Protein AF-0000000087669687 (afdb_homodimer)

Foldseek 3Di:
DQQPAPFEEEFEPQLWFLNVLLVLVVLQNRHAYEYEEQDPVSQVVSQVVSCVVRVHHYHYDHADLLDPVRLVVLLVCLQPVLRYFEYELDDAAAAADEPVGDDVVVLVSRLSRLAVSLVSSCVSNVVSQLVNQEHEYEYEAAPLLVVVVRGYNSNSVSSVNSLVVLVVCCVVCVPSHYQAAYEHEWAEPICRQVRNPHDPVPDDPVGYHYSNQRNVQRVVCVVVSHRYGYSVDPDCVVVVVVVVVVVVCVVPPDDPDDDCVVVDD/DQQPAPFEEEFEPQLWFLNVLLVLVVLQNRHAYEYEEQDPVSQVVSQVVSCVVRVHHYHYDHADLLDPVRLVVLLVCLQPVLRYFEYELDDAAAAADEPVGDDVVVLVSRLSRLAVSLVSSCVSNVVSQLVNQEHEYEYEAAPLLVVVVRGYNSNSVSSVNRLVVLVVCCVVCVPSHYQAAYEHEWAEPICRQVRNPHDPVPDDPVGYHYSNQRNVQRVVCVVVSHRYGYSVDPDCVVVVVVVVVVVVCVVPPDDPDDDCVVVDD

InterPro domains:
  IPR002347 Short-chain dehydrogenase/reductase SDR [PF00106] (8-192)
  IPR002347 Short-chain dehydrogenase/reductase SDR [PR00080] (82-93)
  IPR002347 Short-chain dehydrogenase/reductase SDR [PR00080] (135-143)
  IPR002347 Short-chain dehydrogenase/reductase SDR [PR00080] (155-174)
  IPR002347 Short-chain dehydrogenase/reductase SDR [PR00081] (8-25)
  IPR002347 Short-chain dehydrogenase/reductase SDR [PR00081] (82-93)
  IPR002347 Short-chain dehydrogenase/reductase SDR [PR00081] (129-145)
  IPR002347 Short-chain dehydrogenase/reductase SDR [PR00081] (155-174)
  IPR002347 Short-chain dehydrogenase/reductase SDR [PR00081] (176-193)
  IPR036291 NAD(P)-binding domain superfamily [SSF51735] (4-231)

Structure (mmCIF, N/CA/C/O backbone):
data_AF-0000000087669687-model_v1
#
loop_
_entity.id
_entity.type
_entity.pdbx_description
1 polymer 'SDR family oxidoreductase'
#
loop_
_atom_site.group_PDB
_atom_site.id
_atom_site.type_symbol
_atom_site.label_atom_id
_atom_site.label_alt_id
_atom_site.label_comp_id
_atom_site.label_asym_id
_atom_site.label_entity_id
_atom_site.label_seq_id
_atom_site.pdbx_PDB_ins_code
_atom_site.Cartn_x
_atom_site.Cartn_y
_atom_site.Cartn_z
_atom_site.occupancy
_atom_site.B_iso_or_equiv
_atom_site.auth_seq_id
_atom_site.auth_comp_id
_atom_site.auth_asym_id
_atom_site.auth_atom_id
_atom_site.pdbx_PDB_model_num
ATOM 1 N N . MET A 1 1 ? -4.094 41.312 15.195 1 38.94 1 MET A N 1
ATOM 2 C CA . MET A 1 1 ? -5.457 40.812 15.047 1 38.94 1 MET A CA 1
ATOM 3 C C . MET A 1 1 ? -5.527 39.312 15.391 1 38.94 1 MET A C 1
ATOM 5 O O . MET A 1 1 ? -4.711 38.531 14.906 1 38.94 1 MET A O 1
ATOM 9 N N . THR A 1 2 ? -5.953 38.844 16.594 1 50.12 2 THR A N 1
ATOM 10 C CA . THR A 1 2 ? -5.891 37.531 17.203 1 50.12 2 THR A CA 1
ATOM 11 C C . THR A 1 2 ? -6.457 36.469 16.266 1 50.12 2 THR A C 1
ATOM 13 O O . THR A 1 2 ? -7.605 36.562 15.828 1 50.12 2 THR A O 1
ATOM 16 N N . THR A 1 3 ? -5.641 35.781 15.328 1 64.69 3 THR A N 1
ATOM 17 C CA . THR A 1 3 ? -6.105 34.781 14.367 1 64.69 3 THR A CA 1
ATOM 18 C C . THR A 1 3 ? -7.043 33.781 15.031 1 64.69 3 THR A C 1
ATOM 20 O O . THR A 1 3 ? -6.816 33.375 16.172 1 64.69 3 THR A O 1
ATOM 23 N N . ALA A 1 4 ? -8.328 33.719 14.602 1 80.88 4 ALA A N 1
ATOM 24 C CA . ALA A 1 4 ? -9.375 32.812 15.07 1 80.88 4 ALA A CA 1
ATOM 25 C C . ALA A 1 4 ? -8.82 31.422 15.305 1 80.88 4 ALA A C 1
ATOM 27 O O . ALA A 1 4 ? -7.957 30.953 14.562 1 80.88 4 ALA A O 1
ATOM 28 N N . ASN A 1 5 ? -9.008 30.891 16.516 1 91 5 ASN A N 1
ATOM 29 C CA . ASN A 1 5 ? -8.609 29.531 16.859 1 91 5 ASN A CA 1
ATOM 30 C C . ASN A 1 5 ? -9.297 28.5 15.969 1 91 5 ASN A C 1
ATOM 32 O O . ASN A 1 5 ? -10.523 28.438 15.93 1 91 5 ASN A O 1
ATOM 36 N N . LYS A 1 6 ? -8.531 27.781 15.211 1 96.5 6 LYS A N 1
ATOM 37 C CA . LYS A 1 6 ? -9.039 26.844 14.219 1 96.5 6 LYS A CA 1
ATOM 38 C C . LYS A 1 6 ? -9.156 25.438 14.812 1 96.5 6 LYS A C 1
ATOM 40 O O . LYS A 1 6 ? -9.492 24.484 14.102 1 96.5 6 LYS A O 1
ATOM 45 N N . GLY A 1 7 ? -8.945 25.344 16.156 1 98 7 GLY A N 1
ATOM 46 C CA . GLY A 1 7 ? -8.883 24.031 16.781 1 98 7 GLY A CA 1
ATOM 47 C C . GLY A 1 7 ? -7.465 23.5 16.906 1 98 7 GLY A C 1
ATOM 48 O O . GLY A 1 7 ? -6.508 24.281 16.969 1 98 7 GLY A O 1
ATOM 49 N N . THR A 1 8 ? -7.309 22.141 17.062 1 98.81 8 THR A N 1
ATOM 50 C CA . THR A 1 8 ? -6.008 21.531 17.312 1 98.81 8 THR A CA 1
ATOM 51 C C . THR A 1 8 ? -5.59 20.656 16.141 1 98.81 8 THR A C 1
ATOM 53 O O . THR A 1 8 ? -6.406 19.922 15.594 1 98.81 8 THR A O 1
ATOM 56 N N . ALA A 1 9 ? -4.375 20.797 15.703 1 98.94 9 ALA A N 1
ATOM 57 C CA . ALA A 1 9 ? -3.758 19.891 14.734 1 98.94 9 ALA A CA 1
ATOM 58 C C . ALA A 1 9 ? -2.795 18.922 15.422 1 98.94 9 ALA A C 1
ATOM 60 O O . ALA A 1 9 ? -1.94 19.344 16.203 1 98.94 9 ALA A O 1
ATOM 61 N N . LEU A 1 10 ? -3.014 17.656 15.211 1 98.94 10 LEU A N 1
ATOM 62 C CA . LEU A 1 10 ? -2.041 16.656 15.656 1 98.94 10 LEU A CA 1
ATOM 63 C C . LEU A 1 10 ? -1.117 16.266 14.508 1 98.94 10 LEU A C 1
ATOM 65 O O . LEU A 1 10 ? -1.583 15.914 13.422 1 98.94 10 LEU A O 1
ATOM 69 N N . ILE A 1 11 ? 0.184 16.344 14.719 1 98.94 11 ILE A N 1
ATOM 70 C CA . ILE A 1 11 ? 1.185 16.047 13.703 1 98.94 11 ILE A CA 1
ATOM 71 C C . ILE A 1 11 ? 2.111 14.938 14.195 1 98.94 11 ILE A C 1
ATOM 73 O O . ILE A 1 11 ? 2.715 15.062 15.266 1 98.94 11 ILE A O 1
ATOM 77 N N . THR A 1 12 ? 2.203 13.875 13.453 1 98.94 12 THR A N 1
ATOM 78 C CA . THR A 1 12 ? 3.162 12.828 13.789 1 98.94 12 THR A CA 1
ATOM 79 C C . THR A 1 12 ? 4.492 13.07 13.086 1 98.94 12 THR A C 1
ATOM 81 O O . THR A 1 12 ? 4.531 13.68 12.016 1 98.94 12 THR A O 1
ATOM 84 N N . GLY A 1 13 ? 5.578 12.516 13.664 1 98.12 13 GLY A N 1
ATOM 85 C CA . GLY A 1 13 ? 6.895 12.812 13.117 1 98.12 13 GLY A CA 1
ATOM 86 C C . GLY A 1 13 ? 7.211 14.297 13.109 1 98.12 13 GLY A C 1
ATOM 87 O O . GLY A 1 13 ? 7.707 14.828 12.109 1 98.12 13 GLY A O 1
ATOM 88 N N . ALA A 1 14 ? 6.941 14.977 14.156 1 98 14 ALA A N 1
ATOM 89 C CA . ALA A 1 14 ? 6.883 16.438 14.164 1 98 14 ALA A CA 1
ATOM 90 C C . ALA A 1 14 ? 8.211 17.031 14.617 1 98 14 ALA A C 1
ATOM 92 O O . ALA A 1 14 ? 8.398 18.25 14.562 1 98 14 ALA A O 1
ATOM 93 N N . SER A 1 15 ? 9.195 16.266 14.984 1 95.12 15 SER A N 1
ATOM 94 C CA . SER A 1 15 ? 10.367 16.812 15.68 1 95.12 15 SER A CA 1
ATOM 95 C C . SER A 1 15 ? 11.375 17.375 14.688 1 95.12 15 SER A C 1
ATOM 97 O O . SER A 1 15 ? 12.328 18.047 15.086 1 95.12 15 SER A O 1
ATOM 99 N N . SER A 1 16 ? 11.234 17.094 13.414 1 94.31 16 SER A N 1
ATOM 100 C CA . SER A 1 16 ? 12.156 17.594 12.398 1 94.31 16 SER A CA 1
ATOM 101 C C . SER A 1 16 ? 11.523 17.547 11.008 1 94.31 16 SER A C 1
ATOM 103 O O . SER A 1 16 ? 10.375 17.125 10.852 1 94.31 16 SER A O 1
ATOM 105 N N . GLY A 1 17 ? 12.211 18.109 10.109 1 96.5 17 GLY A N 1
ATOM 106 C CA . GLY A 1 17 ? 11.859 17.953 8.711 1 96.5 17 GLY A CA 1
ATOM 107 C C . GLY A 1 17 ? 10.477 18.484 8.383 1 96.5 17 GLY A C 1
ATOM 108 O O . GLY A 1 17 ? 10.102 19.578 8.789 1 96.5 17 GLY A O 1
ATOM 109 N N . ILE A 1 18 ? 9.781 17.719 7.59 1 98.31 18 ILE A N 1
ATOM 110 C CA . ILE A 1 18 ? 8.477 18.094 7.051 1 98.31 18 ILE A CA 1
ATOM 111 C C . ILE A 1 18 ? 7.496 18.344 8.195 1 98.31 18 ILE A C 1
ATOM 113 O O . ILE A 1 18 ? 6.781 19.344 8.203 1 98.31 18 ILE A O 1
ATOM 117 N N . GLY A 1 19 ? 7.496 17.484 9.234 1 98.69 19 GLY A N 1
ATOM 118 C CA . GLY A 1 19 ? 6.586 17.594 10.367 1 98.69 19 GLY A CA 1
ATOM 119 C C . GLY A 1 19 ? 6.781 18.875 11.156 1 98.69 19 GLY A C 1
ATOM 120 O O . GLY A 1 19 ? 5.809 19.531 11.555 1 98.69 19 GLY A O 1
ATOM 121 N N . ALA A 1 20 ? 8.031 19.25 11.359 1 98.56 20 ALA A N 1
ATOM 122 C CA . ALA A 1 20 ? 8.336 20.469 12.109 1 98.56 20 ALA A CA 1
ATOM 123 C C . ALA A 1 20 ? 7.871 21.703 11.352 1 98.56 20 ALA A C 1
ATOM 125 O O . ALA A 1 20 ? 7.355 22.656 11.953 1 98.56 20 ALA A O 1
ATOM 126 N N . VAL A 1 21 ? 8.07 21.719 10.047 1 98.69 21 VAL A N 1
ATOM 127 C CA . VAL A 1 21 ? 7.668 22.875 9.242 1 98.69 21 VAL A CA 1
ATOM 128 C C . VAL A 1 21 ? 6.145 22.938 9.172 1 98.69 21 VAL A C 1
ATOM 130 O O . VAL A 1 21 ? 5.562 24.016 9.234 1 98.69 21 VAL A O 1
ATOM 133 N N . TYR A 1 22 ? 5.43 21.781 9.047 1 98.88 22 TYR A N 1
ATOM 134 C CA . TYR A 1 22 ? 3.975 21.781 9.141 1 98.88 22 TYR A CA 1
ATOM 135 C C . TYR A 1 22 ? 3.514 22.391 10.461 1 98.88 22 TYR A C 1
ATOM 137 O O . TYR A 1 22 ? 2.582 23.188 10.484 1 98.88 22 TYR A O 1
ATOM 145 N N . ALA A 1 23 ? 4.16 21.969 11.547 1 98.88 23 ALA A N 1
ATOM 146 C CA . ALA A 1 23 ? 3.805 22.5 12.859 1 98.88 23 ALA A CA 1
ATOM 147 C C . ALA A 1 23 ? 3.9 24.016 12.883 1 98.88 23 ALA A C 1
ATOM 149 O O . ALA A 1 23 ? 2.975 24.703 13.328 1 98.88 23 ALA A O 1
ATOM 150 N N . HIS A 1 24 ? 5 24.531 12.383 1 98.62 24 HIS A N 1
ATOM 151 C CA . HIS A 1 24 ? 5.227 25.969 12.32 1 98.62 24 HIS A CA 1
ATOM 152 C C . HIS A 1 24 ? 4.137 26.672 11.516 1 98.62 24 HIS A C 1
ATOM 154 O O . HIS A 1 24 ? 3.527 27.625 11.984 1 98.62 24 HIS A O 1
ATOM 160 N N . ARG A 1 25 ? 3.838 26.172 10.281 1 98.69 25 ARG A N 1
ATOM 161 C CA . ARG A 1 25 ? 2.875 26.812 9.391 1 98.69 25 ARG A CA 1
ATOM 162 C C . ARG A 1 25 ? 1.462 26.719 9.961 1 98.69 25 ARG A C 1
ATOM 164 O O . ARG A 1 25 ? 0.689 27.672 9.867 1 98.69 25 ARG A O 1
ATOM 171 N N . LEU A 1 26 ? 1.119 25.578 10.578 1 98.75 26 LEU A N 1
ATOM 172 C CA . LEU A 1 26 ? -0.231 25.406 11.094 1 98.75 26 LEU A CA 1
ATOM 173 C C . LEU A 1 26 ? -0.454 26.266 12.336 1 98.75 26 LEU A C 1
ATOM 175 O O . LEU A 1 26 ? -1.544 26.797 12.539 1 98.75 26 LEU A O 1
ATOM 179 N N . ALA A 1 27 ? 0.588 26.406 13.18 1 98.56 27 ALA A N 1
ATOM 180 C CA . ALA A 1 27 ? 0.486 27.328 14.312 1 98.56 27 ALA A CA 1
ATOM 181 C C . ALA A 1 27 ? 0.235 28.75 13.836 1 98.56 27 ALA A C 1
ATOM 183 O O . ALA A 1 27 ? -0.632 29.453 14.375 1 98.56 27 ALA A O 1
ATOM 184 N N . LYS A 1 28 ? 0.953 29.141 12.805 1 97.88 28 LYS A N 1
ATOM 185 C CA . LYS A 1 28 ? 0.8 30.484 12.25 1 97.88 28 LYS A CA 1
ATOM 186 C C . LYS A 1 28 ? -0.594 30.688 11.656 1 97.88 28 LYS A C 1
ATOM 188 O O . LYS A 1 28 ? -1.12 31.797 11.656 1 97.88 28 LYS A O 1
ATOM 193 N N . ARG A 1 29 ? -1.193 29.609 11.211 1 97.56 29 ARG A N 1
ATOM 194 C CA . ARG A 1 29 ? -2.523 29.672 10.609 1 97.56 29 ARG A CA 1
ATOM 195 C C . ARG A 1 29 ? -3.605 29.703 11.688 1 97.56 29 ARG A C 1
ATOM 197 O O . ARG A 1 29 ? -4.789 29.875 11.383 1 97.56 29 ARG A O 1
ATOM 204 N N . GLY A 1 30 ? -3.209 29.422 12.969 1 97.88 30 GLY A N 1
ATOM 205 C CA . GLY A 1 30 ? -4.18 29.578 14.039 1 97.88 30 GLY A CA 1
ATOM 206 C C . GLY A 1 30 ? -4.539 28.281 14.719 1 97.88 30 GLY A C 1
ATOM 207 O O . GLY A 1 30 ? -5.469 28.234 15.531 1 97.88 30 GLY A O 1
ATOM 208 N N . TYR A 1 31 ? -3.842 27.188 14.445 1 98.62 31 TYR A N 1
ATOM 209 C CA . TYR A 1 31 ? -4.086 25.906 15.109 1 98.62 31 TYR A CA 1
ATOM 210 C C . TYR A 1 31 ? -3.305 25.812 16.422 1 98.62 31 TYR A C 1
ATOM 212 O O . TYR A 1 31 ? -2.143 26.219 16.484 1 98.62 31 TYR A O 1
ATOM 220 N N . ASP A 1 32 ? -3.965 25.344 17.453 1 98.81 32 ASP A N 1
ATOM 221 C CA . ASP A 1 32 ? -3.186 24.703 18.516 1 98.81 32 ASP A CA 1
ATOM 222 C C . ASP A 1 32 ? -2.57 23.391 18.031 1 98.81 32 ASP A C 1
ATOM 224 O O . ASP A 1 32 ? -2.988 22.844 17.016 1 98.81 32 ASP A O 1
ATOM 228 N N . LEU A 1 33 ? -1.507 22.938 18.797 1 98.88 33 LEU A N 1
ATOM 229 C CA . LEU A 1 33 ? -0.791 21.797 18.234 1 98.88 33 LEU A CA 1
ATOM 230 C C . LEU A 1 33 ? -0.64 20.703 19.281 1 98.88 33 LEU A C 1
ATOM 232 O O . LEU A 1 33 ? -0.503 20.984 20.469 1 98.88 33 LEU A O 1
ATOM 236 N N . ILE A 1 34 ? -0.708 19.453 18.828 1 98.94 34 ILE A N 1
ATOM 237 C CA . ILE A 1 34 ? -0.155 18.297 19.5 1 98.94 34 ILE A CA 1
ATOM 238 C C . ILE A 1 34 ? 0.941 17.672 18.641 1 98.94 34 ILE A C 1
ATOM 240 O O . ILE A 1 34 ? 0.669 17.156 17.547 1 98.94 34 ILE A O 1
ATOM 244 N N . LEU A 1 35 ? 2.184 17.75 19.125 1 98.94 35 LEU A N 1
ATOM 245 C CA . LEU A 1 35 ? 3.34 17.25 18.391 1 98.94 35 LEU A CA 1
ATOM 246 C C . LEU A 1 35 ? 3.748 15.859 18.891 1 98.94 35 LEU A C 1
ATOM 248 O O . LEU A 1 35 ? 4 15.68 20.078 1 98.94 35 LEU A O 1
ATOM 252 N N . VAL A 1 36 ? 3.787 14.898 18 1 98.94 36 VAL A N 1
ATOM 253 C CA . VAL A 1 36 ? 4.121 13.523 18.359 1 98.94 36 VAL A CA 1
ATOM 254 C C . VAL A 1 36 ? 5.402 13.102 17.641 1 98.94 36 VAL A C 1
ATOM 256 O O . VAL A 1 36 ? 5.508 13.227 16.406 1 98.94 36 VAL A O 1
ATOM 259 N N . ALA A 1 37 ? 6.383 12.695 18.281 1 98.62 37 ALA A N 1
ATOM 260 C CA . ALA A 1 37 ? 7.621 12.125 17.75 1 98.62 37 ALA A CA 1
ATOM 261 C C . ALA A 1 37 ? 8.383 11.375 18.844 1 98.62 37 ALA A C 1
ATOM 263 O O . ALA A 1 37 ? 7.949 11.328 20 1 98.62 37 ALA A O 1
ATOM 264 N N . ARG A 1 38 ? 9.5 10.812 18.547 1 96.94 38 ARG A N 1
ATOM 265 C CA . ARG A 1 38 ? 10.25 9.977 19.484 1 96.94 38 ARG A CA 1
ATOM 266 C C . ARG A 1 38 ? 11.117 10.828 20.406 1 96.94 38 ARG A C 1
ATOM 268 O O . ARG A 1 38 ? 11.312 10.492 21.578 1 96.94 38 ARG A O 1
ATOM 275 N N . ASN A 1 39 ? 11.617 11.914 19.859 1 97.12 39 ASN A N 1
ATOM 276 C CA . ASN A 1 39 ? 12.617 12.695 20.562 1 97.12 39 ASN A CA 1
ATOM 277 C C . ASN A 1 39 ? 11.969 13.773 21.438 1 97.12 39 ASN A C 1
ATOM 279 O O . ASN A 1 39 ? 11.648 14.859 20.953 1 97.12 39 ASN A O 1
ATOM 283 N N . ALA A 1 40 ? 11.906 13.508 22.688 1 98.06 40 ALA A N 1
ATOM 284 C CA . ALA A 1 40 ? 11.203 14.391 23.625 1 98.06 40 ALA A CA 1
ATOM 285 C C . ALA A 1 40 ? 11.875 15.758 23.703 1 98.06 40 ALA A C 1
ATOM 287 O O . ALA A 1 40 ? 11.203 16.781 23.75 1 98.06 40 ALA A O 1
ATOM 288 N N . ASP A 1 41 ? 13.172 15.75 23.734 1 98.31 41 ASP A N 1
ATOM 289 C CA . ASP A 1 41 ? 13.906 17 23.859 1 98.31 41 ASP A CA 1
ATOM 290 C C . ASP A 1 41 ? 13.688 17.906 22.656 1 98.31 41 ASP A C 1
ATOM 292 O O . ASP A 1 41 ? 13.453 19.109 22.797 1 98.31 41 ASP A O 1
ATOM 296 N N . ARG A 1 42 ? 13.75 17.328 21.438 1 97.81 42 ARG A N 1
ATOM 297 C CA . ARG A 1 42 ? 13.516 18.094 20.219 1 97.81 42 ARG A CA 1
ATOM 298 C C . ARG A 1 42 ? 12.086 18.609 20.172 1 97.81 42 ARG A C 1
ATOM 300 O O . ARG A 1 42 ? 11.844 19.75 19.734 1 97.81 42 ARG A O 1
ATOM 307 N N . LEU A 1 43 ? 11.172 17.797 20.641 1 98.56 43 LEU A N 1
ATOM 308 C CA . LEU A 1 43 ? 9.773 18.203 20.672 1 98.56 43 LEU A CA 1
ATOM 309 C C . LEU A 1 43 ? 9.578 19.391 21.609 1 98.56 43 LEU A C 1
ATOM 311 O O . LEU A 1 43 ? 8.898 20.359 21.25 1 98.56 43 LEU A O 1
ATOM 315 N N . SER A 1 44 ? 10.133 19.297 22.75 1 98.38 44 SER A N 1
ATOM 316 C CA . SER A 1 44 ? 9.984 20.344 23.75 1 98.38 44 SER A CA 1
ATOM 317 C C . SER A 1 44 ? 10.578 21.656 23.266 1 98.38 44 SER A C 1
ATOM 319 O O . SER A 1 44 ? 9.984 22.719 23.453 1 98.38 44 SER A O 1
ATOM 321 N N . ALA A 1 45 ? 11.75 21.578 22.672 1 98.56 45 ALA A N 1
ATOM 322 C CA . ALA A 1 45 ? 12.391 22.766 22.109 1 98.56 45 ALA A CA 1
ATOM 323 C C . ALA A 1 45 ? 11.523 23.406 21.031 1 98.56 45 ALA A C 1
ATOM 325 O O . ALA A 1 45 ? 11.359 24.625 20.984 1 98.56 45 ALA A O 1
ATOM 326 N N . LEU A 1 46 ? 10.984 22.578 20.156 1 98.5 46 LEU A N 1
ATOM 327 C CA . LEU A 1 46 ? 10.109 23.062 19.094 1 98.5 46 LEU A CA 1
ATOM 328 C C . LEU A 1 46 ? 8.844 23.688 19.672 1 98.5 46 LEU A C 1
ATOM 330 O O . LEU A 1 46 ? 8.414 24.75 19.219 1 98.5 46 LEU A O 1
ATOM 334 N N . ALA A 1 47 ? 8.25 23.047 20.641 1 98.69 47 ALA A N 1
ATOM 335 C CA . ALA A 1 47 ? 7.031 23.547 21.266 1 98.69 47 ALA A CA 1
ATOM 336 C C . ALA A 1 47 ? 7.258 24.922 21.891 1 98.69 47 ALA A C 1
ATOM 338 O O . ALA A 1 47 ? 6.43 25.812 21.734 1 98.69 47 ALA A O 1
ATOM 339 N N . THR A 1 48 ? 8.344 25.047 22.594 1 98.56 48 THR A N 1
ATOM 340 C CA . THR A 1 48 ? 8.68 26.312 23.219 1 98.56 48 THR A CA 1
ATOM 341 C C . THR A 1 48 ? 8.828 27.422 22.188 1 98.56 48 THR A C 1
ATOM 343 O O . THR A 1 48 ? 8.266 28.5 22.344 1 98.56 48 THR A O 1
ATOM 346 N N . ARG A 1 49 ? 9.523 27.109 21.141 1 98.38 49 ARG A N 1
ATOM 347 C CA . ARG A 1 49 ? 9.75 28.078 20.078 1 98.38 49 ARG A CA 1
ATOM 348 C C . ARG A 1 49 ? 8.438 28.484 19.406 1 98.38 49 ARG A C 1
ATOM 350 O O . ARG A 1 49 ? 8.18 29.672 19.203 1 98.38 49 ARG A O 1
ATOM 357 N N . LEU A 1 50 ? 7.586 27.547 19.078 1 98.5 50 LEU A N 1
ATOM 358 C CA . LEU A 1 50 ? 6.332 27.812 18.391 1 98.5 50 LEU A CA 1
ATOM 359 C C . LEU A 1 50 ? 5.371 28.594 19.266 1 98.5 50 LEU A C 1
ATOM 361 O O . LEU A 1 50 ? 4.691 29.5 18.781 1 98.5 50 LEU A O 1
ATOM 365 N N . THR A 1 51 ? 5.32 28.219 20.547 1 98.19 51 THR A N 1
ATOM 366 C CA . THR A 1 51 ? 4.473 28.953 21.469 1 98.19 51 THR A CA 1
ATOM 367 C C . THR A 1 51 ? 4.914 30.406 21.578 1 98.19 51 THR A C 1
ATOM 369 O O . THR A 1 51 ? 4.082 31.312 21.547 1 98.19 51 THR A O 1
ATOM 372 N N . ALA A 1 52 ? 6.176 30.625 21.688 1 98.12 52 ALA A N 1
ATOM 373 C CA . ALA A 1 52 ? 6.715 31.984 21.797 1 98.12 52 ALA A CA 1
ATOM 374 C C . ALA A 1 52 ? 6.414 32.781 20.531 1 98.12 52 ALA A C 1
ATOM 376 O O . ALA A 1 52 ? 6.082 33.969 20.625 1 98.12 52 ALA A O 1
ATOM 377 N N . GLU A 1 53 ? 6.5 32.156 19.406 1 97.62 53 GLU A N 1
ATOM 378 C CA . GLU A 1 53 ? 6.375 32.844 18.125 1 97.62 53 GLU A CA 1
ATOM 379 C C . GLU A 1 53 ? 4.914 33.094 17.781 1 97.62 53 GLU A C 1
ATOM 381 O O . GLU A 1 53 ? 4.594 34.094 17.125 1 97.62 53 GLU A O 1
ATOM 386 N N . THR A 1 54 ? 4.004 32.219 18.172 1 97.31 54 THR A N 1
ATOM 387 C CA . THR A 1 54 ? 2.662 32.281 17.609 1 97.31 54 THR A CA 1
ATOM 388 C C . THR A 1 54 ? 1.622 32.5 18.703 1 97.31 54 THR A C 1
ATOM 390 O O . THR A 1 54 ? 0.474 32.844 18.422 1 97.31 54 THR A O 1
ATOM 393 N N . GLY A 1 55 ? 1.965 32.25 19.969 1 97.12 55 GLY A N 1
ATOM 394 C CA . GLY A 1 55 ? 1.031 32.344 21.078 1 97.12 55 GLY A CA 1
ATOM 395 C C . GLY A 1 55 ? 0.09 31.172 21.172 1 97.12 55 GLY A C 1
ATOM 396 O O . GLY A 1 55 ? -0.755 31.109 22.062 1 97.12 55 GLY A O 1
ATOM 397 N N . ARG A 1 56 ? 0.225 30.188 20.297 1 98 56 ARG A N 1
ATOM 398 C CA . ARG A 1 56 ? -0.642 29 20.281 1 98 56 ARG A CA 1
ATOM 399 C C . ARG A 1 56 ? -0.243 28.016 21.359 1 98 56 ARG A C 1
ATOM 401 O O . ARG A 1 56 ? 0.909 27.984 21.797 1 98 56 ARG A O 1
ATOM 408 N N . SER A 1 57 ? -1.221 27.219 21.812 1 98.38 57 SER A N 1
ATOM 409 C CA . SER A 1 57 ? -0.921 26.109 22.703 1 98.38 57 SER A CA 1
ATOM 410 C C . SER A 1 57 ? -0.272 24.953 21.953 1 98.38 57 SER A C 1
ATOM 412 O O . SER A 1 57 ? -0.758 24.547 20.891 1 98.38 57 SER A O 1
ATOM 414 N N . VAL A 1 58 ? 0.854 24.5 22.438 1 98.69 58 VAL A N 1
ATOM 415 C CA . VAL A 1 58 ? 1.56 23.391 21.828 1 98.69 58 VAL A CA 1
ATOM 416 C C . VAL A 1 58 ? 1.833 22.312 22.875 1 98.69 58 VAL A C 1
ATOM 418 O O . VAL A 1 58 ? 2.576 22.531 23.828 1 98.69 58 VAL A O 1
ATOM 421 N N . LYS A 1 59 ? 1.228 21.141 22.734 1 98.75 59 LYS A N 1
ATOM 422 C CA . LYS A 1 59 ? 1.487 19.953 23.547 1 98.75 59 LYS A CA 1
ATOM 423 C C . LYS A 1 59 ? 2.4 18.969 22.828 1 98.75 59 LYS A C 1
ATOM 425 O O . LYS A 1 59 ? 2.396 18.906 21.594 1 98.75 59 LYS A O 1
ATOM 430 N N . THR A 1 60 ? 3.217 18.297 23.609 1 98.81 60 THR A N 1
ATOM 431 C CA . THR A 1 60 ? 4.117 17.297 23.016 1 98.81 60 THR A CA 1
ATOM 432 C C . THR A 1 60 ? 3.855 15.922 23.609 1 98.81 60 THR A C 1
ATOM 434 O O . THR A 1 60 ? 3.557 15.789 24.797 1 98.81 60 THR A O 1
ATOM 437 N N . ILE A 1 61 ? 3.871 14.914 22.797 1 98.88 61 ILE A N 1
ATOM 438 C CA . ILE A 1 61 ? 3.805 13.523 23.234 1 98.88 61 ILE A CA 1
ATOM 439 C C . ILE A 1 61 ? 4.965 12.734 22.625 1 98.88 61 ILE A C 1
ATOM 441 O O . ILE A 1 61 ? 5.023 12.539 21.422 1 98.88 61 ILE A O 1
ATOM 445 N N . ALA A 1 62 ? 5.918 12.328 23.469 1 98.81 62 ALA A N 1
ATOM 446 C CA . ALA A 1 62 ? 6.98 11.438 23.016 1 98.81 62 ALA A CA 1
ATOM 447 C C . ALA A 1 62 ? 6.449 10.023 22.781 1 98.81 62 ALA A C 1
ATOM 449 O O . ALA A 1 62 ? 5.922 9.398 23.703 1 98.81 62 ALA A O 1
ATOM 450 N N . ALA A 1 63 ? 6.543 9.531 21.547 1 98.75 63 ALA A N 1
ATOM 451 C CA . ALA A 1 63 ? 6 8.219 21.219 1 98.75 63 ALA A CA 1
ATOM 452 C C . ALA A 1 63 ? 6.723 7.602 20.031 1 98.75 63 ALA A C 1
ATOM 454 O O . ALA A 1 63 ? 7.047 8.297 19.062 1 98.75 63 ALA A O 1
ATOM 455 N N . ASP A 1 64 ? 7.078 6.371 20.172 1 98.62 64 ASP A N 1
ATOM 456 C CA . ASP A 1 64 ? 7.48 5.543 19.031 1 98.62 64 ASP A CA 1
ATOM 457 C C . ASP A 1 64 ? 6.277 4.824 18.438 1 98.62 64 ASP A C 1
ATOM 459 O O . ASP A 1 64 ? 5.766 3.863 19.016 1 98.62 64 ASP A O 1
ATOM 463 N N . LEU A 1 65 ? 5.879 5.227 17.234 1 98.69 65 LEU A N 1
ATOM 464 C CA . LEU A 1 65 ? 4.637 4.734 16.656 1 98.69 65 LEU A CA 1
ATOM 465 C C . LEU A 1 65 ? 4.797 3.299 16.172 1 98.69 65 LEU A C 1
ATOM 467 O O . LEU A 1 65 ? 3.818 2.658 15.773 1 98.69 65 LEU A O 1
ATOM 471 N N . ASN A 1 66 ? 5.996 2.748 16.203 1 98.06 66 ASN A N 1
ATOM 472 C CA . ASN A 1 66 ? 6.199 1.32 15.977 1 98.06 66 ASN A CA 1
ATOM 473 C C . ASN A 1 66 ? 5.926 0.505 17.234 1 98.06 66 ASN A C 1
ATOM 475 O O . ASN A 1 66 ? 5.844 -0.723 17.188 1 98.06 66 ASN A O 1
ATOM 479 N N . ASP A 1 67 ? 5.895 1.177 18.344 1 98.38 67 ASP A N 1
ATOM 480 C CA . ASP A 1 67 ? 5.531 0.532 19.609 1 98.38 67 ASP A CA 1
ATOM 481 C C . ASP A 1 67 ? 4.016 0.516 19.797 1 98.38 67 ASP A C 1
ATOM 483 O O . ASP A 1 67 ? 3.375 1.569 19.812 1 98.38 67 ASP A O 1
ATOM 487 N N . LYS A 1 68 ? 3.463 -0.636 19.984 1 97.75 68 LYS A N 1
ATOM 488 C CA . LYS A 1 68 ? 2.014 -0.804 20.047 1 97.75 68 LYS A CA 1
ATOM 489 C C . LYS A 1 68 ? 1.402 0.018 21.172 1 97.75 68 LYS A C 1
ATOM 491 O O . LYS A 1 68 ? 0.327 0.6 21.016 1 97.75 68 LYS A O 1
ATOM 496 N N . SER A 1 69 ? 2.002 0.037 22.328 1 98.56 69 SER A N 1
ATOM 497 C CA . SER A 1 69 ? 1.485 0.79 23.469 1 98.56 69 SER A CA 1
ATOM 498 C C . SER A 1 69 ? 1.514 2.289 23.188 1 98.56 69 SER A C 1
ATOM 500 O O . SER A 1 69 ? 0.556 3 23.5 1 98.56 69 SER A O 1
ATOM 502 N N . ASP A 1 70 ? 2.619 2.785 22.641 1 98.81 70 ASP A N 1
ATOM 503 C CA . ASP A 1 70 ? 2.727 4.199 22.297 1 98.81 70 ASP A CA 1
ATOM 504 C C . ASP A 1 70 ? 1.684 4.582 21.25 1 98.81 70 ASP A C 1
ATOM 506 O O . ASP A 1 70 ? 1.044 5.633 21.359 1 98.81 70 ASP A O 1
ATOM 510 N N . LEU A 1 71 ? 1.573 3.732 20.25 1 98.81 71 LEU A N 1
ATOM 511 C CA . LEU A 1 71 ? 0.564 3.971 19.219 1 98.81 71 LEU A CA 1
ATOM 512 C C . LEU A 1 71 ? -0.829 4.047 19.828 1 98.81 71 LEU A C 1
ATOM 514 O O . LEU A 1 71 ? -1.615 4.934 19.484 1 98.81 71 LEU A O 1
ATOM 518 N N . GLY A 1 72 ? -1.103 3.092 20.719 1 98.75 72 GLY A N 1
ATOM 519 C CA . GLY A 1 72 ? -2.379 3.09 21.406 1 98.75 72 GLY A CA 1
ATOM 520 C C . GLY A 1 72 ? -2.639 4.367 22.188 1 98.75 72 GLY A C 1
ATOM 521 O O . GLY A 1 72 ? -3.773 4.848 22.234 1 98.75 72 GLY A O 1
ATOM 522 N N . ARG A 1 73 ? -1.629 4.969 22.797 1 98.75 73 ARG A N 1
ATOM 523 C CA . ARG A 1 73 ? -1.763 6.234 23.516 1 98.75 73 ARG A CA 1
ATOM 524 C C . ARG A 1 73 ? -2.174 7.355 22.562 1 98.75 73 ARG A C 1
ATOM 526 O O . ARG A 1 73 ? -3.025 8.18 22.906 1 98.75 73 ARG A O 1
ATOM 533 N N . ILE A 1 74 ? -1.577 7.387 21.406 1 98.94 74 ILE A N 1
ATOM 534 C CA . ILE A 1 74 ? -1.908 8.438 20.453 1 98.94 74 ILE A CA 1
ATOM 535 C C . ILE A 1 74 ? -3.326 8.227 19.922 1 98.94 74 ILE A C 1
ATOM 537 O O . ILE A 1 74 ? -4.078 9.188 19.734 1 98.94 74 ILE A O 1
ATOM 541 N N . GLU A 1 75 ? -3.723 6.957 19.672 1 98.94 75 GLU A N 1
ATOM 542 C CA . GLU A 1 75 ? -5.098 6.664 19.281 1 98.94 75 GLU A CA 1
ATOM 543 C C . GLU A 1 75 ? -6.094 7.211 20.297 1 98.94 75 GLU A C 1
ATOM 545 O O . GLU A 1 75 ? -7.117 7.789 19.938 1 98.94 75 GLU A O 1
ATOM 550 N N . THR A 1 76 ? -5.77 6.98 21.531 1 98.88 76 THR A N 1
ATOM 551 C CA . THR A 1 76 ? -6.648 7.422 22.609 1 98.88 76 THR A CA 1
ATOM 552 C C . THR A 1 76 ? -6.805 8.938 22.594 1 98.88 76 THR A C 1
ATOM 554 O O . THR A 1 76 ? -7.91 9.461 22.75 1 98.88 76 THR A O 1
ATOM 557 N N . VAL A 1 77 ? -5.738 9.672 22.391 1 98.88 77 VAL A N 1
ATOM 558 C CA . VAL A 1 77 ? -5.781 11.125 22.281 1 98.88 77 VAL A CA 1
ATOM 559 C C . VAL A 1 77 ? -6.691 11.531 21.125 1 98.88 77 VAL A C 1
ATOM 561 O O . VAL A 1 77 ? -7.578 12.375 21.281 1 98.88 77 VAL A O 1
ATOM 564 N N . LEU A 1 78 ? -6.555 10.914 19.984 1 98.88 78 LEU A N 1
ATOM 565 C CA . LEU A 1 78 ? -7.316 11.25 18.781 1 98.88 78 LEU A CA 1
ATOM 566 C C . LEU A 1 78 ? -8.797 10.953 18.984 1 98.88 78 LEU A C 1
ATOM 568 O O . LEU A 1 78 ? -9.656 11.688 18.5 1 98.88 78 LEU A O 1
ATOM 572 N N . LYS A 1 79 ? -9.07 9.914 19.719 1 98.56 79 LYS A N 1
ATOM 573 C CA . LYS A 1 79 ? -10.453 9.508 19.938 1 98.56 79 LYS A CA 1
ATOM 574 C C . LYS A 1 79 ? -11.156 10.453 20.906 1 98.56 79 LYS A C 1
ATOM 576 O O . LYS A 1 79 ? -12.352 10.719 20.766 1 98.56 79 LYS A O 1
ATOM 581 N N . ASN A 1 80 ? -10.375 10.992 21.828 1 98.31 80 ASN A N 1
ATOM 582 C CA . ASN A 1 80 ? -11.039 11.602 22.969 1 98.31 80 ASN A CA 1
ATOM 583 C C . ASN A 1 80 ? -10.906 13.125 22.953 1 98.31 80 ASN A C 1
ATOM 585 O O . ASN A 1 80 ? -11.695 13.828 23.578 1 98.31 80 ASN A O 1
ATOM 589 N N . ASP A 1 81 ? -9.867 13.672 22.344 1 98.5 81 ASP A N 1
ATOM 590 C CA . ASP A 1 81 ? -9.664 15.117 22.328 1 98.5 81 ASP A CA 1
ATOM 591 C C . ASP A 1 81 ? -10.57 15.789 21.297 1 98.5 81 ASP A C 1
ATOM 593 O O . ASP A 1 81 ? -10.273 15.758 20.094 1 98.5 81 ASP A O 1
ATOM 597 N N . THR A 1 82 ? -11.562 16.453 21.734 1 97.81 82 THR A N 1
ATOM 598 C CA . THR A 1 82 ? -12.602 16.984 20.859 1 97.81 82 THR A CA 1
ATOM 599 C C . THR A 1 82 ? -12.148 18.266 20.188 1 97.81 82 THR A C 1
ATOM 601 O O . THR A 1 82 ? -12.805 18.766 19.266 1 97.81 82 THR A O 1
ATOM 604 N N . SER A 1 83 ? -11.047 18.766 20.578 1 98.12 83 SER A N 1
ATOM 605 C CA . SER A 1 83 ? -10.57 19.984 19.953 1 98.12 83 SER A CA 1
ATOM 606 C C . SER A 1 83 ? -9.859 19.703 18.641 1 98.12 83 SER A C 1
ATOM 608 O O . SER A 1 83 ? -9.594 20.609 17.859 1 98.12 83 SER A O 1
ATOM 610 N N . ILE A 1 84 ? -9.523 18.453 18.359 1 98.75 84 ILE A N 1
ATOM 611 C CA . ILE A 1 84 ? -8.742 18.094 17.172 1 98.75 84 ILE A CA 1
ATOM 612 C C . ILE A 1 84 ? -9.602 18.25 15.922 1 98.75 84 ILE A C 1
ATOM 614 O O . ILE A 1 84 ? -10.695 17.688 15.836 1 98.75 84 ILE A O 1
ATOM 618 N N . ARG A 1 85 ? -9.031 19.031 14.969 1 98.5 85 ARG A N 1
ATOM 619 C CA . ARG A 1 85 ? -9.719 19.312 13.711 1 98.5 85 ARG A CA 1
ATOM 620 C C . ARG A 1 85 ? -8.875 18.875 12.523 1 98.5 85 ARG A C 1
ATOM 622 O O . ARG A 1 85 ? -9.375 18.781 11.398 1 98.5 85 ARG A O 1
ATOM 629 N N . LEU A 1 86 ? -7.582 18.594 12.734 1 98.88 86 LEU A N 1
ATOM 630 C CA . LEU A 1 86 ? -6.656 18.266 11.664 1 98.88 86 LEU A CA 1
ATOM 631 C C . LEU A 1 86 ? -5.633 17.234 12.125 1 98.88 86 LEU A C 1
ATOM 633 O O . LEU A 1 86 ? -5.043 17.375 13.195 1 98.88 86 LEU A O 1
ATOM 637 N N . LEU A 1 87 ? -5.535 16.125 11.422 1 98.94 87 LEU A N 1
ATOM 638 C CA . LEU A 1 87 ? -4.473 15.141 11.609 1 98.94 87 LEU A CA 1
ATOM 639 C C . LEU A 1 87 ? -3.498 15.164 10.43 1 98.94 87 LEU A C 1
ATOM 641 O O . LEU A 1 87 ? -3.914 15.078 9.273 1 98.94 87 LEU A O 1
ATOM 645 N N . VAL A 1 88 ? -2.234 15.422 10.695 1 98.94 88 VAL A N 1
ATOM 646 C CA . VAL A 1 88 ? -1.171 15.258 9.711 1 98.94 88 VAL A CA 1
ATOM 647 C C . VAL A 1 88 ? -0.408 13.961 9.977 1 98.94 88 VAL A C 1
ATOM 649 O O . VAL A 1 88 ? 0.414 13.898 10.898 1 98.94 88 VAL A O 1
ATOM 652 N N . ASN A 1 89 ? -0.729 12.961 9.195 1 98.94 89 ASN A N 1
ATOM 653 C CA . ASN A 1 89 ? 0.063 11.734 9.203 1 98.94 89 ASN A CA 1
ATOM 654 C C . ASN A 1 89 ? 1.373 11.914 8.438 1 98.94 89 ASN A C 1
ATOM 656 O O . ASN A 1 89 ? 1.424 11.703 7.227 1 98.94 89 ASN A O 1
ATOM 660 N N . ASN A 1 90 ? 2.416 12.227 9.188 1 98.75 90 ASN A N 1
ATOM 661 C CA . ASN A 1 90 ? 3.697 12.578 8.586 1 98.75 90 ASN A CA 1
ATOM 662 C C . ASN A 1 90 ? 4.789 11.586 8.969 1 98.75 90 ASN A C 1
ATOM 664 O O . ASN A 1 90 ? 5.75 11.391 8.227 1 98.75 90 ASN A O 1
ATOM 668 N N . ALA A 1 91 ? 4.633 10.953 10.18 1 98.31 91 ALA A N 1
ATOM 669 C CA . ALA A 1 91 ? 5.648 10 10.617 1 98.31 91 ALA A CA 1
ATOM 670 C C . ALA A 1 91 ? 5.879 8.922 9.555 1 98.31 91 ALA A C 1
ATOM 672 O O . ALA A 1 91 ? 4.926 8.375 9 1 98.31 91 ALA A O 1
ATOM 673 N N . GLY A 1 92 ? 7.039 8.664 9.266 1 96.31 92 GLY A N 1
ATOM 674 C CA . GLY A 1 92 ? 7.418 7.652 8.289 1 96.31 92 GLY A CA 1
ATOM 675 C C . GLY A 1 92 ? 8.922 7.551 8.094 1 96.31 92 GLY A C 1
ATOM 676 O O . GLY A 1 92 ? 9.672 8.414 8.547 1 96.31 92 GLY A O 1
ATOM 677 N N . VAL A 1 93 ? 9.305 6.496 7.516 1 95.19 93 VAL A N 1
ATOM 678 C CA . VAL A 1 93 ? 10.695 6.277 7.148 1 95.19 93 VAL A CA 1
ATOM 679 C C . VAL A 1 93 ? 10.773 5.723 5.727 1 95.19 93 VAL A C 1
ATOM 681 O O . VAL A 1 93 ? 9.781 5.242 5.184 1 95.19 93 VAL A O 1
ATOM 684 N N . GLY A 1 94 ? 11.922 5.922 5.152 1 93.75 94 GLY A N 1
ATOM 685 C CA . GLY A 1 94 ? 12.164 5.395 3.818 1 93.75 94 GLY A CA 1
ATOM 686 C C . GLY A 1 94 ? 13.266 4.355 3.779 1 93.75 94 GLY A C 1
ATOM 687 O O . GLY A 1 94 ? 13.711 3.871 4.824 1 93.75 94 GLY A O 1
ATOM 688 N N . GLY A 1 95 ? 13.562 3.906 2.682 1 91.62 95 GLY A N 1
ATOM 689 C CA . GLY A 1 95 ? 14.648 2.992 2.369 1 91.62 95 GLY A CA 1
ATOM 690 C C . GLY A 1 95 ? 15.148 3.129 0.945 1 91.62 95 GLY A C 1
ATOM 691 O O . GLY A 1 95 ? 14.367 3.387 0.027 1 91.62 95 GLY A O 1
ATOM 692 N N . THR A 1 96 ? 16.484 2.914 0.857 1 90.75 96 THR A N 1
ATOM 693 C CA . THR A 1 96 ? 17.047 3.027 -0.482 1 90.75 96 THR A CA 1
ATOM 694 C C . THR A 1 96 ? 17.703 1.712 -0.908 1 90.75 96 THR A C 1
ATOM 696 O O . THR A 1 96 ? 17.984 1.5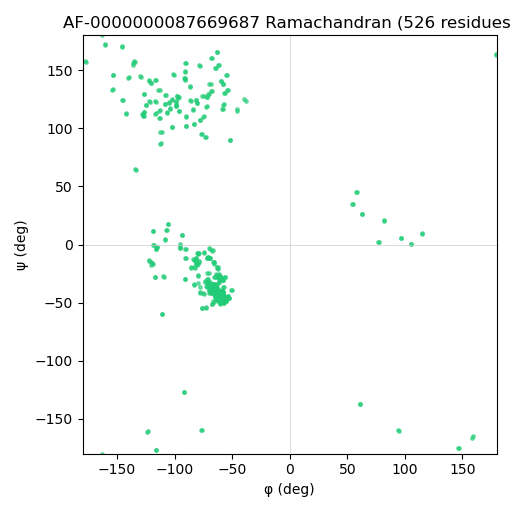07 -2.09 1 90.75 96 THR A O 1
ATOM 699 N N . ALA A 1 97 ? 17.938 0.856 -0.017 1 91.94 97 ALA A N 1
ATOM 700 C CA . ALA A 1 97 ? 18.594 -0.404 -0.341 1 91.94 97 ALA A CA 1
ATOM 701 C C . ALA A 1 97 ? 17.703 -1.293 -1.196 1 91.94 97 ALA A C 1
ATOM 703 O O . ALA A 1 97 ? 16.516 -1.456 -0.9 1 91.94 97 ALA A O 1
ATOM 704 N N . PRO A 1 98 ? 18.266 -1.829 -2.281 1 93.56 98 PRO A N 1
ATOM 705 C CA . PRO A 1 98 ? 17.484 -2.814 -3.031 1 93.56 98 PRO A CA 1
ATOM 706 C C . PRO A 1 98 ? 17.172 -4.066 -2.215 1 93.56 98 PRO A C 1
ATOM 708 O O . PRO A 1 98 ? 17.781 -4.285 -1.161 1 93.56 98 PRO A O 1
ATOM 711 N N . LEU A 1 99 ? 16.234 -4.863 -2.719 1 95.75 99 LEU A N 1
ATOM 712 C CA . LEU A 1 99 ? 15.711 -6.02 -2.004 1 95.75 99 LEU A CA 1
ATOM 713 C C . LEU A 1 99 ? 16.844 -6.938 -1.546 1 95.75 99 LEU A C 1
ATOM 715 O O . LEU A 1 99 ? 16.891 -7.324 -0.377 1 95.75 99 LEU A O 1
ATOM 719 N N . LEU A 1 100 ? 17.797 -7.242 -2.395 1 96 100 LEU A N 1
ATOM 720 C CA . LEU A 1 100 ? 18.828 -8.234 -2.135 1 96 100 LEU A CA 1
ATOM 721 C C . LEU A 1 100 ? 19.812 -7.727 -1.082 1 96 100 LEU A C 1
ATOM 723 O O . LEU A 1 100 ? 20.594 -8.508 -0.536 1 96 100 LEU A O 1
ATOM 727 N N . GLN A 1 101 ? 19.719 -6.414 -0.741 1 95.75 101 GLN A N 1
ATOM 728 C CA . GLN A 1 101 ? 20.641 -5.816 0.228 1 95.75 101 GLN A CA 1
ATOM 729 C C . GLN A 1 101 ? 19.891 -5.289 1.443 1 95.75 101 GLN A C 1
ATOM 731 O O . GLN A 1 101 ? 20.484 -4.754 2.373 1 95.75 101 GLN A O 1
ATOM 736 N N . ALA A 1 102 ? 18.641 -5.449 1.415 1 95.69 102 ALA A N 1
ATOM 737 C CA . ALA A 1 102 ? 17.812 -4.859 2.467 1 95.69 102 ALA A CA 1
ATOM 738 C C . ALA A 1 102 ? 17.609 -5.84 3.619 1 95.69 102 ALA A C 1
ATOM 740 O O . ALA A 1 102 ? 17.625 -7.055 3.416 1 95.69 102 ALA A O 1
ATOM 741 N N . ASP A 1 103 ? 17.469 -5.305 4.84 1 96.69 103 ASP A N 1
ATOM 742 C CA . ASP A 1 103 ? 17.078 -6.051 6.027 1 96.69 103 ASP A CA 1
ATOM 743 C C . ASP A 1 103 ? 15.562 -6.188 6.117 1 96.69 103 ASP A C 1
ATOM 745 O O . ASP A 1 103 ? 14.859 -5.195 6.332 1 96.69 103 ASP A O 1
ATOM 749 N N . VAL A 1 104 ? 15.102 -7.41 6.039 1 97.69 104 VAL A N 1
ATOM 750 C CA . VAL A 1 104 ? 13.672 -7.652 5.91 1 97.69 104 VAL A CA 1
ATOM 751 C C . VAL A 1 104 ? 12.953 -7.219 7.191 1 97.69 104 VAL A C 1
ATOM 753 O O . VAL A 1 104 ? 11.797 -6.789 7.148 1 97.69 104 VAL A O 1
ATOM 756 N N . ASP A 1 105 ? 13.57 -7.359 8.344 1 97.94 105 ASP A N 1
ATOM 757 C CA . ASP A 1 105 ? 12.961 -6.891 9.586 1 97.94 105 ASP A CA 1
ATOM 758 C C . ASP A 1 105 ? 12.789 -5.375 9.578 1 97.94 105 ASP A C 1
ATOM 760 O O . ASP A 1 105 ? 11.805 -4.852 10.117 1 97.94 105 ASP A O 1
ATOM 764 N N . LYS A 1 106 ? 13.734 -4.625 8.992 1 97.38 106 LYS A N 1
ATOM 765 C CA . LYS A 1 106 ? 13.602 -3.18 8.828 1 97.38 106 LYS A CA 1
ATOM 766 C C . LYS A 1 106 ? 12.469 -2.84 7.859 1 97.38 106 LYS A C 1
ATOM 768 O O . LYS A 1 106 ? 11.789 -1.828 8.023 1 97.38 106 LYS A O 1
ATOM 773 N N . MET A 1 107 ? 12.32 -3.68 6.836 1 98.25 107 MET A N 1
ATOM 774 C CA . MET A 1 107 ? 11.203 -3.5 5.906 1 98.25 107 MET A CA 1
ATOM 775 C C . MET A 1 107 ? 9.867 -3.652 6.625 1 98.25 107 MET A C 1
ATOM 777 O O . MET A 1 107 ? 8.945 -2.869 6.398 1 98.25 107 MET A O 1
ATOM 781 N N . GLU A 1 108 ? 9.781 -4.688 7.465 1 98.38 108 GLU A N 1
ATOM 782 C CA . GLU A 1 108 ? 8.562 -4.875 8.234 1 98.38 108 GLU A CA 1
ATOM 783 C C . GLU A 1 108 ? 8.305 -3.686 9.156 1 98.38 108 GLU A C 1
ATOM 785 O O . GLU A 1 108 ? 7.164 -3.234 9.297 1 98.38 108 GLU A O 1
ATOM 790 N N . ALA A 1 109 ? 9.328 -3.195 9.836 1 98.19 109 ALA A N 1
ATOM 791 C CA . ALA A 1 109 ? 9.188 -2.02 10.695 1 98.19 109 ALA A CA 1
ATOM 792 C C . ALA A 1 109 ? 8.703 -0.814 9.891 1 98.19 109 ALA A C 1
ATOM 794 O O . ALA A 1 109 ? 7.898 -0.018 10.391 1 98.19 109 ALA A O 1
ATOM 795 N N . MET A 1 110 ? 9.203 -0.647 8.68 1 98.31 110 MET A N 1
ATOM 796 C CA . MET A 1 110 ? 8.758 0.422 7.789 1 98.31 110 MET A CA 1
ATOM 797 C C . MET A 1 110 ? 7.281 0.281 7.457 1 98.31 110 MET A C 1
ATOM 799 O O . MET A 1 110 ? 6.535 1.262 7.492 1 98.31 110 MET A O 1
ATOM 803 N N . ILE A 1 111 ? 6.84 -0.941 7.156 1 98.81 111 ILE A N 1
ATOM 804 C CA . ILE A 1 111 ? 5.43 -1.197 6.887 1 98.81 111 ILE A CA 1
ATOM 805 C C . ILE A 1 111 ? 4.594 -0.826 8.109 1 98.81 111 ILE A C 1
ATOM 807 O O . ILE A 1 111 ? 3.564 -0.156 7.988 1 98.81 111 ILE A O 1
ATOM 811 N N . ASN A 1 112 ? 5.047 -1.229 9.266 1 98.75 112 ASN A N 1
ATOM 812 C CA . ASN A 1 112 ? 4.32 -0.944 10.5 1 98.75 112 ASN A CA 1
ATOM 813 C C . ASN A 1 112 ? 4.148 0.557 10.711 1 98.75 112 ASN A C 1
ATOM 815 O O . ASN A 1 112 ? 3.059 1.017 11.062 1 98.75 112 ASN A O 1
ATOM 819 N N . LEU A 1 113 ? 5.156 1.261 10.469 1 98.69 113 LEU A N 1
ATOM 820 C CA . LEU A 1 113 ? 5.117 2.699 10.695 1 98.69 113 LEU A CA 1
ATOM 821 C C . LEU A 1 113 ? 4.34 3.408 9.594 1 98.69 113 LEU A C 1
ATOM 823 O O . LEU A 1 113 ? 3.387 4.141 9.867 1 98.69 113 LEU A O 1
ATOM 827 N N . ASN A 1 114 ? 4.734 3.199 8.297 1 98.81 114 ASN A N 1
ATOM 828 C CA . ASN A 1 114 ? 4.203 3.955 7.164 1 98.81 114 ASN A CA 1
ATOM 829 C C . ASN A 1 114 ? 2.754 3.578 6.871 1 98.81 114 ASN A C 1
ATOM 831 O O . ASN A 1 114 ? 1.994 4.387 6.336 1 98.81 114 ASN A O 1
ATOM 835 N N . VAL A 1 115 ? 2.416 2.326 7.188 1 98.88 115 VAL A N 1
ATOM 836 C CA . VAL A 1 115 ? 1.114 1.818 6.77 1 98.88 115 VAL A CA 1
ATOM 837 C C . VAL A 1 115 ? 0.218 1.62 7.988 1 98.88 115 VAL A C 1
ATOM 839 O O . VAL A 1 115 ? -0.791 2.312 8.141 1 98.88 115 VAL A O 1
ATOM 842 N N . THR A 1 116 ? 0.642 0.781 8.914 1 98.88 116 THR A N 1
ATOM 843 C CA . THR A 1 116 ? -0.22 0.37 10.016 1 98.88 116 THR A CA 1
ATOM 844 C C . THR A 1 116 ? -0.505 1.546 10.953 1 98.88 116 THR A C 1
ATOM 846 O O . THR A 1 116 ? -1.663 1.822 11.273 1 98.88 116 THR A O 1
ATOM 849 N N . ALA A 1 117 ? 0.528 2.232 11.391 1 98.94 117 ALA A N 1
ATOM 850 C CA . ALA A 1 117 ? 0.344 3.355 12.305 1 98.94 117 ALA A CA 1
ATOM 851 C C . ALA A 1 117 ? -0.542 4.43 11.688 1 98.94 117 ALA A C 1
ATOM 853 O O . ALA A 1 117 ? -1.484 4.91 12.32 1 98.94 117 ALA A O 1
ATOM 854 N N . LEU A 1 118 ? -0.226 4.801 10.461 1 98.94 118 LEU A N 1
ATOM 855 C CA . LEU A 1 118 ? -1.023 5.793 9.75 1 98.94 118 LEU A CA 1
ATOM 856 C C . LEU A 1 118 ? -2.488 5.375 9.688 1 98.94 118 LEU A C 1
ATOM 858 O O . LEU A 1 118 ? -3.381 6.184 9.945 1 98.94 118 LEU A O 1
ATOM 862 N N . THR A 1 119 ? -2.76 4.125 9.352 1 98.94 119 THR A N 1
ATOM 863 C CA . THR A 1 119 ? -4.113 3.598 9.227 1 98.94 119 THR A CA 1
ATOM 864 C C . THR A 1 119 ? -4.844 3.678 10.57 1 98.94 119 THR A C 1
ATOM 866 O O . THR A 1 119 ? -5.961 4.195 10.641 1 98.94 119 THR A O 1
ATOM 869 N N . ARG A 1 120 ? -4.176 3.195 11.602 1 98.88 120 ARG A N 1
ATOM 870 C CA . ARG A 1 120 ? -4.812 3.135 12.906 1 98.88 120 ARG A CA 1
ATOM 871 C C . ARG A 1 120 ? -5.121 4.535 13.43 1 98.88 120 ARG A C 1
ATOM 873 O O . ARG A 1 120 ? -6.184 4.762 14.016 1 98.88 120 ARG A O 1
ATOM 880 N N . LEU A 1 121 ? -4.219 5.492 13.227 1 98.94 121 LEU A N 1
ATOM 881 C CA . LEU A 1 121 ? -4.453 6.859 13.672 1 98.94 121 LEU A CA 1
ATOM 882 C C . LEU A 1 121 ? -5.602 7.496 12.898 1 98.94 121 LEU A C 1
ATOM 884 O O . LEU A 1 121 ? -6.402 8.234 13.469 1 98.94 121 LEU A O 1
ATOM 888 N N . THR A 1 122 ? -5.672 7.246 11.594 1 98.94 122 THR A N 1
ATOM 889 C CA . THR A 1 122 ? -6.773 7.734 10.773 1 98.94 122 THR A CA 1
ATOM 890 C C . THR A 1 122 ? -8.102 7.176 11.273 1 98.94 122 THR A C 1
ATOM 892 O O . THR A 1 122 ? -9.078 7.922 11.438 1 98.94 122 THR A O 1
ATOM 895 N N . TYR A 1 123 ? -8.148 5.883 11.578 1 98.81 123 TYR A N 1
ATOM 896 C CA . TYR A 1 123 ? -9.352 5.238 12.086 1 98.81 123 TYR A CA 1
ATOM 897 C C . TYR A 1 123 ? -9.758 5.836 13.43 1 98.81 123 TYR A C 1
ATOM 899 O O . TYR A 1 123 ? -10.945 5.918 13.75 1 98.81 123 TYR A O 1
ATOM 907 N N . ALA A 1 124 ? -8.805 6.242 14.234 1 98.88 124 ALA A N 1
ATOM 908 C CA . ALA A 1 124 ? -9.055 6.773 15.562 1 98.88 124 ALA A CA 1
ATOM 909 C C . ALA A 1 124 ? -9.695 8.164 15.492 1 98.88 124 ALA A C 1
ATOM 911 O O . ALA A 1 124 ? -10.57 8.492 16.297 1 98.88 124 ALA A O 1
ATOM 912 N N . VAL A 1 125 ? -9.305 8.984 14.492 1 98.88 125 VAL A N 1
ATOM 913 C CA . VAL A 1 125 ? -9.688 10.391 14.516 1 98.88 125 VAL A CA 1
ATOM 914 C C . VAL A 1 125 ? -11.008 10.586 13.773 1 98.88 125 VAL A C 1
ATOM 916 O O . VAL A 1 125 ? -11.773 11.5 14.094 1 98.88 125 VAL A O 1
ATOM 919 N N . VAL A 1 126 ? -11.328 9.766 12.766 1 98.75 126 VAL A N 1
ATOM 920 C CA . VAL A 1 126 ? -12.383 10.016 11.789 1 98.75 126 VAL A CA 1
ATOM 921 C C . VAL A 1 126 ? -13.734 10.078 12.5 1 98.75 126 VAL A C 1
ATOM 923 O O . VAL A 1 126 ? -14.523 11 12.266 1 98.75 126 VAL A O 1
ATOM 926 N N . PRO A 1 127 ? -14.031 9.094 13.438 1 98.5 127 PRO A N 1
ATOM 927 C CA . PRO A 1 127 ? -15.344 9.195 14.094 1 98.5 127 PRO A CA 1
ATOM 928 C C . PRO A 1 127 ? -15.547 10.523 14.812 1 98.5 127 PRO A C 1
ATOM 930 O O . PRO A 1 127 ? -16.625 11.109 14.7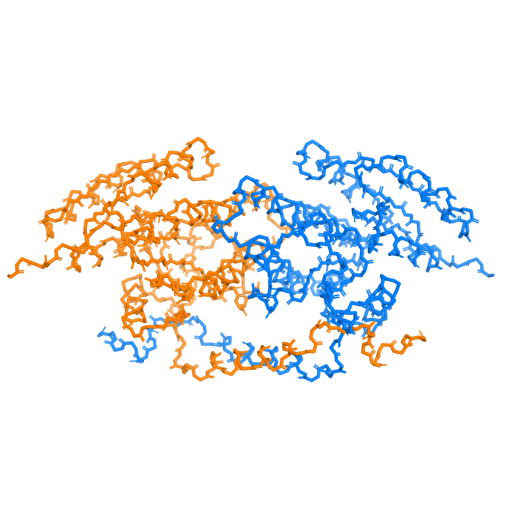42 1 98.5 127 PRO A O 1
ATOM 933 N N . GLY A 1 128 ? -14.547 10.992 15.477 1 98.5 128 GLY A N 1
ATOM 934 C CA . GLY A 1 128 ? -14.633 12.281 16.156 1 98.5 128 GLY A CA 1
ATOM 935 C C . GLY A 1 128 ? -14.828 13.445 15.195 1 98.5 128 GLY A C 1
ATOM 936 O O . GLY A 1 128 ? -15.633 14.344 15.453 1 98.5 128 GLY A O 1
ATOM 937 N N . LEU A 1 129 ? -14.023 13.469 14.086 1 98.62 129 LEU A N 1
ATOM 938 C CA . LEU A 1 129 ? -14.172 14.516 13.086 1 98.62 129 LEU A CA 1
ATOM 939 C C . LEU A 1 129 ? -15.586 14.547 12.531 1 98.62 129 LEU A C 1
ATOM 941 O O . LEU A 1 129 ? -16.172 15.617 12.359 1 98.62 129 LEU A O 1
ATOM 945 N N . VAL A 1 130 ? -16.125 13.367 12.234 1 97.81 130 VAL A N 1
ATOM 946 C CA . VAL A 1 130 ? -17.484 13.273 11.711 1 97.81 130 VAL A CA 1
ATOM 947 C C . VAL A 1 130 ? -18.469 13.844 12.734 1 97.81 130 VAL A C 1
ATOM 949 O O . VAL A 1 130 ? -19.344 14.648 12.391 1 97.81 130 VAL A O 1
ATOM 952 N N . ALA A 1 131 ? -18.312 13.469 13.953 1 97.12 131 ALA A N 1
ATOM 953 C CA . ALA A 1 131 ? -19.219 13.891 15.023 1 97.12 131 ALA A CA 1
ATOM 954 C C . ALA A 1 131 ? -19.188 15.398 15.203 1 97.12 131 ALA A C 1
ATOM 956 O O . ALA A 1 131 ? -20.203 16.016 15.539 1 97.12 131 ALA A O 1
ATOM 957 N N . ARG A 1 132 ? -18.094 16.016 14.898 1 95.88 132 ARG A N 1
ATOM 958 C CA . ARG A 1 132 ? -17.938 17.453 15.117 1 95.88 132 ARG A CA 1
ATOM 959 C C . ARG A 1 132 ? -18.266 18.234 13.859 1 95.88 132 ARG A C 1
ATOM 961 O O . ARG A 1 132 ? -18.094 19.453 13.82 1 95.88 132 ARG A O 1
ATOM 968 N N . GLY A 1 133 ? -18.625 17.562 12.82 1 95.31 133 GLY A N 1
ATOM 969 C CA . GLY A 1 133 ? -19.125 18.219 11.625 1 95.31 133 GLY A CA 1
ATOM 970 C C . GLY A 1 133 ? -18.062 18.422 10.57 1 95.31 133 GLY A C 1
ATOM 971 O O . GLY A 1 133 ? -18.25 19.188 9.617 1 95.31 133 GLY A O 1
ATOM 972 N N . GLY A 1 134 ? -16.875 17.875 10.836 1 96.75 134 GLY A N 1
ATOM 973 C CA . GLY A 1 134 ? -15.875 17.938 9.789 1 96.75 134 GLY A CA 1
ATOM 974 C C . GLY A 1 134 ? -14.461 18.078 10.328 1 96.75 134 GLY A C 1
ATOM 975 O O . GLY A 1 134 ? -14.242 18 11.539 1 96.75 134 GLY A O 1
ATOM 976 N N . GLY A 1 135 ? -13.523 18.234 9.398 1 97.94 135 GLY A N 1
ATOM 977 C CA . GLY A 1 135 ? -12.102 18.344 9.672 1 97.94 135 GLY A CA 1
ATOM 978 C C . GLY A 1 135 ? -11.234 18.016 8.477 1 97.94 135 GLY A C 1
ATOM 979 O O . GLY A 1 135 ? -11.688 18.109 7.328 1 97.94 135 GLY A O 1
ATOM 980 N N . SER A 1 136 ? -9.914 17.797 8.766 1 98.56 136 SER A N 1
ATOM 981 C CA . SER A 1 136 ? -8.984 17.516 7.676 1 98.56 136 SER A CA 1
ATOM 982 C C . SER A 1 136 ? -7.98 16.438 8.078 1 98.56 136 SER A C 1
ATOM 984 O O . SER A 1 136 ? -7.629 16.312 9.258 1 98.56 136 SER A O 1
ATOM 986 N N . ILE A 1 137 ? -7.676 15.656 7.176 1 98.88 137 ILE A N 1
ATOM 987 C CA . ILE A 1 137 ? -6.602 14.68 7.301 1 98.88 137 ILE A CA 1
ATOM 988 C C . ILE A 1 137 ? -5.602 14.859 6.164 1 98.88 137 ILE A C 1
ATOM 990 O O . ILE A 1 137 ? -5.977 14.859 4.992 1 98.88 137 ILE A O 1
ATOM 994 N N . ILE A 1 138 ? -4.367 15.133 6.48 1 98.94 138 ILE A N 1
ATOM 995 C CA . ILE A 1 138 ? -3.268 15.219 5.527 1 98.94 138 ILE A CA 1
ATOM 996 C C . ILE A 1 138 ? -2.367 13.992 5.672 1 98.94 138 ILE A C 1
ATOM 998 O O . ILE A 1 138 ? -1.782 13.766 6.73 1 98.94 138 ILE A O 1
ATOM 1002 N N . ASN A 1 139 ? -2.32 13.164 4.695 1 98.94 139 ASN A N 1
ATOM 1003 C CA . ASN A 1 139 ? -1.414 12.023 4.633 1 98.94 139 ASN A CA 1
ATOM 1004 C C . ASN A 1 139 ? -0.182 12.336 3.787 1 98.94 139 ASN A C 1
ATOM 1006 O O . ASN A 1 139 ? -0.3 12.648 2.602 1 98.94 139 ASN A O 1
ATOM 1010 N N . ILE A 1 140 ? 0.991 12.273 4.406 1 98.88 140 ILE A N 1
ATOM 1011 C CA . ILE A 1 140 ? 2.23 12.469 3.664 1 98.88 140 ILE A CA 1
ATOM 1012 C C . ILE A 1 140 ? 2.646 11.164 3 1 98.88 140 ILE A C 1
ATOM 1014 O O . ILE A 1 140 ? 3.152 10.25 3.664 1 98.88 140 ILE A O 1
ATOM 1018 N N . ALA A 1 141 ? 2.422 11.102 1.749 1 98.62 141 ALA A N 1
ATOM 1019 C CA . ALA A 1 141 ? 2.84 9.969 0.928 1 98.62 141 ALA A CA 1
ATOM 1020 C C . ALA A 1 141 ? 4.219 10.211 0.322 1 98.62 141 ALA A C 1
ATOM 1022 O O . ALA A 1 141 ? 5.195 10.422 1.047 1 98.62 141 ALA A O 1
ATOM 1023 N N . SER A 1 142 ? 4.34 10.086 -0.973 1 98.44 142 SER A N 1
ATOM 1024 C CA . SER A 1 142 ? 5.559 10.281 -1.751 1 98.44 142 SER A CA 1
ATOM 1025 C C . SER A 1 142 ? 5.297 10.102 -3.242 1 98.44 142 SER A C 1
ATOM 1027 O O . SER A 1 142 ? 4.324 9.461 -3.635 1 98.44 142 SER A O 1
ATOM 1029 N N . ILE A 1 143 ? 6.145 10.672 -4.027 1 98 143 ILE A N 1
ATOM 1030 C CA . ILE A 1 143 ? 6.07 10.453 -5.469 1 98 143 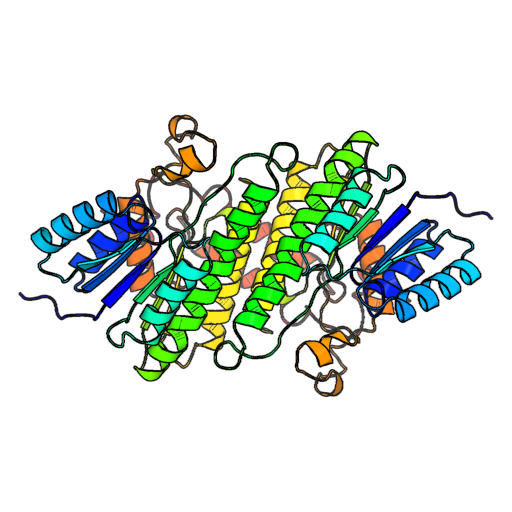ILE A CA 1
ATOM 1031 C C . ILE A 1 143 ? 6.301 8.977 -5.785 1 98 143 ILE A C 1
ATOM 1033 O O . ILE A 1 143 ? 5.887 8.492 -6.836 1 98 143 ILE A O 1
ATOM 1037 N N . VAL A 1 144 ? 6.906 8.219 -4.922 1 97.88 144 VAL A N 1
ATOM 1038 C CA . VAL A 1 144 ? 7.172 6.809 -5.188 1 97.88 144 VAL A CA 1
ATOM 1039 C C . VAL A 1 144 ? 5.863 6.02 -5.125 1 97.88 144 VAL A C 1
ATOM 1041 O O . VAL A 1 144 ? 5.812 4.855 -5.535 1 97.88 144 VAL A O 1
ATOM 1044 N N . ALA A 1 145 ? 4.762 6.648 -4.609 1 98.5 145 ALA A N 1
ATOM 1045 C CA . ALA A 1 145 ? 3.441 6.031 -4.695 1 98.5 145 ALA A CA 1
ATOM 1046 C C . ALA A 1 145 ? 3.053 5.77 -6.148 1 98.5 145 ALA A C 1
ATOM 1048 O O . ALA A 1 145 ? 2.32 4.824 -6.441 1 98.5 145 ALA A O 1
ATOM 1049 N N . VAL A 1 146 ? 3.58 6.656 -7.059 1 97.94 146 VAL A N 1
ATOM 1050 C CA . VAL A 1 146 ? 3.256 6.508 -8.477 1 97.94 146 VAL A CA 1
ATOM 1051 C C . VAL A 1 146 ? 4.523 6.184 -9.266 1 97.94 146 VAL A C 1
ATOM 1053 O O . VAL A 1 146 ? 4.473 6.008 -10.484 1 97.94 146 VAL A O 1
ATOM 1056 N N . ALA A 1 147 ? 5.629 6.156 -8.664 1 97.5 147 ALA A N 1
ATOM 1057 C CA . ALA A 1 147 ? 6.906 5.758 -9.25 1 97.5 147 ALA A CA 1
ATOM 1058 C C . ALA A 1 147 ? 7.664 4.809 -8.32 1 97.5 147 ALA A C 1
ATOM 1060 O O . ALA A 1 147 ? 8.781 5.109 -7.898 1 97.5 147 ALA A O 1
ATOM 1061 N N . PRO A 1 148 ? 7.098 3.648 -8.102 1 95.69 148 PRO A N 1
ATOM 1062 C CA . PRO A 1 148 ? 7.684 2.742 -7.113 1 95.69 148 PRO A CA 1
ATOM 1063 C C . PRO A 1 148 ? 9.016 2.154 -7.57 1 95.69 148 PRO A C 1
ATOM 1065 O O . PRO A 1 148 ? 9.727 1.524 -6.777 1 95.69 148 PRO A O 1
ATOM 1068 N N . GLU A 1 149 ? 9.5 2.428 -8.773 1 93.75 149 GLU A N 1
ATOM 1069 C CA . GLU A 1 149 ? 10.766 1.955 -9.312 1 93.75 149 GLU A CA 1
ATOM 1070 C C . GLU A 1 149 ? 11.93 2.797 -8.797 1 93.75 149 GLU A C 1
ATOM 1072 O O . GLU A 1 149 ? 13.094 2.41 -8.938 1 93.75 149 GLU A O 1
ATOM 1077 N N . VAL A 1 150 ? 11.711 3.98 -8.266 1 89.69 150 VAL A N 1
ATOM 1078 C CA . VAL A 1 150 ? 12.727 4.996 -8 1 89.69 150 VAL A CA 1
ATOM 1079 C C . VAL A 1 150 ? 13.5 4.637 -6.738 1 89.69 150 VAL A C 1
ATOM 1081 O O . VAL A 1 150 ? 14.727 4.805 -6.68 1 89.69 150 VAL A O 1
ATOM 1084 N N . LEU A 1 151 ? 12.852 4.145 -5.645 1 91 151 LEU A N 1
ATOM 1085 C CA . LEU A 1 151 ? 13.477 3.82 -4.371 1 91 151 LEU A CA 1
ATOM 1086 C C . LEU A 1 151 ? 13.227 2.365 -3.992 1 91 151 LEU A C 1
ATOM 1088 O O . LEU A 1 151 ? 13.148 1.496 -4.863 1 91 151 LEU A O 1
ATOM 1092 N N . ASN A 1 152 ? 13.398 2.123 -2.723 1 92.44 152 ASN A N 1
ATOM 1093 C CA . ASN A 1 152 ? 13.148 0.79 -2.188 1 92.44 152 ASN A CA 1
ATOM 1094 C C . ASN A 1 152 ? 11.711 0.336 -2.451 1 92.44 152 ASN A C 1
ATOM 1096 O O . ASN A 1 152 ? 10.781 1.134 -2.355 1 92.44 152 ASN A O 1
ATOM 1100 N N . GLY A 1 153 ? 11.594 -0.918 -2.832 1 96.5 153 GLY A N 1
ATOM 1101 C CA . GLY A 1 153 ? 10.289 -1.423 -3.223 1 96.5 153 GLY A CA 1
ATOM 1102 C C . GLY A 1 153 ? 9.273 -1.396 -2.096 1 96.5 153 GLY A C 1
ATOM 1103 O O . GLY A 1 153 ? 8.086 -1.18 -2.328 1 96.5 153 GLY A O 1
ATOM 1104 N N . VAL A 1 154 ? 9.711 -1.689 -0.877 1 98.31 154 VAL A N 1
ATOM 1105 C CA . VAL A 1 154 ? 8.805 -1.679 0.263 1 98.31 154 VAL A CA 1
ATOM 1106 C C . VAL A 1 154 ? 8.383 -0.245 0.572 1 98.31 154 VAL A C 1
ATOM 1108 O O . VAL A 1 154 ? 7.211 0.012 0.869 1 98.31 154 VAL A O 1
ATOM 1111 N N . TYR A 1 155 ? 9.32 0.712 0.506 1 98.19 155 TYR A N 1
ATOM 1112 C CA . TYR A 1 155 ? 8.977 2.119 0.673 1 98.19 155 TYR A CA 1
ATOM 1113 C C . TYR A 1 155 ? 7.949 2.553 -0.368 1 98.19 155 TYR A C 1
ATOM 1115 O O . TYR A 1 155 ? 6.918 3.139 -0.028 1 98.19 155 TYR A O 1
ATOM 1123 N N . GLY A 1 156 ? 8.234 2.23 -1.677 1 98.25 156 GLY A N 1
ATOM 1124 C CA . GLY A 1 156 ? 7.273 2.523 -2.729 1 98.25 156 GLY A CA 1
ATOM 1125 C C . GLY A 1 156 ? 5.91 1.905 -2.482 1 98.25 156 GLY A C 1
ATOM 1126 O O . GLY A 1 156 ? 4.883 2.576 -2.617 1 98.25 156 GLY A O 1
ATOM 1127 N N . GLY A 1 157 ? 5.898 0.618 -2.115 1 98.75 157 GLY A N 1
ATOM 1128 C CA . GLY A 1 157 ? 4.648 -0.044 -1.765 1 98.75 157 GLY A CA 1
ATOM 1129 C C . GLY A 1 157 ? 3.904 0.647 -0.639 1 98.75 157 GLY A C 1
ATOM 1130 O O . GLY A 1 157 ? 2.689 0.844 -0.721 1 98.75 157 GLY A O 1
ATOM 1131 N N . SER A 1 158 ? 4.594 1.03 0.415 1 98.81 158 SER A N 1
ATOM 1132 C CA . SER A 1 158 ? 3.967 1.665 1.569 1 98.81 158 SER A CA 1
ATOM 1133 C C . SER A 1 158 ? 3.303 2.982 1.182 1 98.81 158 SER A C 1
ATOM 1135 O O . SER A 1 158 ? 2.205 3.291 1.65 1 98.81 158 SER A O 1
ATOM 1137 N N . LYS A 1 159 ? 3.955 3.736 0.332 1 98.88 159 LYS A N 1
ATOM 1138 C CA . LYS A 1 159 ? 3.4 5.035 -0.04 1 98.88 159 LYS A CA 1
ATOM 1139 C C . LYS A 1 159 ? 2.305 4.887 -1.092 1 98.88 159 LYS A C 1
ATOM 1141 O O . LYS A 1 159 ? 1.372 5.691 -1.144 1 98.88 159 LYS A O 1
ATOM 1146 N N . ALA A 1 160 ? 2.375 3.801 -1.895 1 98.88 160 ALA A N 1
ATOM 1147 C CA . ALA A 1 160 ? 1.237 3.453 -2.742 1 98.88 160 ALA A CA 1
ATOM 1148 C C . ALA A 1 160 ? 0.012 3.105 -1.9 1 98.88 160 ALA A C 1
ATOM 1150 O O . ALA A 1 160 ? -1.113 3.467 -2.252 1 98.88 160 ALA A O 1
ATOM 1151 N N . PHE A 1 161 ? 0.217 2.369 -0.808 1 98.94 161 PHE A N 1
ATOM 1152 C CA . PHE A 1 161 ? -0.859 2.105 0.141 1 98.94 161 PHE A CA 1
ATOM 1153 C C . PHE A 1 161 ? -1.479 3.406 0.634 1 98.94 161 PHE A C 1
ATOM 1155 O O . PHE A 1 161 ? -2.701 3.566 0.61 1 98.94 161 PHE A O 1
ATOM 1162 N N . VAL A 1 162 ? -0.645 4.34 1.042 1 98.94 162 VAL A N 1
ATOM 1163 C CA . VAL A 1 162 ? -1.1 5.594 1.627 1 98.94 162 VAL A CA 1
ATOM 1164 C C . VAL A 1 162 ? -1.943 6.363 0.611 1 98.94 162 VAL A C 1
ATOM 1166 O O . VAL A 1 162 ? -3.006 6.891 0.95 1 98.94 162 VAL A O 1
ATOM 1169 N N . LEU A 1 163 ? -1.493 6.426 -0.65 1 98.88 163 LEU A N 1
ATOM 1170 C CA . LEU A 1 163 ? -2.24 7.129 -1.688 1 98.88 163 LEU A CA 1
ATOM 1171 C C . LEU A 1 163 ? -3.592 6.465 -1.927 1 98.88 163 LEU A C 1
ATOM 1173 O O . LEU A 1 163 ? -4.625 7.141 -1.938 1 98.88 163 LEU A O 1
ATOM 1177 N N . ALA A 1 164 ? -3.617 5.152 -2.057 1 98.81 164 ALA A N 1
ATOM 1178 C CA . ALA A 1 164 ? -4.855 4.422 -2.312 1 98.81 164 ALA A CA 1
ATOM 1179 C C . ALA A 1 164 ? -5.816 4.543 -1.136 1 98.81 164 ALA A C 1
ATOM 1181 O O . ALA A 1 164 ? -7.02 4.75 -1.327 1 98.81 164 ALA A O 1
ATOM 1182 N N . PHE A 1 165 ? -5.305 4.434 0.075 1 98.88 165 PHE A N 1
ATOM 1183 C CA . PHE A 1 165 ? -6.098 4.582 1.29 1 98.88 165 PHE A CA 1
ATOM 1184 C C . PHE A 1 165 ? -6.723 5.969 1.361 1 98.88 165 PHE A C 1
ATOM 1186 O O . PHE A 1 165 ? -7.902 6.105 1.688 1 98.88 165 PHE A O 1
ATOM 1193 N N . SER A 1 166 ? -5.938 6.961 0.993 1 98.88 166 SER A N 1
ATOM 1194 C CA . SER A 1 166 ? -6.43 8.336 0.973 1 98.88 166 SER A CA 1
ATOM 1195 C C . SER A 1 166 ? -7.562 8.5 -0.034 1 98.88 166 SER A C 1
ATOM 1197 O O . SER A 1 166 ? -8.547 9.195 0.239 1 98.88 166 SER A O 1
ATOM 1199 N N . GLN A 1 167 ? -7.359 7.883 -1.19 1 98.38 167 GLN A N 1
ATOM 1200 C CA . GLN A 1 167 ? -8.391 7.941 -2.221 1 98.38 167 GLN A CA 1
ATOM 1201 C C . GLN A 1 167 ? -9.688 7.301 -1.738 1 98.38 167 GLN A C 1
ATOM 1203 O O . GLN A 1 167 ? -10.773 7.812 -2.006 1 98.38 167 GLN A O 1
ATOM 1208 N N . SER A 1 168 ? -9.586 6.18 -1.095 1 98.12 168 SER A N 1
ATOM 1209 C CA . SER A 1 168 ? -10.758 5.523 -0.522 1 98.12 168 SER A CA 1
ATOM 1210 C C . SER A 1 168 ? -11.414 6.395 0.542 1 98.12 168 SER A C 1
ATOM 1212 O O . SER A 1 168 ? -12.641 6.488 0.602 1 98.12 168 SER A O 1
ATOM 1214 N N . LEU A 1 169 ? -10.602 7.016 1.407 1 98.25 169 LEU A N 1
ATOM 1215 C CA . LEU A 1 169 ? -11.117 7.91 2.438 1 98.25 169 LEU A CA 1
ATOM 1216 C C . LEU A 1 169 ? -11.93 9.039 1.819 1 98.25 169 LEU A C 1
ATOM 1218 O O . LEU A 1 169 ? -13.039 9.336 2.281 1 98.25 169 LEU A O 1
ATOM 1222 N N . LYS A 1 170 ? -11.336 9.672 0.816 1 97.94 170 LYS A N 1
ATOM 1223 C CA . LYS A 1 170 ? -12.031 10.766 0.139 1 97.94 170 LYS A CA 1
ATOM 1224 C C . LYS A 1 170 ? -13.406 10.32 -0.348 1 97.94 170 LYS A C 1
ATOM 1226 O O . LYS A 1 170 ? -14.398 11.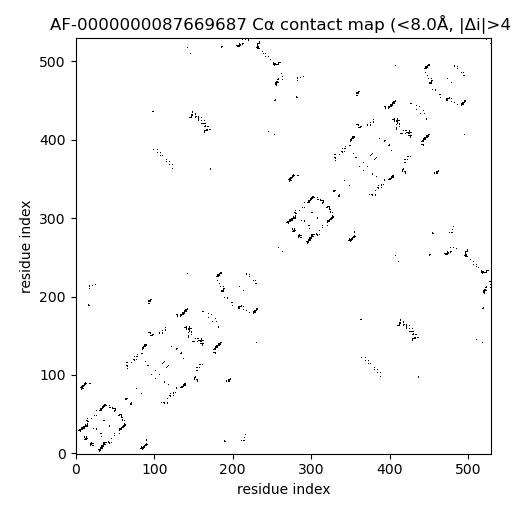031 -0.164 1 97.94 170 LYS A O 1
ATOM 1231 N N . HIS A 1 171 ? -13.461 9.117 -0.949 1 96.75 171 HIS A N 1
ATOM 1232 C CA . HIS A 1 171 ? -14.703 8.562 -1.473 1 96.75 171 HIS A CA 1
ATOM 1233 C C . HIS A 1 171 ? -15.695 8.266 -0.349 1 96.75 171 HIS A C 1
ATOM 1235 O O . HIS A 1 171 ? -16.844 8.711 -0.392 1 96.75 171 HIS A O 1
ATOM 1241 N N . GLU A 1 172 ? -15.258 7.602 0.664 1 95.44 172 GLU A N 1
ATOM 1242 C CA . GLU A 1 172 ? -16.109 7.117 1.744 1 95.44 172 GLU A CA 1
ATOM 1243 C C . GLU A 1 172 ? -16.641 8.273 2.596 1 95.44 172 GLU A C 1
ATOM 1245 O O . GLU A 1 172 ? -17.734 8.195 3.137 1 95.44 172 GLU A O 1
ATOM 1250 N N . LEU A 1 173 ? -15.836 9.32 2.721 1 96 173 LEU A N 1
ATOM 1251 C CA . LEU A 1 173 ? -16.188 10.406 3.635 1 96 173 LEU A CA 1
ATOM 1252 C C . LEU A 1 173 ? -16.656 11.633 2.867 1 96 173 LEU A C 1
ATOM 1254 O O . LEU A 1 173 ? -16.703 12.734 3.414 1 96 173 LEU A O 1
ATOM 1258 N N . ALA A 1 174 ? -17.016 11.477 1.624 1 92.75 174 ALA A N 1
ATOM 1259 C CA . ALA A 1 174 ? -17.375 12.578 0.727 1 92.75 174 ALA A CA 1
ATOM 1260 C C . ALA A 1 174 ? -18.516 13.414 1.306 1 92.75 174 ALA A C 1
ATOM 1262 O O . ALA A 1 174 ? -18.562 14.625 1.099 1 92.75 174 ALA A O 1
ATOM 1263 N N . ASP A 1 175 ? -19.375 12.867 2.107 1 94.56 175 ASP A N 1
ATOM 1264 C CA . ASP A 1 175 ? -20.531 13.594 2.615 1 94.56 175 ASP A CA 1
ATOM 1265 C C . ASP A 1 175 ? -20.359 13.945 4.09 1 94.56 175 ASP A C 1
ATOM 1267 O O . ASP A 1 175 ? -21.297 14.375 4.75 1 94.56 175 ASP A O 1
ATOM 1271 N N . LYS A 1 176 ? -19.172 13.812 4.637 1 96.31 176 LYS A N 1
ATOM 1272 C CA . LYS A 1 176 ? -18.938 14.016 6.062 1 96.31 176 LYS A CA 1
ATOM 1273 C C . LYS A 1 176 ? -18.172 15.312 6.316 1 96.31 176 LYS A C 1
ATOM 1275 O O . LYS A 1 176 ? -17.75 15.586 7.441 1 96.31 176 LYS A O 1
ATOM 1280 N N . HIS A 1 177 ? -17.891 16.141 5.234 1 96.62 177 HIS A N 1
ATOM 1281 C CA . HIS A 1 177 ? -17.219 17.422 5.332 1 96.62 177 HIS A CA 1
ATOM 1282 C C . HIS A 1 177 ? -15.805 17.266 5.871 1 96.62 177 HIS A C 1
ATOM 1284 O O . HIS A 1 177 ? -15.359 18.078 6.684 1 96.62 177 HIS A O 1
ATOM 1290 N N . ILE A 1 178 ? -15.227 16.125 5.66 1 98.06 178 ILE A N 1
ATOM 1291 C CA . ILE A 1 178 ? -13.828 15.898 6.004 1 98.06 178 ILE A CA 1
ATOM 1292 C C . ILE A 1 178 ? -12.961 16.047 4.758 1 98.06 178 ILE A C 1
ATOM 1294 O O . ILE A 1 178 ? -13.188 15.367 3.754 1 98.06 178 ILE A O 1
ATOM 1298 N N . THR A 1 179 ? -12.023 16.969 4.777 1 98.38 179 THR A N 1
ATOM 1299 C CA . THR A 1 179 ? -11.07 17.156 3.684 1 98.38 179 THR A CA 1
ATOM 1300 C C . THR A 1 179 ? -9.922 16.156 3.789 1 98.38 179 THR A C 1
ATOM 1302 O O . THR A 1 179 ? -9.297 16.031 4.848 1 98.38 179 THR A O 1
ATOM 1305 N N . ILE A 1 180 ? -9.711 15.398 2.721 1 98.75 180 ILE A N 1
ATOM 1306 C CA . ILE A 1 180 ? -8.578 14.477 2.643 1 98.75 180 ILE A CA 1
ATOM 1307 C C . ILE A 1 180 ? -7.543 15.016 1.659 1 98.75 180 ILE A C 1
ATOM 1309 O O . ILE A 1 180 ? -7.883 15.398 0.537 1 98.75 180 ILE A O 1
ATOM 1313 N N . GLN A 1 181 ? -6.293 15.102 2.07 1 98.88 181 GLN A N 1
ATOM 1314 C CA . GLN A 1 181 ? -5.199 15.461 1.173 1 98.88 181 GLN A CA 1
ATOM 1315 C C . GLN A 1 181 ? -4.082 14.422 1.235 1 98.88 181 GLN A C 1
ATOM 1317 O O . GLN A 1 181 ? -3.693 13.984 2.32 1 98.88 181 GLN A O 1
ATOM 1322 N N . ALA A 1 182 ? -3.664 13.953 0.121 1 98.94 182 ALA A N 1
ATOM 1323 C CA . ALA A 1 182 ? -2.434 13.18 -0.022 1 98.94 182 ALA A CA 1
ATOM 1324 C C . ALA A 1 182 ? -1.326 14.023 -0.646 1 98.94 182 ALA A C 1
ATOM 1326 O O . ALA A 1 182 ? -1.46 14.492 -1.778 1 98.94 182 ALA A O 1
ATOM 1327 N N . VAL A 1 183 ? -0.263 14.242 0.086 1 98.94 183 VAL A N 1
ATOM 1328 C CA . VAL A 1 183 ? 0.885 14.992 -0.414 1 98.94 183 VAL A CA 1
ATOM 1329 C C . VAL A 1 183 ? 1.96 14.023 -0.904 1 98.94 183 VAL A C 1
ATOM 1331 O O . VAL A 1 183 ? 2.285 13.047 -0.222 1 98.94 183 VAL A O 1
ATOM 1334 N N . LEU A 1 184 ? 2.408 14.234 -2.109 1 98.81 184 LEU A N 1
ATOM 1335 C CA . LEU A 1 184 ? 3.443 13.391 -2.693 1 98.81 184 LEU A CA 1
ATOM 1336 C C . LEU A 1 184 ? 4.742 14.164 -2.885 1 98.81 184 LEU A C 1
ATOM 1338 O O . LEU A 1 184 ? 5 14.695 -3.969 1 98.81 184 LEU A O 1
ATOM 1342 N N . PRO A 1 185 ? 5.566 14.211 -1.842 1 98.5 185 PRO A N 1
ATOM 1343 C CA . PRO A 1 185 ? 6.859 14.883 -1.963 1 98.5 185 PRO A CA 1
ATOM 1344 C C . PRO A 1 185 ? 7.828 14.148 -2.877 1 98.5 185 PRO A C 1
ATOM 1346 O O . PRO A 1 185 ? 7.859 12.914 -2.885 1 98.5 185 PRO A O 1
ATOM 1349 N N . GLY A 1 186 ? 8.57 14.875 -3.744 1 97.19 186 GLY A N 1
ATOM 1350 C CA . GLY A 1 186 ? 9.828 14.367 -4.277 1 97.19 186 GLY A CA 1
ATOM 1351 C C . GLY A 1 186 ? 10.969 14.438 -3.287 1 97.19 186 GLY A C 1
ATOM 1352 O O . GLY A 1 186 ? 10.75 14.414 -2.074 1 97.19 186 GLY A O 1
ATOM 1353 N N . ALA A 1 187 ? 12.195 14.406 -3.789 1 96 187 ALA A N 1
ATOM 1354 C CA . ALA A 1 187 ? 13.336 14.562 -2.893 1 96 187 ALA A CA 1
ATOM 1355 C C . ALA A 1 187 ? 13.258 15.883 -2.129 1 96 187 ALA A C 1
ATOM 1357 O O . ALA A 1 187 ? 13.125 16.953 -2.732 1 96 187 ALA A O 1
ATOM 1358 N N . THR A 1 188 ? 13.219 15.797 -0.847 1 96.19 188 THR A N 1
ATOM 1359 C CA . THR A 1 188 ? 13.133 16.953 0.041 1 96.19 188 THR A CA 1
ATOM 1360 C C . THR A 1 188 ? 14.305 16.984 1.012 1 96.19 188 THR A C 1
ATOM 1362 O O . THR A 1 188 ? 14.734 15.938 1.514 1 96.19 188 THR A O 1
ATOM 1365 N N . ALA A 1 189 ? 14.805 18.141 1.266 1 93.12 189 ALA A N 1
ATOM 1366 C CA . ALA A 1 189 ? 15.961 18.312 2.135 1 93.12 189 ALA A CA 1
ATOM 1367 C C . ALA A 1 189 ? 15.594 18.078 3.596 1 93.12 189 ALA A C 1
ATOM 1369 O O . ALA A 1 189 ? 15.133 19 4.281 1 93.12 189 ALA A O 1
ATOM 1370 N N . THR A 1 190 ? 15.758 16.859 4.047 1 92.38 190 THR A N 1
ATOM 1371 C CA . THR A 1 190 ? 15.492 16.469 5.43 1 92.38 190 THR A CA 1
ATOM 1372 C C . THR A 1 190 ? 16.469 15.383 5.883 1 92.38 190 THR A C 1
ATOM 1374 O O . THR A 1 190 ? 17.234 14.852 5.074 1 92.38 190 THR A O 1
ATOM 1377 N N . GLU A 1 191 ? 16.438 15.109 7.141 1 87.88 191 GLU A N 1
ATOM 1378 C CA . GLU A 1 191 ? 17.234 14.031 7.711 1 87.88 191 GLU A CA 1
ATOM 1379 C C . GLU A 1 191 ? 16.766 12.664 7.227 1 87.88 191 GLU A C 1
ATOM 1381 O O . GLU A 1 191 ? 17.391 11.641 7.516 1 87.88 191 GLU A O 1
ATOM 1386 N N . PHE A 1 192 ? 15.703 12.633 6.488 1 85.12 192 PHE A N 1
ATOM 1387 C CA . PHE A 1 192 ? 15.102 11.422 5.93 1 85.12 192 PHE A CA 1
ATOM 1388 C C . PHE A 1 192 ? 16.141 10.586 5.195 1 85.12 192 PHE A C 1
ATOM 1390 O O . PHE A 1 192 ? 16.172 9.367 5.332 1 85.12 192 PHE A O 1
ATOM 1397 N N . TRP A 1 193 ? 17.016 11.164 4.5 1 86.38 193 TRP A N 1
ATOM 1398 C CA . TRP A 1 193 ? 17.906 10.508 3.564 1 86.38 193 TRP A CA 1
ATOM 1399 C C . TRP A 1 193 ? 19.016 9.75 4.305 1 86.38 193 TRP A C 1
ATOM 1401 O O . TRP A 1 193 ? 19.391 8.648 3.904 1 86.38 193 TRP A O 1
ATOM 1411 N N . GLY A 1 194 ? 19.531 10.398 5.34 1 84.94 194 GLY A N 1
ATOM 1412 C CA . GLY A 1 194 ? 20.469 9.672 6.176 1 84.94 194 GLY A CA 1
ATOM 1413 C C . GLY A 1 194 ? 19.891 8.398 6.766 1 84.94 194 GLY A C 1
ATOM 1414 O O . GLY A 1 194 ? 20.531 7.352 6.746 1 84.94 194 GLY A O 1
ATOM 1415 N N . ILE A 1 195 ? 18.641 8.469 7.203 1 85.12 195 ILE A N 1
ATOM 1416 C CA . ILE A 1 195 ? 17.938 7.348 7.812 1 85.12 195 ILE A CA 1
ATOM 1417 C C . ILE A 1 195 ? 17.625 6.301 6.746 1 85.12 195 ILE A C 1
ATOM 1419 O O . ILE A 1 195 ? 17.688 5.098 7.008 1 85.12 195 ILE A O 1
ATOM 1423 N N . ALA A 1 196 ? 17.375 6.754 5.539 1 86.44 196 ALA A N 1
ATOM 1424 C CA . ALA A 1 196 ? 16.984 5.879 4.434 1 86.44 196 ALA A CA 1
ATOM 1425 C C . ALA A 1 196 ? 18.203 5.172 3.846 1 86.44 196 ALA A C 1
ATOM 1427 O O . ALA A 1 196 ? 18.062 4.211 3.084 1 86.44 196 ALA A O 1
ATOM 1428 N N . GLY A 1 197 ? 19.422 5.652 4.18 1 86 197 GLY A N 1
ATOM 1429 C CA . GLY A 1 197 ? 20.641 4.965 3.76 1 86 197 GLY A CA 1
ATOM 1430 C C . GLY A 1 197 ? 21.359 5.668 2.625 1 86 197 GLY A C 1
ATOM 1431 O O . GLY A 1 197 ? 22.297 5.113 2.041 1 86 197 GLY A O 1
ATOM 1432 N N . THR A 1 198 ? 20.844 6.793 2.158 1 86.06 198 THR A N 1
ATOM 1433 C CA . THR A 1 198 ? 21.5 7.598 1.131 1 86.06 198 THR A CA 1
ATOM 1434 C C . THR A 1 198 ? 21.625 9.047 1.582 1 86.06 198 THR A C 1
ATOM 1436 O O . THR A 1 198 ? 20.625 9.781 1.625 1 86.06 198 THR A O 1
ATOM 1439 N N . PRO A 1 199 ? 22.828 9.453 1.811 1 85.81 199 PRO A N 1
ATOM 1440 C CA . PRO A 1 199 ? 23 10.852 2.203 1 85.81 199 PRO A CA 1
ATOM 1441 C C . PRO A 1 199 ? 22.484 11.828 1.139 1 85.81 199 PRO A C 1
ATOM 1443 O O . PRO A 1 199 ? 22.672 11.578 -0.058 1 85.81 199 PRO A O 1
ATOM 1446 N N . ILE A 1 200 ? 21.891 12.844 1.582 1 84.81 200 ILE A N 1
ATOM 1447 C CA . ILE A 1 200 ? 21.25 13.828 0.721 1 84.81 200 ILE A CA 1
ATOM 1448 C C . ILE A 1 200 ? 22.281 14.445 -0.22 1 84.81 200 ILE A C 1
ATOM 1450 O O . ILE A 1 200 ? 21.953 14.828 -1.348 1 84.81 200 ILE A O 1
ATOM 1454 N N . GLU A 1 201 ? 23.5 14.492 0.187 1 86.12 201 GLU A N 1
ATOM 1455 C CA . GLU A 1 201 ? 24.562 15.109 -0.584 1 86.12 201 GLU A CA 1
ATOM 1456 C C . GLU A 1 201 ? 24.828 14.344 -1.88 1 86.12 201 GLU A C 1
ATOM 1458 O O . GLU A 1 201 ? 25.469 14.859 -2.795 1 86.12 201 GLU A O 1
ATOM 1463 N N . HIS A 1 202 ? 24.312 13.148 -1.933 1 87 202 HIS A N 1
ATOM 1464 C CA . HIS A 1 202 ? 24.531 12.32 -3.113 1 87 202 HIS A CA 1
ATOM 1465 C C . HIS A 1 202 ? 23.422 12.516 -4.137 1 87 202 HIS A C 1
ATOM 1467 O O . HIS A 1 202 ? 23.484 11.969 -5.246 1 87 202 HIS A O 1
ATOM 1473 N N . LEU A 1 203 ? 22.438 13.312 -3.752 1 89.38 203 LEU A N 1
ATOM 1474 C CA . LEU A 1 203 ? 21.359 13.602 -4.691 1 89.38 203 LEU A CA 1
ATOM 1475 C C . LEU A 1 203 ? 21.672 14.852 -5.504 1 89.38 203 LEU A C 1
ATOM 1477 O O . LEU A 1 203 ? 22.25 15.812 -4.984 1 89.38 203 LEU A O 1
ATOM 1481 N N . PRO A 1 204 ? 21.312 14.828 -6.801 1 91.44 204 PRO A N 1
ATOM 1482 C CA . PRO A 1 204 ? 21.422 16.062 -7.57 1 91.44 204 PRO A CA 1
ATOM 1483 C C . PRO A 1 204 ? 20.641 17.219 -6.953 1 91.44 204 PRO A C 1
ATOM 1485 O O . PRO A 1 204 ? 19.453 17.062 -6.641 1 91.44 204 PRO A O 1
ATOM 1488 N N . THR A 1 205 ? 21.234 18.297 -6.809 1 92.12 205 THR A N 1
ATOM 1489 C CA . THR A 1 205 ? 20.609 19.453 -6.156 1 92.12 205 THR A CA 1
ATOM 1490 C C . THR A 1 205 ? 19.375 19.906 -6.914 1 92.12 205 THR A C 1
ATOM 1492 O O . THR A 1 205 ? 18.422 20.406 -6.312 1 92.12 205 THR A O 1
ATOM 1495 N N .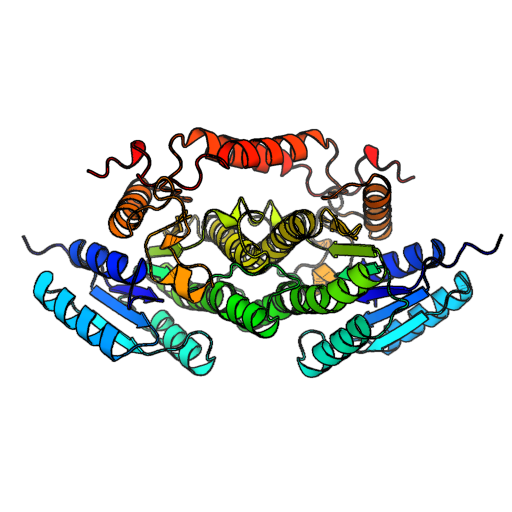 GLU A 1 206 ? 19.312 19.625 -8.219 1 93.62 206 GLU A N 1
ATOM 1496 C CA . GLU A 1 206 ? 18.234 20.094 -9.078 1 93.62 206 GLU A CA 1
ATOM 1497 C C . GLU A 1 206 ? 16.922 19.375 -8.758 1 93.62 206 GLU A C 1
ATOM 1499 O O . GLU A 1 206 ? 15.852 19.812 -9.188 1 93.62 206 GLU A O 1
ATOM 1504 N N . ILE A 1 207 ? 17.062 18.359 -7.977 1 94.25 207 ILE A N 1
ATOM 1505 C CA . ILE A 1 207 ? 15.82 17.641 -7.719 1 94.25 207 ILE A CA 1
ATOM 1506 C C . ILE A 1 207 ? 15.461 17.75 -6.238 1 94.25 207 ILE A C 1
ATOM 1508 O O . ILE A 1 207 ? 14.438 17.219 -5.805 1 94.25 207 ILE A O 1
ATOM 1512 N N . VAL A 1 208 ? 16.25 18.391 -5.398 1 96.62 208 VAL A N 1
ATOM 1513 C CA . VAL A 1 208 ? 16.031 18.453 -3.959 1 96.62 208 VAL A CA 1
ATOM 1514 C C . VAL A 1 208 ? 15.305 19.75 -3.605 1 96.62 208 VAL A C 1
ATOM 1516 O O . VAL A 1 208 ? 15.859 20.844 -3.77 1 96.62 208 VAL A O 1
ATOM 1519 N N . MET A 1 209 ? 14.148 19.672 -3.125 1 97.62 209 MET A N 1
ATOM 1520 C CA . MET A 1 209 ? 13.352 20.812 -2.707 1 97.62 209 MET A CA 1
ATOM 1521 C C . MET A 1 209 ? 13.578 21.125 -1.23 1 97.62 209 MET A C 1
ATOM 1523 O O . MET A 1 209 ? 13.773 20.219 -0.423 1 97.62 209 MET A O 1
ATOM 1527 N N . SER A 1 210 ? 13.586 22.422 -0.834 1 97.38 210 SER A N 1
ATOM 1528 C CA . SER A 1 210 ? 13.641 22.75 0.586 1 97.38 210 SER A CA 1
ATOM 1529 C C . SER A 1 210 ? 12.391 22.281 1.312 1 97.38 210 SER A C 1
ATOM 1531 O O . SER A 1 210 ? 11.32 22.156 0.707 1 97.38 210 SER A O 1
ATOM 1533 N N . THR A 1 211 ? 12.531 22 2.553 1 98.12 211 THR A N 1
ATOM 1534 C CA . THR A 1 211 ? 11.406 21.547 3.363 1 98.12 211 THR A CA 1
ATOM 1535 C C . THR A 1 211 ? 10.328 22.625 3.432 1 98.12 211 THR A C 1
ATOM 1537 O O . THR A 1 211 ? 9.133 22.312 3.348 1 98.12 211 THR A O 1
ATOM 1540 N N . GLU A 1 212 ? 10.703 23.875 3.58 1 98.19 212 GLU A N 1
ATOM 1541 C CA . GLU A 1 212 ? 9.781 25 3.639 1 98.19 212 GLU A CA 1
ATOM 1542 C C . GLU A 1 212 ? 8.961 25.109 2.359 1 98.19 212 GLU A C 1
ATOM 1544 O O . GLU A 1 212 ? 7.738 25.25 2.412 1 98.19 212 GLU A O 1
ATOM 1549 N N . ASP A 1 213 ? 9.656 25 1.198 1 98.31 213 ASP A N 1
ATOM 1550 C CA . ASP A 1 213 ? 8.969 25.078 -0.087 1 98.31 213 ASP A CA 1
ATOM 1551 C C . ASP A 1 213 ? 7.957 23.938 -0.237 1 98.31 213 ASP A C 1
ATOM 1553 O O . ASP A 1 213 ? 6.844 24.156 -0.722 1 98.31 213 ASP A O 1
ATOM 1557 N N . LEU A 1 214 ? 8.344 22.781 0.182 1 98.56 214 LEU A N 1
ATOM 1558 C CA . LEU A 1 214 ? 7.461 21.625 0.085 1 98.56 214 LEU A CA 1
ATOM 1559 C C . LEU A 1 214 ? 6.18 21.844 0.883 1 98.56 214 LEU A C 1
ATOM 1561 O O . LEU A 1 214 ? 5.078 21.672 0.358 1 98.56 214 LEU A O 1
ATOM 1565 N N . VAL A 1 215 ? 6.309 22.25 2.148 1 98.81 215 VAL A N 1
ATOM 1566 C CA . VAL A 1 215 ? 5.164 22.375 3.043 1 98.81 215 VAL A CA 1
ATOM 1567 C C . VAL A 1 215 ? 4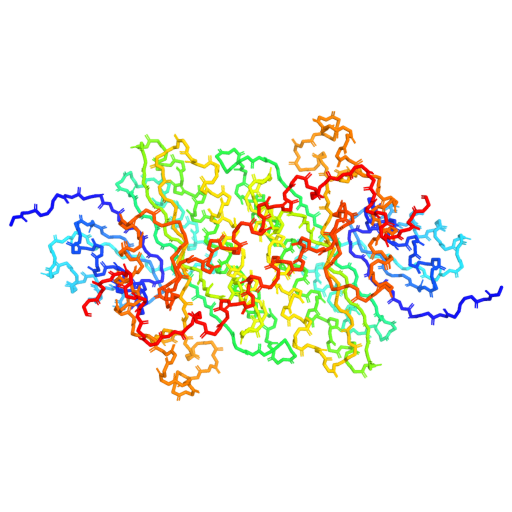.289 23.547 2.596 1 98.81 215 VAL A C 1
ATOM 1569 O O . VAL A 1 215 ? 3.061 23.453 2.607 1 98.81 215 VAL A O 1
ATOM 1572 N N . ASP A 1 216 ? 4.934 24.641 2.164 1 98.75 216 ASP A N 1
ATOM 1573 C CA . ASP A 1 216 ? 4.172 25.781 1.678 1 98.75 216 ASP A CA 1
ATOM 1574 C C . ASP A 1 216 ? 3.346 25.422 0.447 1 98.75 216 ASP A C 1
ATOM 1576 O O . ASP A 1 216 ? 2.178 25.797 0.34 1 98.75 216 ASP A O 1
ATOM 1580 N N . ALA A 1 217 ? 3.955 24.672 -0.478 1 98.69 217 ALA A N 1
ATOM 1581 C CA . ALA A 1 217 ? 3.229 24.219 -1.661 1 98.69 217 ALA A CA 1
ATOM 1582 C C . ALA A 1 217 ? 2.105 23.266 -1.282 1 98.69 217 ALA A C 1
ATOM 1584 O O . ALA A 1 217 ? 1.008 23.328 -1.839 1 98.69 217 ALA A O 1
ATOM 1585 N N . ALA A 1 218 ? 2.387 22.359 -0.37 1 98.81 218 ALA A N 1
ATOM 1586 C CA . ALA A 1 218 ? 1.386 21.406 0.084 1 98.81 218 ALA A CA 1
ATOM 1587 C C . ALA A 1 218 ? 0.184 22.109 0.704 1 98.81 218 ALA A C 1
ATOM 1589 O O . ALA A 1 218 ? -0.964 21.75 0.43 1 98.81 218 ALA A O 1
ATOM 1590 N N . LEU A 1 219 ? 0.429 23.109 1.545 1 98.75 219 LEU A N 1
ATOM 1591 C CA . LEU A 1 219 ? -0.65 23.859 2.191 1 98.75 219 LEU A CA 1
ATOM 1592 C C . LEU A 1 219 ? -1.408 24.703 1.181 1 98.75 219 LEU A C 1
ATOM 1594 O O . LEU A 1 219 ? -2.623 24.891 1.3 1 98.75 219 LEU A O 1
ATOM 1598 N N . ALA A 1 220 ? -0.683 25.266 0.174 1 98.62 220 ALA A N 1
ATOM 1599 C CA . ALA A 1 220 ? -1.371 25.953 -0.917 1 98.62 220 ALA A CA 1
ATOM 1600 C C . ALA A 1 220 ? -2.312 25 -1.653 1 98.62 220 ALA A C 1
ATOM 1602 O O . ALA A 1 220 ? -3.445 25.375 -1.979 1 98.62 220 ALA A O 1
ATOM 1603 N N . GLY A 1 221 ? -1.794 23.797 -1.931 1 98.38 221 GLY A N 1
ATOM 1604 C CA . GLY A 1 221 ? -2.652 22.797 -2.539 1 98.38 221 GLY A CA 1
ATOM 1605 C C . GLY A 1 221 ? -3.881 22.484 -1.709 1 98.38 221 GLY A C 1
ATOM 1606 O O . GLY A 1 221 ? -4.98 22.328 -2.248 1 98.38 221 GLY A O 1
ATOM 1607 N N . LEU A 1 222 ? -3.689 22.391 -0.405 1 98.38 222 LEU A N 1
ATOM 1608 C CA . LEU A 1 222 ? -4.809 22.172 0.503 1 98.38 222 LEU A CA 1
ATOM 1609 C C . LEU A 1 222 ? -5.836 23.297 0.385 1 98.38 222 LEU A C 1
ATOM 1611 O O . LEU A 1 222 ? -7.039 23.031 0.281 1 98.38 222 LEU A O 1
ATOM 1615 N N . ASP A 1 223 ? -5.375 24.516 0.397 1 97.62 223 ASP A N 1
ATOM 1616 C CA . ASP A 1 223 ? -6.242 25.688 0.287 1 97.62 223 ASP A CA 1
ATOM 1617 C C . ASP A 1 223 ? -6.996 25.688 -1.041 1 97.62 223 ASP A C 1
ATOM 1619 O O . ASP A 1 223 ? -8.125 26.172 -1.117 1 97.62 223 ASP A O 1
ATOM 1623 N N . HIS A 1 224 ? -6.383 25.141 -2.105 1 96.81 224 HIS A N 1
ATOM 1624 C CA . HIS A 1 224 ? -6.988 25.062 -3.43 1 96.81 224 HIS A CA 1
ATOM 1625 C C . HIS A 1 224 ? -7.98 23.906 -3.518 1 96.81 224 HIS A C 1
ATOM 1627 O O . HIS A 1 224 ? -8.664 23.75 -4.531 1 96.81 224 HIS A O 1
ATOM 1633 N N . GLY A 1 225 ? -8.055 23.062 -2.469 1 96.5 225 GLY A N 1
ATOM 1634 C CA . GLY A 1 225 ? -8.953 21.922 -2.461 1 96.5 225 GLY A CA 1
ATOM 1635 C C . GLY A 1 225 ? -8.406 20.719 -3.205 1 96.5 225 GLY A C 1
ATOM 1636 O O . GLY A 1 225 ? -9.156 19.844 -3.611 1 96.5 225 GLY A O 1
ATOM 1637 N N . GLU A 1 226 ? -7.047 20.672 -3.402 1 97.69 226 GLU A N 1
ATOM 1638 C CA . GLU A 1 226 ? -6.438 19.547 -4.094 1 97.69 226 GLU A CA 1
ATOM 1639 C C . GLU A 1 226 ? -6.488 18.281 -3.234 1 97.69 226 GLU A C 1
ATOM 1641 O O . GLU A 1 226 ? -6.148 18.312 -2.051 1 97.69 226 GLU A O 1
ATOM 1646 N N . PHE A 1 227 ? -6.961 17.25 -3.812 1 98.31 227 PHE A N 1
ATOM 1647 C CA . PHE A 1 227 ? -6.879 15.961 -3.129 1 98.31 227 PHE A CA 1
ATOM 1648 C C . PHE A 1 227 ? -5.449 15.438 -3.129 1 98.31 227 PHE A C 1
ATOM 1650 O O . PHE A 1 227 ? -4.902 15.109 -2.072 1 98.31 227 PHE A O 1
ATOM 1657 N N . VAL A 1 228 ? -4.867 15.352 -4.305 1 98.75 228 VAL A N 1
ATOM 1658 C CA . VAL A 1 228 ? -3.469 14.961 -4.445 1 98.75 228 VAL A CA 1
ATOM 1659 C C . VAL A 1 228 ? -2.619 16.188 -4.762 1 98.75 228 VAL A C 1
ATOM 1661 O O . VAL A 1 228 ? -2.875 16.891 -5.742 1 98.75 228 VAL A O 1
ATOM 1664 N N . THR A 1 229 ? -1.647 16.453 -3.932 1 98.75 229 THR A N 1
ATOM 1665 C CA . THR A 1 229 ? -0.717 17.562 -4.137 1 98.75 229 THR A CA 1
ATOM 1666 C C . THR A 1 229 ? 0.688 17.031 -4.422 1 98.75 229 THR A C 1
ATOM 1668 O O . THR A 1 229 ? 1.282 16.344 -3.586 1 98.75 229 THR A O 1
ATOM 1671 N N . ILE A 1 230 ? 1.141 17.297 -5.578 1 98.75 230 ILE A N 1
ATOM 1672 C CA . ILE A 1 230 ? 2.516 17 -5.973 1 98.75 230 ILE A CA 1
ATOM 1673 C C . ILE A 1 230 ? 3.279 18.312 -6.18 1 98.75 230 ILE A C 1
ATOM 1675 O O . ILE A 1 230 ? 3.264 18.875 -7.277 1 98.75 230 ILE A O 1
ATOM 1679 N N . PRO A 1 231 ? 4.008 18.734 -5.191 1 98.56 231 PRO A N 1
ATOM 1680 C CA . PRO A 1 231 ? 4.59 20.078 -5.211 1 98.56 231 PRO A CA 1
ATOM 1681 C C . PRO A 1 231 ? 5.496 20.312 -6.418 1 98.56 231 PRO A C 1
ATOM 1683 O O . PRO A 1 231 ? 5.547 21.422 -6.953 1 98.56 231 PRO A O 1
ATOM 1686 N N . SER A 1 232 ? 6.141 19.281 -6.914 1 98.19 232 SER A N 1
ATOM 1687 C CA . SER A 1 232 ? 7.133 19.422 -7.977 1 98.19 232 SER A CA 1
ATOM 1688 C C . SER A 1 232 ? 6.477 19.406 -9.352 1 98.19 232 SER A C 1
ATOM 1690 O O . SER A 1 232 ? 7.09 19.797 -10.344 1 98.19 232 SER A O 1
ATOM 1692 N N . LEU A 1 233 ? 5.262 18.891 -9.484 1 98.38 233 LEU A N 1
ATOM 1693 C CA . LEU A 1 233 ? 4.648 18.641 -10.789 1 98.38 233 LEU A CA 1
ATOM 1694 C C . LEU A 1 233 ? 4.184 19.938 -11.43 1 98.38 233 LEU A C 1
ATOM 1696 O O . LEU A 1 233 ? 3.211 20.547 -10.977 1 98.38 233 LEU A O 1
ATOM 1700 N N . PRO A 1 234 ? 4.84 20.359 -12.469 1 97.06 234 PRO A N 1
ATOM 1701 C CA . PRO A 1 234 ? 4.531 21.688 -13.016 1 97.06 234 PRO A CA 1
ATOM 1702 C C . PRO A 1 234 ? 3.143 21.75 -13.648 1 97.06 234 PRO A C 1
ATOM 1704 O O . PRO A 1 234 ? 2.441 22.766 -13.508 1 97.06 234 PRO A O 1
ATOM 1707 N N . ASP A 1 235 ? 2.75 20.688 -14.359 1 96.81 235 ASP A N 1
ATOM 1708 C CA . ASP A 1 235 ? 1.495 20.688 -15.109 1 96.81 235 ASP A CA 1
ATOM 1709 C C . ASP A 1 235 ? 0.506 19.688 -14.508 1 96.81 235 ASP A C 1
ATOM 1711 O O . ASP A 1 235 ? 0.643 18.469 -14.703 1 96.81 235 ASP A O 1
ATOM 1715 N N . ILE A 1 236 ? -0.516 20.188 -13.891 1 96 236 ILE A N 1
ATOM 1716 C CA . ILE A 1 236 ? -1.515 19.359 -13.219 1 96 236 ILE A CA 1
ATOM 1717 C C . ILE A 1 236 ? -2.221 18.469 -14.234 1 96 236 ILE A C 1
ATOM 1719 O O . ILE A 1 236 ? -2.811 17.453 -13.867 1 96 236 ILE A O 1
ATOM 1723 N N . ALA A 1 237 ? -2.146 18.828 -15.508 1 97.44 237 ALA A N 1
ATOM 1724 C CA . ALA A 1 237 ? -2.791 18.047 -16.562 1 97.44 237 ALA A CA 1
ATOM 1725 C C . ALA A 1 237 ? -2.209 16.641 -16.641 1 97.44 237 ALA A C 1
ATOM 1727 O O . ALA A 1 237 ? -2.893 15.703 -17.047 1 97.44 237 ALA A O 1
ATOM 1728 N N . HIS A 1 238 ? -0.958 16.516 -16.234 1 98.12 238 HIS A N 1
ATOM 1729 C CA . HIS A 1 238 ? -0.343 15.203 -16.25 1 98.12 238 HIS A CA 1
ATOM 1730 C C . HIS A 1 238 ? -0.976 14.289 -15.211 1 98.12 238 HIS A C 1
ATOM 1732 O O . HIS A 1 238 ? -1.251 13.117 -15.484 1 98.12 238 HIS A O 1
ATOM 1738 N N . TRP A 1 239 ? -1.25 14.789 -14.023 1 98.19 239 TRP A N 1
ATOM 1739 C CA . TRP A 1 239 ? -1.967 14.008 -13.016 1 98.19 239 TRP A CA 1
ATOM 1740 C C . TRP A 1 239 ? -3.393 13.711 -13.477 1 98.19 239 TRP A C 1
ATOM 1742 O O . TRP A 1 239 ? -3.891 12.602 -13.297 1 98.19 239 TRP A O 1
ATOM 1752 N N . ASP A 1 240 ? -4.043 14.711 -14.062 1 98.12 240 ASP A N 1
ATOM 1753 C CA . ASP A 1 240 ? -5.414 14.539 -14.539 1 98.12 240 ASP A CA 1
ATOM 1754 C C . ASP A 1 240 ? -5.5 13.445 -15.594 1 98.12 240 ASP A C 1
ATOM 1756 O O . ASP A 1 240 ? -6.461 12.672 -15.617 1 98.12 240 ASP A O 1
ATOM 1760 N N . ALA A 1 241 ? -4.516 13.383 -16.484 1 98.44 241 ALA A N 1
ATOM 1761 C CA . ALA A 1 241 ? -4.469 12.336 -17.516 1 98.44 241 ALA A CA 1
ATOM 1762 C C . ALA A 1 241 ? -4.305 10.961 -16.875 1 98.44 241 ALA A C 1
ATOM 1764 O O . ALA A 1 241 ? -4.934 9.992 -17.328 1 98.44 241 ALA A O 1
ATOM 1765 N N . TYR A 1 242 ? -3.486 10.891 -15.906 1 98.44 242 TYR A N 1
ATOM 1766 C CA . TYR A 1 242 ? -3.268 9.656 -15.164 1 98.44 242 TYR A CA 1
ATOM 1767 C C . TYR A 1 242 ? -4.555 9.18 -14.508 1 98.44 242 TYR A C 1
ATOM 1769 O O . TYR A 1 242 ? -4.945 8.016 -14.648 1 98.44 242 TYR A O 1
ATOM 1777 N N . GLU A 1 243 ? -5.211 10.109 -13.82 1 98 243 GLU A N 1
ATOM 1778 C CA . GLU A 1 243 ? -6.48 9.805 -13.164 1 98 243 GLU A CA 1
ATOM 1779 C C . GLU A 1 243 ? -7.559 9.453 -14.18 1 98 243 GLU A C 1
ATOM 1781 O O . GLU A 1 243 ? -8.359 8.539 -13.953 1 98 243 GLU A O 1
ATOM 1786 N N . ALA A 1 244 ? -7.602 10.148 -15.273 1 98.25 244 ALA A N 1
ATOM 1787 C CA . ALA A 1 244 ? -8.594 9.875 -16.312 1 98.25 244 ALA A CA 1
ATOM 1788 C C . ALA A 1 244 ? -8.414 8.469 -16.891 1 98.25 244 ALA A C 1
ATOM 1790 O O . ALA A 1 244 ? -9.391 7.754 -17.125 1 98.25 244 ALA A O 1
ATOM 1791 N N . ALA A 1 245 ? -7.164 8.125 -17.141 1 98.31 245 ALA A N 1
ATOM 1792 C CA . ALA A 1 245 ? -6.883 6.789 -17.672 1 98.31 245 ALA A CA 1
ATOM 1793 C C . ALA A 1 245 ? -7.312 5.707 -16.672 1 98.31 245 ALA A C 1
ATOM 1795 O O . ALA A 1 245 ? -7.832 4.66 -17.078 1 98.31 245 ALA A O 1
ATOM 1796 N N . ARG A 1 246 ? -7.047 5.941 -15.414 1 97.75 246 ARG A N 1
ATOM 1797 C CA . ARG A 1 246 ? -7.492 5.027 -14.367 1 97.75 246 ARG A CA 1
ATOM 1798 C C . ARG A 1 246 ? -9.008 4.852 -14.398 1 97.75 246 ARG A C 1
ATOM 1800 O O . ARG A 1 246 ? -9.508 3.727 -14.391 1 97.75 246 ARG A O 1
ATOM 1807 N N . GLN A 1 247 ? -9.789 5.926 -14.508 1 97.31 247 GLN A N 1
ATOM 1808 C CA . GLN A 1 247 ? -11.25 5.934 -14.492 1 97.31 247 GLN A CA 1
ATOM 1809 C C . GLN A 1 247 ? -11.812 5.211 -15.711 1 97.31 247 GLN A C 1
ATOM 1811 O O . GLN A 1 247 ? -12.852 4.559 -15.617 1 97.31 247 GLN A O 1
ATOM 1816 N N . VAL A 1 248 ? -11.18 5.312 -16.828 1 97.69 248 VAL A N 1
ATOM 1817 C CA . VAL A 1 248 ? -11.617 4.676 -18.062 1 97.69 248 VAL A CA 1
ATOM 1818 C C . VAL A 1 248 ? -11.688 3.164 -17.875 1 97.69 248 VAL A C 1
ATOM 1820 O O . VAL A 1 248 ? -12.562 2.5 -18.438 1 97.69 248 VAL A O 1
ATOM 1823 N N . MET A 1 249 ? -10.875 2.564 -17 1 97.69 249 MET A N 1
ATOM 1824 C CA . MET A 1 249 ? -10.773 1.118 -16.828 1 97.69 249 MET A CA 1
ATOM 1825 C C . MET A 1 249 ? -11.883 0.603 -15.914 1 97.69 249 MET A C 1
ATOM 1827 O O . MET A 1 249 ? -12.234 -0.577 -15.961 1 97.69 249 MET A O 1
ATOM 1831 N N . MET A 1 250 ? -12.438 1.473 -15.156 1 96.12 250 MET A N 1
ATOM 1832 C CA . MET A 1 250 ? -13.234 1.099 -13.992 1 96.12 250 MET A CA 1
ATOM 1833 C C . MET A 1 250 ? -14.414 0.219 -14.398 1 96.12 250 MET A C 1
ATOM 1835 O O . MET A 1 250 ? -14.641 -0.838 -13.805 1 96.12 250 MET A O 1
ATOM 1839 N N . PRO A 1 251 ? -15.156 0.501 -15.477 1 95.56 251 PRO A N 1
ATOM 1840 C CA . PRO A 1 251 ? -16.344 -0.288 -15.812 1 95.56 251 PRO A CA 1
ATOM 1841 C C . PRO A 1 251 ? -16 -1.703 -16.266 1 95.56 251 PRO A C 1
ATOM 1843 O O . PRO A 1 251 ? -16.875 -2.561 -16.359 1 95.56 251 PRO A O 1
ATOM 1846 N N . ASN A 1 252 ? -14.695 -1.943 -16.531 1 96.81 252 ASN A N 1
ATOM 1847 C CA . ASN A 1 252 ? -14.328 -3.213 -17.156 1 96.81 252 ASN A CA 1
ATOM 1848 C C . ASN A 1 252 ? -13.406 -4.031 -16.266 1 96.81 252 ASN A C 1
ATOM 1850 O O . ASN A 1 252 ? -12.82 -5.02 -16.703 1 96.81 252 ASN A O 1
ATOM 1854 N N . LEU A 1 253 ? -13.273 -3.604 -15.023 1 97.19 253 LEU A N 1
ATOM 1855 C CA . LEU A 1 253 ? -12.305 -4.227 -14.133 1 97.19 253 LEU A CA 1
ATOM 1856 C C . LEU A 1 253 ? -12.859 -5.516 -13.539 1 97.19 253 LEU A C 1
ATOM 1858 O O . LEU A 1 253 ? -12.109 -6.324 -12.984 1 97.19 253 LEU A O 1
ATOM 1862 N N . SER A 1 254 ? -14.148 -5.766 -13.641 1 96.94 254 SER A N 1
ATOM 1863 C CA . SER A 1 254 ? -14.789 -6.977 -13.133 1 96.94 254 SER A CA 1
ATOM 1864 C C . SER A 1 254 ? -15.883 -7.457 -14.086 1 96.94 254 SER A C 1
ATOM 1866 O O . SER A 1 254 ? -16.875 -6.758 -14.305 1 96.94 254 SER A O 1
ATOM 1868 N N . LYS A 1 255 ? -15.625 -8.562 -14.664 1 97 255 LYS A N 1
ATOM 1869 C CA . LYS A 1 255 ? -16.562 -9.203 -15.586 1 97 255 LYS A CA 1
ATOM 1870 C C . LYS A 1 255 ? -16.656 -10.703 -15.312 1 97 255 LYS A C 1
ATOM 1872 O O . LYS A 1 255 ? -15.727 -11.305 -14.789 1 97 255 LYS A O 1
ATOM 1877 N N . ALA A 1 256 ? -17.797 -11.297 -15.672 1 96.44 256 ALA A N 1
ATOM 1878 C CA . ALA A 1 256 ? -18.031 -12.719 -15.422 1 96.44 256 ALA A CA 1
ATOM 1879 C C . ALA A 1 256 ? -17.156 -13.586 -16.312 1 96.44 256 ALA A C 1
ATOM 1881 O O . ALA A 1 256 ? -16.859 -14.734 -15.969 1 96.44 256 ALA A O 1
ATOM 1882 N N . LYS A 1 257 ? -16.75 -12.992 -17.453 1 96.88 257 LYS A N 1
ATOM 1883 C CA . LYS A 1 257 ? -15.914 -13.727 -18.391 1 96.88 257 LYS A CA 1
ATOM 1884 C C . LYS A 1 257 ? -14.547 -13.062 -18.547 1 96.88 257 LYS A C 1
ATOM 1886 O O . LYS A 1 257 ? -14.445 -11.836 -18.547 1 96.88 257 LYS A O 1
ATOM 1891 N N . PRO A 1 258 ? -13.477 -13.891 -18.656 1 97.88 258 PRO A N 1
ATOM 1892 C CA . PRO A 1 258 ? -12.172 -13.297 -18.953 1 97.88 258 PRO A CA 1
ATOM 1893 C C . PRO A 1 258 ? -12.141 -12.562 -20.297 1 97.88 258 PRO A C 1
ATOM 1895 O O . PRO A 1 258 ? -12.938 -12.875 -21.188 1 97.88 258 PRO A O 1
ATOM 1898 N N . ALA A 1 259 ? -11.273 -11.625 -20.406 1 97.81 259 ALA A N 1
ATOM 1899 C CA . ALA A 1 259 ? -11.07 -10.945 -21.672 1 97.81 259 ALA A CA 1
ATOM 1900 C C . ALA A 1 259 ? -10.758 -11.953 -22.781 1 97.81 259 ALA A C 1
ATOM 1902 O O . ALA A 1 259 ? -10.031 -12.922 -22.562 1 97.81 259 ALA A O 1
ATOM 1903 N N . ALA A 1 260 ? -11.188 -11.703 -23.969 1 96.69 260 ALA A N 1
ATOM 1904 C CA . ALA A 1 260 ? -11.055 -12.602 -25.125 1 96.69 260 ALA A CA 1
ATOM 1905 C C . ALA A 1 260 ? -9.586 -12.82 -25.469 1 96.69 260 ALA A C 1
ATOM 1907 O O . ALA A 1 260 ? -9.219 -13.867 -26.016 1 96.69 260 ALA A O 1
ATOM 1908 N N . ARG A 1 261 ? -8.766 -11.883 -25.125 1 94.62 261 ARG A N 1
ATOM 1909 C CA . ARG A 1 261 ? -7.352 -11.922 -25.5 1 94.62 261 ARG A CA 1
ATOM 1910 C C . ARG A 1 261 ? -6.637 -13.078 -24.812 1 94.62 261 ARG A C 1
ATOM 1912 O O . ARG A 1 261 ? -5.531 -13.453 -25.219 1 94.62 261 ARG A O 1
ATOM 1919 N N . TYR A 1 262 ? -7.223 -13.703 -23.766 1 96 262 TYR A N 1
ATOM 1920 C CA . TYR A 1 262 ? -6.582 -14.812 -23.062 1 96 262 TYR A CA 1
ATOM 1921 C C . TYR A 1 262 ? -6.973 -16.141 -23.688 1 96 262 TYR A C 1
ATOM 1923 O O . TYR A 1 262 ? -6.383 -17.188 -23.375 1 96 262 TYR A O 1
ATOM 1931 N N . GLU A 1 263 ? -7.992 -16.141 -24.594 1 90.75 263 GLU A N 1
ATOM 1932 C CA . GLU A 1 263 ? -8.422 -17.312 -25.375 1 90.75 263 GLU A CA 1
ATOM 1933 C C . GLU A 1 263 ? -8.75 -18.484 -24.453 1 90.75 263 GLU A C 1
ATOM 1935 O O . GLU A 1 263 ? -8.32 -19.609 -24.703 1 90.75 263 GLU A O 1
ATOM 1940 N N . ILE A 1 264 ? -9.266 -18.125 -23.359 1 85.25 264 ILE A N 1
ATOM 1941 C CA . ILE A 1 264 ? -9.742 -19.172 -22.453 1 85.25 264 ILE A CA 1
ATOM 1942 C C . ILE A 1 264 ? -11.117 -19.656 -22.906 1 85.25 264 ILE A C 1
ATOM 1944 O O . ILE A 1 264 ? -11.922 -18.859 -23.406 1 85.25 264 ILE A O 1
ATOM 1948 N N . ALA A 1 265 ? -11.227 -20.969 -23.188 1 64.75 265 ALA A N 1
ATOM 1949 C CA . ALA A 1 265 ? -12.398 -21.609 -23.781 1 64.75 265 ALA A CA 1
ATOM 1950 C C . ALA A 1 265 ? -13.625 -21.438 -22.906 1 64.75 265 ALA A C 1
ATOM 1952 O O . ALA A 1 265 ? -13.516 -21.297 -21.688 1 64.75 265 ALA A O 1
ATOM 1953 N N . MET B 1 1 ? 3.08 -38.875 -21.906 1 39.19 1 MET B N 1
ATOM 1954 C CA . MET B 1 1 ? 4.387 -38.25 -22.062 1 39.19 1 MET B CA 1
ATOM 1955 C C . MET B 1 1 ? 4.781 -37.5 -20.812 1 39.19 1 MET B C 1
ATOM 1957 O O . MET B 1 1 ? 3.982 -36.719 -20.266 1 39.19 1 MET B O 1
ATOM 1961 N N . THR B 1 2 ? 5.633 -38 -19.891 1 49.78 2 THR B N 1
ATOM 1962 C CA . THR B 1 2 ? 5.977 -37.562 -18.531 1 49.78 2 THR B CA 1
ATOM 1963 C C . THR B 1 2 ? 6.355 -36.094 -18.531 1 49.78 2 THR B C 1
ATOM 1965 O O . THR B 1 2 ? 7.273 -35.688 -19.234 1 49.78 2 THR B O 1
ATOM 1968 N N . THR B 1 3 ? 5.398 -35.062 -18.344 1 64.69 3 THR B N 1
ATOM 1969 C CA . THR B 1 3 ? 5.668 -33.625 -18.359 1 64.69 3 THR B CA 1
ATOM 1970 C C . THR B 1 3 ? 6.902 -33.281 -17.531 1 64.69 3 THR B C 1
ATOM 1972 O O . THR B 1 3 ? 7.09 -33.844 -16.438 1 64.69 3 THR B O 1
ATOM 1975 N N . ALA B 1 4 ? 7.984 -32.781 -18.172 1 80.56 4 ALA B N 1
ATOM 1976 C CA . ALA B 1 4 ? 9.25 -32.344 -17.562 1 80.56 4 ALA B CA 1
ATOM 1977 C C . ALA B 1 4 ? 9.008 -31.641 -16.234 1 80.56 4 ALA B C 1
ATOM 1979 O O . ALA B 1 4 ? 8.023 -30.906 -16.078 1 80.56 4 ALA B O 1
ATOM 1980 N N . ASN B 1 5 ? 9.641 -32.156 -15.164 1 90.94 5 ASN B N 1
ATOM 1981 C CA . ASN B 1 5 ? 9.578 -31.531 -13.844 1 90.94 5 ASN B CA 1
ATOM 1982 C C . ASN B 1 5 ? 10.086 -30.094 -13.875 1 90.94 5 ASN B C 1
ATOM 1984 O O . ASN B 1 5 ? 11.234 -29.844 -14.25 1 90.94 5 ASN B O 1
ATOM 1988 N N . LYS B 1 6 ? 9.227 -29.156 -13.578 1 96.44 6 LYS B N 1
ATOM 1989 C CA . LYS B 1 6 ? 9.523 -27.734 -13.672 1 96.44 6 LYS B CA 1
ATOM 1990 C C . LYS B 1 6 ? 10.016 -27.188 -12.336 1 96.44 6 LYS B C 1
ATOM 1992 O O . LYS B 1 6 ? 10.25 -25.984 -12.203 1 96.44 6 LYS B O 1
ATOM 1997 N N . GLY B 1 7 ? 10.266 -28.125 -11.359 1 97.94 7 GLY B N 1
ATOM 1998 C CA . GLY B 1 7 ? 10.586 -27.672 -10.016 1 97.94 7 GLY B CA 1
ATOM 1999 C C . GLY B 1 7 ? 9.383 -27.609 -9.102 1 97.94 7 GLY B C 1
ATOM 2000 O O . GLY B 1 7 ? 8.391 -28.312 -9.32 1 97.94 7 GLY B O 1
ATOM 2001 N N . THR B 1 8 ? 9.484 -26.844 -7.988 1 98.81 8 THR B N 1
ATOM 2002 C CA . THR B 1 8 ? 8.43 -26.781 -6.977 1 98.81 8 THR B CA 1
ATOM 2003 C C . THR B 1 8 ? 7.789 -25.391 -6.941 1 98.81 8 THR B C 1
ATOM 2005 O O . THR B 1 8 ? 8.484 -24.375 -7.012 1 98.81 8 THR B O 1
ATOM 2008 N N . ALA B 1 9 ? 6.484 -25.344 -6.926 1 98.94 9 ALA B N 1
ATOM 2009 C CA . ALA B 1 9 ? 5.73 -24.125 -6.676 1 98.94 9 ALA B CA 1
ATOM 2010 C C . ALA B 1 9 ? 5.184 -24.094 -5.25 1 98.94 9 ALA B C 1
ATOM 2012 O O . ALA B 1 9 ? 4.57 -25.062 -4.797 1 98.94 9 ALA B O 1
ATOM 2013 N N . LEU B 1 10 ? 5.508 -23.047 -4.535 1 98.94 10 LEU B N 1
ATOM 2014 C CA . LEU B 1 10 ? 4.879 -22.828 -3.234 1 98.94 10 LEU B CA 1
ATOM 2015 C C . LEU B 1 10 ? 3.705 -21.859 -3.354 1 98.94 10 LEU B C 1
ATOM 2017 O O . LEU B 1 10 ? 3.842 -20.781 -3.928 1 98.94 10 LEU B O 1
ATOM 2021 N N . ILE B 1 11 ? 2.539 -22.266 -2.881 1 98.94 11 ILE B N 1
ATOM 2022 C CA . ILE B 1 11 ? 1.319 -21.469 -2.979 1 98.94 11 ILE B CA 1
ATOM 2023 C C . ILE B 1 11 ? 0.764 -21.203 -1.581 1 98.94 11 ILE B C 1
ATOM 2025 O O . ILE B 1 11 ? 0.518 -22.141 -0.814 1 98.94 11 ILE B O 1
ATOM 2029 N N . THR B 1 12 ? 0.602 -19.953 -1.236 1 98.94 12 THR B N 1
ATOM 2030 C CA . THR B 1 12 ? -0.045 -19.609 0.026 1 98.94 12 THR B CA 1
ATOM 2031 C C . THR B 1 12 ? -1.552 -19.453 -0.161 1 98.94 12 THR B C 1
ATOM 2033 O O . THR B 1 12 ? -2.016 -19.109 -1.249 1 98.94 12 THR B O 1
ATOM 2036 N N . GLY B 1 13 ? -2.303 -19.641 0.944 1 98.12 13 GLY B N 1
ATOM 2037 C CA . GLY B 1 13 ? -3.75 -19.641 0.809 1 98.12 13 GLY B CA 1
ATOM 2038 C C . GLY B 1 13 ? -4.258 -20.688 -0.164 1 98.12 13 GLY B C 1
ATOM 2039 O O . GLY B 1 13 ? -5.113 -20.406 -1.003 1 98.12 13 GLY B O 1
ATOM 2040 N N . ALA B 1 14 ? -3.768 -21.875 -0.087 1 98 14 ALA B N 1
ATOM 2041 C CA . ALA B 1 14 ? -3.918 -22.875 -1.149 1 98 14 ALA B CA 1
ATOM 2042 C C . ALA B 1 14 ? -5.105 -23.797 -0.878 1 98 14 ALA B C 1
ATOM 2044 O O . ALA B 1 14 ? -5.477 -24.609 -1.729 1 98 14 ALA B O 1
ATOM 2045 N N . SER B 1 15 ? -5.797 -23.672 0.219 1 95.06 15 SER B N 1
ATOM 2046 C CA . SER B 1 15 ? -6.75 -24.703 0.636 1 95.06 15 SER B CA 1
ATOM 2047 C C . SER B 1 15 ? -8.094 -24.516 -0.063 1 95.06 15 SER B C 1
ATOM 2049 O O . SER B 1 15 ? -8.961 -25.391 0.01 1 95.06 15 SER B O 1
ATOM 2051 N N . SER B 1 16 ? -8.336 -23.391 -0.697 1 94.25 16 SER B N 1
ATOM 2052 C CA . SER B 1 16 ? -9.594 -23.125 -1.386 1 94.25 16 SER B CA 1
ATOM 2053 C C . SER B 1 16 ? -9.445 -22 -2.404 1 94.25 16 SER B C 1
ATOM 2055 O O . SER B 1 16 ? -8.359 -21.438 -2.566 1 94.25 16 SER B O 1
ATOM 2057 N N . GLY B 1 17 ? -10.453 -21.844 -3.143 1 96.44 17 GLY B N 1
ATOM 2058 C CA . GLY B 1 17 ? -10.555 -20.688 -4.012 1 96.44 17 GLY B CA 1
ATOM 2059 C C . GLY B 1 17 ? -9.438 -20.609 -5.035 1 96.44 17 GLY B C 1
ATOM 2060 O O . GLY B 1 17 ? -9.125 -21.594 -5.691 1 96.44 17 GLY B O 1
ATOM 2061 N N . ILE B 1 18 ? -8.93 -19.422 -5.207 1 98.31 18 ILE B N 1
ATOM 2062 C CA . ILE B 1 18 ? -7.938 -19.094 -6.223 1 98.31 18 ILE B CA 1
ATOM 2063 C C . ILE B 1 18 ? -6.688 -19.953 -6.008 1 98.31 18 ILE B C 1
ATOM 2065 O O . ILE B 1 18 ? -6.156 -20.531 -6.953 1 98.31 18 ILE B O 1
ATOM 2069 N N . GLY B 1 19 ? -6.227 -20.125 -4.742 1 98.62 19 GLY B N 1
ATOM 2070 C CA . GLY B 1 19 ? -5.035 -20.875 -4.422 1 98.62 19 GLY B CA 1
ATOM 2071 C C . GLY B 1 19 ? -5.145 -22.344 -4.793 1 98.62 19 GLY B C 1
ATOM 2072 O O . GLY B 1 19 ? -4.199 -22.938 -5.324 1 98.62 19 GLY B O 1
ATOM 2073 N N . ALA B 1 20 ? -6.301 -22.922 -4.531 1 98.56 20 ALA B N 1
ATOM 2074 C CA . ALA B 1 20 ? -6.516 -24.328 -4.848 1 98.56 20 ALA B CA 1
ATOM 2075 C C . ALA B 1 20 ? -6.5 -24.562 -6.355 1 98.56 20 ALA B C 1
ATOM 2077 O O . ALA B 1 20 ? -5.957 -25.562 -6.832 1 98.56 20 ALA B O 1
ATOM 2078 N N . VAL B 1 21 ? -7.113 -23.656 -7.109 1 98.69 21 VAL B N 1
ATOM 2079 C CA . VAL B 1 21 ? -7.152 -23.812 -8.562 1 98.69 21 VAL B CA 1
ATOM 2080 C C . VAL B 1 21 ? -5.758 -23.594 -9.141 1 98.69 21 VAL B C 1
ATOM 2082 O O . VAL B 1 21 ? -5.344 -24.297 -10.062 1 98.69 21 VAL B O 1
ATOM 2085 N N . TYR B 1 22 ? -4.965 -22.609 -8.609 1 98.88 22 TYR B N 1
ATOM 2086 C CA . TYR B 1 22 ? -3.568 -22.469 -9.008 1 98.88 22 TYR B CA 1
ATOM 2087 C C . TYR B 1 22 ? -2.799 -23.766 -8.781 1 98.88 22 TYR B C 1
ATOM 2089 O O . TYR B 1 22 ? -2.033 -24.203 -9.641 1 98.88 22 TYR B O 1
ATOM 2097 N N . ALA B 1 23 ? -2.992 -24.359 -7.598 1 98.88 23 ALA B N 1
ATOM 2098 C CA . ALA B 1 23 ? -2.314 -25.609 -7.281 1 98.88 23 ALA B CA 1
ATOM 2099 C C . ALA B 1 23 ? -2.613 -26.672 -8.336 1 98.88 23 ALA B C 1
ATOM 2101 O O . ALA B 1 23 ? -1.698 -27.328 -8.844 1 98.88 23 ALA B O 1
ATOM 2102 N N . HIS B 1 24 ? -3.881 -26.812 -8.664 1 98.62 24 HIS B N 1
ATOM 2103 C CA . HIS B 1 24 ? -4.312 -27.797 -9.664 1 98.62 24 HIS B CA 1
ATOM 2104 C C . HIS B 1 24 ? -3.646 -27.531 -11.008 1 98.62 24 HIS B C 1
ATOM 2106 O O . HIS B 1 24 ? -3.059 -28.438 -11.602 1 98.62 24 HIS B O 1
ATOM 2112 N N . ARG B 1 25 ? -3.695 -26.266 -11.5 1 98.69 25 ARG B N 1
ATOM 2113 C CA . ARG B 1 25 ? -3.17 -25.922 -12.82 1 98.69 25 ARG B CA 1
ATOM 2114 C C . ARG B 1 25 ? -1.652 -26.062 -12.859 1 98.69 25 ARG B C 1
ATOM 2116 O O . ARG B 1 25 ? -1.092 -26.547 -13.844 1 98.69 25 ARG B O 1
ATOM 2123 N N . LEU B 1 26 ? -0.973 -25.688 -11.781 1 98.75 26 LEU B N 1
ATOM 2124 C CA . LEU B 1 26 ? 0.484 -25.75 -11.766 1 98.75 26 LEU B CA 1
ATOM 2125 C C . LEU B 1 26 ? 0.968 -27.188 -11.68 1 98.75 26 LEU B C 1
ATOM 2127 O O . LEU B 1 26 ? 1.974 -27.547 -12.297 1 98.75 26 LEU B O 1
ATOM 2131 N N . ALA B 1 27 ? 0.246 -28.062 -10.93 1 98.5 27 ALA B N 1
ATOM 2132 C CA . ALA B 1 27 ? 0.572 -29.484 -10.922 1 98.5 27 ALA B CA 1
ATOM 2133 C C . ALA B 1 27 ? 0.451 -30.078 -12.32 1 98.5 27 ALA B C 1
ATOM 2135 O O . ALA B 1 27 ? 1.334 -30.812 -12.766 1 98.5 27 ALA B O 1
ATOM 2136 N N . LYS B 1 28 ? -0.604 -29.688 -13.016 1 97.88 28 LYS B N 1
ATOM 2137 C CA . LYS B 1 28 ? -0.83 -30.188 -14.367 1 97.88 28 LYS B CA 1
ATOM 2138 C C . LYS B 1 28 ? 0.261 -29.703 -15.32 1 97.88 28 LYS B C 1
ATOM 2140 O O . LYS B 1 28 ? 0.593 -30.375 -16.297 1 97.88 28 LYS B O 1
ATOM 2145 N N . ARG B 1 29 ? 0.829 -28.562 -15.023 1 97.56 29 ARG B N 1
ATOM 2146 C CA . ARG B 1 29 ? 1.879 -27.984 -15.859 1 97.56 29 ARG B CA 1
ATOM 2147 C C . ARG B 1 29 ? 3.23 -28.625 -15.547 1 97.56 29 ARG B C 1
ATOM 2149 O O . ARG B 1 29 ? 4.219 -28.359 -16.234 1 97.56 29 ARG B O 1
ATOM 2156 N N . GLY B 1 30 ? 3.309 -29.406 -14.438 1 97.88 30 GLY B N 1
ATOM 2157 C CA . GLY B 1 30 ? 4.535 -30.156 -14.203 1 97.88 30 GLY B CA 1
ATOM 2158 C C . GLY B 1 30 ? 5.273 -29.703 -12.953 1 97.88 30 GLY B C 1
ATOM 2159 O O . GLY B 1 30 ? 6.406 -30.125 -12.711 1 97.88 30 GLY B O 1
ATOM 2160 N N . TYR B 1 31 ? 4.688 -28.859 -12.117 1 98.62 31 TYR B N 1
ATOM 2161 C CA . TYR B 1 31 ? 5.309 -28.438 -10.875 1 98.62 31 TYR B CA 1
ATOM 2162 C C . TYR B 1 31 ? 5.004 -29.422 -9.75 1 98.62 31 TYR B C 1
ATOM 2164 O O . TYR B 1 31 ? 3.877 -29.906 -9.625 1 98.62 31 TYR B O 1
ATOM 2172 N N . ASP B 1 32 ? 6.023 -29.75 -8.969 1 98.75 32 ASP B N 1
ATOM 2173 C CA . ASP B 1 32 ? 5.723 -30.188 -7.609 1 98.75 32 ASP B CA 1
ATOM 2174 C C . ASP B 1 32 ? 5.18 -29.047 -6.77 1 98.75 32 ASP B C 1
ATOM 2176 O O . ASP B 1 32 ? 5.324 -27.875 -7.137 1 98.75 32 ASP B O 1
ATOM 2180 N N . LEU B 1 33 ? 4.488 -29.438 -5.637 1 98.88 33 LEU B N 1
ATOM 2181 C CA . LEU B 1 33 ? 3.805 -28.359 -4.926 1 98.88 33 LEU B CA 1
ATOM 2182 C C . LEU B 1 33 ? 4.156 -28.375 -3.443 1 98.88 33 LEU B C 1
ATOM 2184 O O . LEU B 1 33 ? 4.367 -29.438 -2.865 1 98.88 33 LEU B O 1
ATOM 2188 N N . ILE B 1 34 ? 4.254 -27.188 -2.857 1 98.94 34 ILE B N 1
ATOM 2189 C CA . ILE B 1 34 ? 4.117 -26.969 -1.424 1 98.94 34 ILE B CA 1
ATOM 2190 C C . ILE B 1 34 ? 2.902 -26.078 -1.156 1 98.94 34 ILE B C 1
ATOM 2192 O O . ILE B 1 34 ? 2.881 -24.906 -1.555 1 98.94 34 ILE B O 1
ATOM 2196 N N . LEU B 1 35 ? 1.877 -26.656 -0.522 1 98.94 35 LEU B N 1
ATOM 2197 C CA . LEU B 1 35 ? 0.63 -25.953 -0.25 1 98.94 35 LEU B CA 1
ATOM 2198 C C . LEU B 1 35 ? 0.603 -25.422 1.183 1 98.94 35 LEU B C 1
ATOM 2200 O O . LEU B 1 35 ? 0.775 -26.203 2.131 1 98.94 35 LEU B O 1
ATOM 2204 N N . VAL B 1 36 ? 0.427 -24.141 1.346 1 98.94 36 VAL B N 1
ATOM 2205 C CA . VAL B 1 36 ? 0.418 -23.484 2.654 1 98.94 36 VAL B CA 1
ATOM 2206 C C . VAL B 1 36 ? -0.955 -22.875 2.92 1 98.94 36 VAL B C 1
ATOM 2208 O O . VAL B 1 36 ? -1.463 -22.109 2.105 1 98.94 36 VAL B O 1
ATOM 2211 N N . ALA B 1 37 ? -1.608 -23.203 3.926 1 98.62 37 ALA B N 1
ATOM 2212 C CA . ALA B 1 37 ? -2.855 -22.609 4.402 1 98.62 37 ALA B CA 1
ATOM 2213 C C . ALA B 1 37 ? -3.121 -22.984 5.855 1 98.62 37 ALA B C 1
ATOM 2215 O O . ALA B 1 37 ? -2.336 -23.719 6.469 1 98.62 37 ALA B O 1
ATOM 2216 N N . ARG B 1 38 ? -4.176 -22.547 6.441 1 97 38 ARG B N 1
ATOM 2217 C CA . ARG B 1 38 ? -4.465 -22.766 7.855 1 97 38 ARG B CA 1
ATOM 2218 C C . ARG B 1 38 ? -5.113 -24.125 8.086 1 97 38 ARG B C 1
ATOM 2220 O O . ARG B 1 38 ? -4.871 -24.766 9.109 1 97 38 ARG B O 1
ATOM 2227 N N . ASN B 1 39 ? -5.906 -24.531 7.137 1 97.06 39 ASN B N 1
ATOM 2228 C CA . ASN B 1 39 ? -6.73 -25.719 7.332 1 97.06 39 ASN B CA 1
ATOM 2229 C C . ASN B 1 39 ? -6 -26.984 6.887 1 97.06 39 ASN B C 1
ATOM 2231 O O . ASN B 1 39 ? -6.012 -27.328 5.707 1 97.06 39 ASN B O 1
ATOM 2235 N N . ALA B 1 40 ? -5.504 -27.703 7.836 1 98.06 40 ALA B N 1
ATOM 2236 C CA . ALA B 1 40 ? -4.672 -28.875 7.555 1 98.06 40 ALA B CA 1
ATOM 2237 C C . ALA B 1 40 ? -5.469 -29.953 6.836 1 98.06 40 ALA B C 1
ATOM 2239 O O . ALA B 1 40 ? -4.969 -30.594 5.91 1 98.06 40 ALA B O 1
ATOM 2240 N N . ASP B 1 41 ? -6.676 -30.156 7.266 1 98.25 41 ASP B N 1
ATOM 2241 C CA . ASP B 1 41 ? -7.5 -31.219 6.684 1 98.25 41 ASP B CA 1
ATOM 2242 C C . ASP B 1 41 ? -7.809 -30.922 5.219 1 98.25 41 ASP B C 1
ATOM 2244 O O . ASP B 1 41 ? -7.715 -31.812 4.367 1 98.25 41 ASP B O 1
ATOM 2248 N N . ARG B 1 42 ? -8.172 -29.672 4.906 1 97.75 42 ARG B N 1
ATOM 2249 C CA . ARG B 1 42 ? -8.445 -29.281 3.527 1 97.75 42 ARG B CA 1
ATOM 2250 C C . ARG B 1 42 ? -7.191 -29.391 2.666 1 97.75 42 ARG B C 1
ATOM 2252 O O . ARG B 1 42 ? -7.266 -29.812 1.509 1 97.75 42 ARG B O 1
ATOM 2259 N N . LEU B 1 43 ? -6.078 -29.047 3.25 1 98.5 43 LEU B N 1
ATOM 2260 C CA . LEU B 1 43 ? -4.812 -29.141 2.533 1 98.5 43 LEU B CA 1
ATOM 2261 C C . LEU B 1 43 ? -4.5 -30.594 2.195 1 98.5 43 LEU B C 1
ATOM 2263 O O . LEU B 1 43 ? -4.117 -30.906 1.065 1 98.5 43 LEU B O 1
ATOM 2267 N N . SER B 1 44 ? -4.637 -31.438 3.156 1 98.38 44 SER B N 1
ATOM 2268 C CA . SER B 1 44 ? -4.332 -32.844 2.971 1 98.38 44 SER B CA 1
ATOM 2269 C C . SER B 1 44 ? -5.23 -33.469 1.907 1 98.38 44 SER B C 1
ATOM 2271 O O . SER B 1 44 ? -4.762 -34.25 1.068 1 98.38 44 SER B O 1
ATOM 2273 N N . ALA B 1 45 ? -6.5 -33.156 1.974 1 98.56 45 ALA B N 1
ATOM 2274 C CA . ALA B 1 45 ? -7.445 -33.656 0.978 1 98.56 45 ALA B CA 1
ATOM 2275 C C . ALA B 1 45 ? -7.066 -33.188 -0.423 1 98.56 45 ALA B C 1
ATOM 2277 O O . ALA B 1 45 ? -7.102 -33.969 -1.379 1 98.56 45 ALA B O 1
ATOM 2278 N N . LEU B 1 46 ? -6.734 -31.938 -0.539 1 98.44 46 LEU B N 1
ATOM 2279 C CA . LEU B 1 46 ? -6.328 -31.375 -1.822 1 98.44 46 LEU B CA 1
ATOM 2280 C C . LEU B 1 46 ? -5.047 -32.031 -2.322 1 98.44 46 LEU B C 1
ATOM 2282 O O . LEU B 1 46 ? -4.938 -32.375 -3.5 1 98.44 46 LEU B O 1
ATOM 2286 N N . ALA B 1 47 ? -4.086 -32.188 -1.452 1 98.69 47 ALA B N 1
ATOM 2287 C CA . ALA B 1 47 ? -2.811 -32.812 -1.809 1 98.69 47 ALA B CA 1
ATOM 2288 C C . ALA B 1 47 ? -3.018 -34.219 -2.34 1 98.69 47 ALA B C 1
ATOM 2290 O O . ALA B 1 47 ? -2.426 -34.625 -3.352 1 98.69 47 ALA B O 1
ATOM 2291 N N . THR B 1 48 ? -3.834 -34.969 -1.652 1 98.56 48 THR B N 1
ATOM 2292 C CA . THR B 1 48 ? -4.125 -36.344 -2.061 1 98.56 48 THR B CA 1
ATOM 2293 C C . THR B 1 48 ? -4.754 -36.375 -3.449 1 98.56 48 THR B C 1
ATOM 2295 O O . THR B 1 48 ? -4.332 -37.156 -4.312 1 98.56 48 THR B O 1
ATOM 2298 N N . ARG B 1 49 ? -5.699 -35.5 -3.656 1 98.38 49 ARG B N 1
ATOM 2299 C CA . ARG B 1 49 ? -6.391 -35.438 -4.941 1 98.38 49 ARG B CA 1
ATOM 2300 C C . ARG B 1 49 ? -5.43 -35.062 -6.059 1 98.38 49 ARG B C 1
ATOM 2302 O O . ARG B 1 49 ? -5.43 -35.656 -7.125 1 98.38 49 ARG B O 1
ATOM 2309 N N . LEU B 1 50 ? -4.598 -34.062 -5.863 1 98.5 50 LEU B N 1
ATOM 2310 C CA . LEU B 1 50 ? -3.682 -33.562 -6.879 1 98.5 50 LEU B CA 1
ATOM 2311 C C . LEU B 1 50 ? -2.611 -34.594 -7.211 1 98.5 50 LEU B C 1
ATOM 2313 O O . LEU B 1 50 ? -2.258 -34.75 -8.383 1 98.5 50 LEU B O 1
ATOM 2317 N N . THR B 1 51 ? -2.104 -35.25 -6.168 1 98.19 51 THR B N 1
ATOM 2318 C CA . THR B 1 51 ? -1.116 -36.281 -6.391 1 98.19 51 THR B CA 1
ATOM 2319 C C . THR B 1 51 ? -1.706 -37.406 -7.23 1 98.19 51 THR B C 1
ATOM 2321 O O . THR B 1 51 ? -1.069 -37.906 -8.172 1 98.19 51 THR B O 1
ATOM 2324 N N . ALA B 1 52 ? -2.887 -37.812 -6.91 1 98.12 52 ALA B N 1
ATOM 2325 C CA . ALA B 1 52 ? -3.551 -38.906 -7.641 1 98.12 52 ALA B CA 1
ATOM 2326 C C . ALA B 1 52 ? -3.783 -38.5 -9.102 1 98.12 52 ALA B C 1
ATOM 2328 O O . ALA B 1 52 ? -3.611 -39.344 -10 1 98.12 52 ALA B O 1
ATOM 2329 N N . GLU B 1 53 ? -4.133 -37.281 -9.312 1 97.62 53 GLU B N 1
ATOM 2330 C CA . GLU B 1 53 ? -4.52 -36.781 -10.641 1 97.62 53 GLU B CA 1
ATOM 2331 C C . GLU B 1 53 ? -3.297 -36.531 -11.508 1 97.62 53 GLU B C 1
ATOM 2333 O O . GLU B 1 53 ? -3.346 -36.688 -12.727 1 97.62 53 GLU B O 1
ATOM 2338 N N . THR B 1 54 ? -2.199 -36.062 -10.93 1 97.31 54 THR B N 1
ATOM 2339 C CA . THR B 1 54 ? -1.132 -35.531 -11.75 1 97.31 54 THR B CA 1
ATOM 2340 C C . THR B 1 54 ? 0.163 -36.312 -11.562 1 97.31 54 THR B C 1
ATOM 2342 O O . THR B 1 54 ? 1.097 -36.188 -12.359 1 97.31 54 THR B O 1
ATOM 2345 N N . GLY B 1 55 ? 0.283 -37.094 -10.5 1 97.19 55 GLY B N 1
ATOM 2346 C CA . GLY B 1 55 ? 1.5 -37.844 -10.18 1 97.19 55 GLY B CA 1
ATOM 2347 C C . GLY B 1 55 ? 2.578 -36.969 -9.57 1 97.19 55 GLY B C 1
ATOM 2348 O O . GLY B 1 55 ? 3.666 -37.438 -9.25 1 97.19 55 GLY B O 1
ATOM 2349 N N . ARG B 1 56 ? 2.314 -35.688 -9.352 1 98 56 ARG B N 1
ATOM 2350 C CA . ARG B 1 56 ? 3.287 -34.75 -8.805 1 98 56 ARG B CA 1
ATOM 2351 C C . ARG B 1 56 ? 3.402 -34.906 -7.289 1 98 56 ARG B C 1
ATOM 2353 O O . ARG B 1 56 ? 2.467 -35.375 -6.637 1 98 56 ARG B O 1
ATOM 2360 N N . SER B 1 57 ? 4.578 -34.531 -6.754 1 98.38 57 SER B N 1
ATOM 2361 C CA . SER B 1 57 ? 4.738 -34.469 -5.305 1 98.38 57 SER B CA 1
ATOM 2362 C C . SER B 1 57 ? 4.059 -33.219 -4.734 1 98.38 57 SER B C 1
ATOM 2364 O O . SER B 1 57 ? 4.234 -32.125 -5.25 1 98.38 57 SER B O 1
ATOM 2366 N N . VAL B 1 58 ? 3.219 -33.438 -3.748 1 98.69 58 VAL B N 1
ATOM 2367 C CA . VAL B 1 58 ? 2.52 -32.344 -3.1 1 98.69 58 VAL B CA 1
ATOM 2368 C C . VAL B 1 58 ? 2.75 -32.406 -1.592 1 98.69 58 VAL B C 1
ATOM 2370 O O . VAL B 1 58 ? 2.324 -33.344 -0.928 1 98.69 58 VAL B O 1
ATOM 2373 N N . LYS B 1 59 ? 3.441 -31.406 -1.035 1 98.75 59 LYS B N 1
ATOM 2374 C CA . LYS B 1 59 ? 3.629 -31.234 0.402 1 98.75 59 LYS B CA 1
ATOM 2375 C C . LYS B 1 59 ? 2.68 -30.172 0.955 1 98.75 59 LYS B C 1
ATOM 2377 O O . LYS B 1 59 ? 2.303 -29.25 0.245 1 98.75 59 LYS B O 1
ATOM 2382 N N . THR B 1 60 ? 2.252 -30.391 2.186 1 98.81 60 THR B N 1
ATOM 2383 C CA . THR B 1 60 ? 1.362 -29.422 2.822 1 98.81 60 THR B CA 1
ATOM 2384 C C . THR B 1 60 ? 1.991 -28.875 4.098 1 98.81 60 THR B C 1
ATOM 2386 O O . THR B 1 60 ? 2.668 -29.594 4.828 1 98.81 60 THR B O 1
ATOM 2389 N N . ILE B 1 61 ? 1.867 -27.609 4.328 1 98.88 61 ILE B N 1
ATOM 2390 C CA . ILE B 1 61 ? 2.266 -26.969 5.574 1 98.88 61 ILE B CA 1
ATOM 2391 C C . ILE B 1 61 ? 1.095 -26.156 6.133 1 98.88 61 ILE B C 1
ATOM 2393 O O . ILE B 1 61 ? 0.677 -25.156 5.539 1 98.88 61 ILE B O 1
ATOM 2397 N N . ALA B 1 62 ? 0.521 -26.609 7.25 1 98.81 62 ALA B N 1
ATOM 2398 C CA . ALA B 1 62 ? -0.496 -25.828 7.941 1 98.81 62 ALA B CA 1
ATOM 2399 C C . ALA B 1 62 ? 0.126 -24.625 8.648 1 98.81 62 ALA B C 1
ATOM 2401 O O . ALA B 1 62 ? 1.002 -24.781 9.5 1 98.81 62 ALA B O 1
ATOM 2402 N N . ALA B 1 63 ? -0.273 -23.422 8.258 1 98.75 63 ALA B N 1
ATOM 2403 C CA . ALA B 1 63 ? 0.323 -22.219 8.836 1 98.75 63 ALA B CA 1
ATOM 2404 C C . ALA B 1 63 ? -0.648 -21.047 8.773 1 98.75 63 ALA B C 1
ATOM 2406 O O . ALA B 1 63 ? -1.358 -20.875 7.777 1 98.75 63 ALA B O 1
ATOM 2407 N N . ASP B 1 64 ? -0.761 -20.359 9.852 1 98.62 64 ASP B N 1
ATOM 2408 C CA . ASP B 1 64 ? -1.382 -19.031 9.875 1 98.62 64 ASP B CA 1
ATOM 2409 C C . ASP B 1 64 ? -0.347 -17.938 9.633 1 98.62 64 ASP B C 1
ATOM 2411 O O . ASP B 1 64 ? 0.455 -17.625 10.523 1 98.62 64 ASP B O 1
ATOM 2415 N N . LEU B 1 65 ? -0.406 -17.297 8.492 1 98.69 65 LEU B N 1
ATOM 2416 C CA . LEU B 1 65 ? 0.64 -16.359 8.086 1 98.69 65 LEU B CA 1
ATOM 2417 C C . LEU B 1 65 ? 0.534 -15.055 8.867 1 98.69 65 LEU B C 1
ATOM 2419 O O . LEU B 1 65 ? 1.414 -14.195 8.773 1 98.69 65 LEU B O 1
ATOM 2423 N N . ASN B 1 66 ? -0.51 -14.875 9.664 1 98.06 66 ASN B N 1
ATOM 2424 C CA . ASN B 1 66 ? -0.576 -13.766 10.609 1 98.06 66 ASN B CA 1
ATOM 2425 C C . ASN B 1 66 ? 0.191 -14.078 11.891 1 98.06 66 ASN B C 1
ATOM 2427 O O . ASN B 1 66 ? 0.414 -13.188 12.719 1 98.06 66 ASN B O 1
ATOM 2431 N N . ASP B 1 67 ? 0.497 -15.336 12.086 1 98.38 67 ASP B N 1
ATOM 2432 C CA . ASP B 1 67 ? 1.329 -15.742 13.211 1 98.38 67 ASP B CA 1
ATOM 2433 C C . ASP B 1 67 ? 2.812 -15.656 12.859 1 98.38 67 ASP B C 1
ATOM 2435 O O . ASP B 1 67 ? 3.27 -16.297 11.906 1 98.38 67 ASP B O 1
ATOM 2439 N N . LYS B 1 68 ? 3.555 -14.945 13.625 1 97.75 68 LYS B N 1
ATOM 2440 C CA . LYS B 1 68 ? 4.953 -14.656 13.312 1 97.75 68 LYS B CA 1
ATOM 2441 C C . LYS B 1 68 ? 5.77 -15.945 13.227 1 97.75 68 LYS B C 1
ATOM 2443 O O . LYS B 1 68 ? 6.645 -16.078 12.367 1 97.75 68 LYS B O 1
ATOM 2448 N N . SER B 1 69 ? 5.574 -16.859 14.125 1 98.56 69 SER B N 1
ATOM 2449 C CA . SER B 1 69 ? 6.316 -18.109 14.125 1 98.56 69 SER B CA 1
ATOM 2450 C C . SER B 1 69 ? 5.992 -18.953 12.891 1 98.56 69 SER B C 1
ATOM 2452 O O . SER B 1 69 ? 6.891 -19.516 12.266 1 98.56 69 SER B O 1
ATOM 2454 N N . ASP B 1 70 ? 4.707 -19.047 12.547 1 98.81 70 ASP B N 1
ATOM 2455 C CA . ASP B 1 70 ? 4.297 -19.781 11.344 1 98.81 70 ASP B CA 1
ATOM 2456 C C . ASP B 1 70 ? 4.883 -19.141 10.086 1 98.81 70 ASP B C 1
ATOM 2458 O O . ASP B 1 70 ? 5.375 -19.844 9.203 1 98.81 70 ASP B O 1
ATOM 2462 N N . LEU B 1 71 ? 4.793 -17.828 10.039 1 98.81 71 LEU B N 1
ATOM 2463 C CA . LEU B 1 71 ? 5.375 -17.109 8.914 1 98.81 71 LEU B CA 1
ATOM 2464 C C . LEU B 1 71 ? 6.867 -17.406 8.797 1 98.81 71 LEU B C 1
ATOM 2466 O O . LEU B 1 71 ? 7.367 -17.656 7.695 1 98.81 71 LEU B O 1
ATOM 2470 N N . GLY B 1 72 ? 7.547 -17.344 9.945 1 98.75 72 GLY B N 1
ATOM 2471 C CA . GLY B 1 72 ? 8.969 -17.656 9.969 1 98.75 72 GLY B CA 1
ATOM 2472 C C . GLY B 1 72 ? 9.273 -19.047 9.445 1 98.75 72 GLY B C 1
ATOM 2473 O O . GLY B 1 72 ? 10.289 -19.25 8.766 1 98.75 72 GLY B O 1
ATOM 2474 N N . ARG B 1 73 ? 8.438 -20.031 9.711 1 98.75 73 ARG B N 1
ATOM 2475 C CA . ARG B 1 73 ? 8.609 -21.391 9.203 1 98.75 73 ARG B CA 1
ATOM 2476 C C . ARG B 1 73 ? 8.539 -21.422 7.676 1 98.75 73 ARG B C 1
ATOM 2478 O O . ARG B 1 73 ? 9.328 -22.094 7.023 1 98.75 73 ARG B O 1
ATOM 2485 N N . ILE B 1 74 ? 7.605 -20.688 7.129 1 98.94 74 ILE B N 1
ATOM 2486 C CA . ILE B 1 74 ? 7.461 -20.672 5.68 1 98.94 74 ILE B CA 1
ATOM 2487 C C . ILE B 1 74 ? 8.648 -19.953 5.051 1 98.94 74 ILE B C 1
ATOM 2489 O O . ILE B 1 74 ? 9.164 -20.375 4.012 1 98.94 74 ILE B O 1
ATOM 2493 N N . GLU B 1 75 ? 9.117 -18.859 5.684 1 98.94 75 GLU B N 1
ATOM 2494 C CA . GLU B 1 75 ? 10.32 -18.172 5.211 1 98.94 75 GLU B CA 1
ATOM 2495 C C . GLU B 1 75 ? 11.5 -19.141 5.129 1 98.94 75 GLU B C 1
ATOM 2497 O O . GLU B 1 75 ? 12.258 -19.125 4.156 1 98.94 75 GLU B O 1
ATOM 2502 N N . THR B 1 76 ? 11.633 -19.906 6.156 1 98.88 76 THR B N 1
ATOM 2503 C CA . THR B 1 76 ? 12.734 -20.859 6.223 1 98.88 76 THR B CA 1
ATOM 2504 C C . THR B 1 76 ? 12.656 -21.859 5.074 1 98.88 76 THR B C 1
ATOM 2506 O O . THR B 1 76 ? 13.68 -22.172 4.453 1 98.88 76 THR B O 1
ATOM 2509 N N . VAL B 1 77 ? 11.492 -22.375 4.773 1 98.88 77 VAL B N 1
ATOM 2510 C CA . VAL B 1 77 ? 11.297 -23.281 3.648 1 98.88 77 VAL B CA 1
ATOM 2511 C C . VAL B 1 77 ? 11.719 -22.594 2.35 1 98.88 77 VAL B C 1
ATOM 2513 O O . VAL B 1 77 ? 12.477 -23.156 1.562 1 98.88 77 VAL B O 1
ATOM 2516 N N . LEU B 1 78 ? 11.312 -21.375 2.123 1 98.88 78 LEU B N 1
ATOM 2517 C CA . LEU B 1 78 ? 11.594 -20.641 0.901 1 98.88 78 LEU B CA 1
ATOM 2518 C C . LEU B 1 78 ? 13.086 -20.359 0.76 1 98.88 78 LEU B C 1
ATOM 2520 O O . LEU B 1 78 ? 13.625 -20.391 -0.348 1 98.88 78 LEU B O 1
ATOM 2524 N N . LYS B 1 79 ? 13.727 -20.141 1.868 1 98.56 79 LYS B N 1
ATOM 2525 C CA . LYS B 1 79 ? 15.156 -19.828 1.861 1 98.56 79 LYS B CA 1
ATOM 2526 C C . LYS B 1 79 ? 15.984 -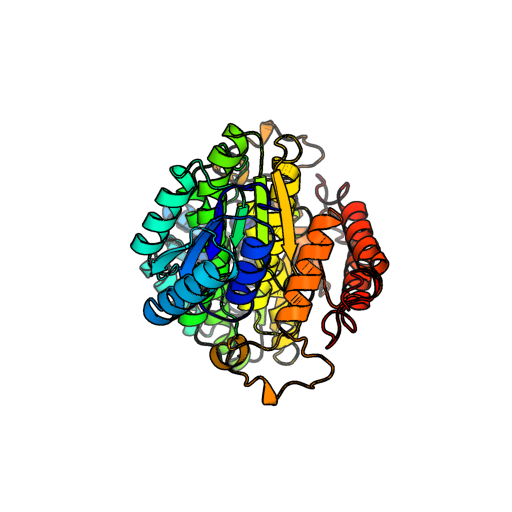21.078 1.557 1 98.56 79 LYS B C 1
ATOM 2528 O O . LYS B 1 79 ? 17.016 -20.984 0.89 1 98.56 79 LYS B O 1
ATOM 2533 N N . ASN B 1 80 ? 15.477 -22.203 1.991 1 98.31 80 ASN B N 1
ATOM 2534 C CA . ASN B 1 80 ? 16.375 -23.359 2.047 1 98.31 80 ASN B CA 1
ATOM 2535 C C . ASN B 1 80 ? 16.031 -24.391 0.989 1 98.31 80 ASN B C 1
ATOM 2537 O O . ASN B 1 80 ? 16.859 -25.219 0.616 1 98.31 80 ASN B O 1
ATOM 2541 N N . ASP B 1 81 ? 14.781 -24.484 0.551 1 98.44 81 ASP B N 1
ATOM 2542 C CA . ASP B 1 81 ? 14.383 -25.484 -0.432 1 98.44 81 ASP B CA 1
ATOM 2543 C C . ASP B 1 81 ? 14.805 -25.078 -1.841 1 98.44 81 ASP B C 1
ATOM 2545 O O . ASP B 1 81 ? 14.148 -24.234 -2.469 1 98.44 81 ASP B O 1
ATOM 2549 N N . THR B 1 82 ? 15.773 -25.703 -2.359 1 97.81 82 THR B N 1
ATOM 2550 C CA . THR B 1 82 ? 16.406 -25.281 -3.609 1 97.81 82 THR B CA 1
ATOM 2551 C C . THR B 1 82 ? 15.578 -25.75 -4.809 1 97.81 82 THR B C 1
ATOM 2553 O O . THR B 1 82 ? 15.836 -25.344 -5.941 1 97.81 82 THR B O 1
ATOM 2556 N N . SER B 1 83 ? 14.594 -26.516 -4.57 1 98.12 83 SER B N 1
ATOM 2557 C CA . SER B 1 83 ? 13.773 -26.969 -5.684 1 98.12 83 SER B CA 1
ATOM 2558 C C . SER B 1 83 ? 12.727 -25.922 -6.062 1 98.12 83 SER B C 1
ATOM 2560 O O . SER B 1 83 ? 12.102 -26.016 -7.121 1 98.12 83 SER B O 1
ATOM 2562 N N . ILE B 1 84 ? 12.5 -24.922 -5.238 1 98.75 84 ILE B N 1
ATOM 2563 C CA . ILE B 1 84 ? 11.445 -23.953 -5.465 1 98.75 84 ILE B CA 1
ATOM 2564 C C . ILE B 1 84 ? 11.828 -23.031 -6.629 1 98.75 84 ILE B C 1
ATOM 2566 O O . ILE B 1 84 ? 12.906 -22.438 -6.625 1 98.75 84 ILE B O 1
ATOM 2570 N N . ARG B 1 85 ? 10.875 -22.969 -7.59 1 98.5 85 ARG B N 1
ATOM 2571 C CA . ARG B 1 85 ? 11.078 -22.156 -8.789 1 98.5 85 ARG B CA 1
ATOM 2572 C C . ARG B 1 85 ? 9.969 -21.125 -8.945 1 98.5 85 ARG B C 1
ATOM 2574 O O . ARG B 1 85 ? 10.094 -20.188 -9.734 1 98.5 85 ARG B O 1
ATOM 2581 N N . LEU B 1 86 ? 8.867 -21.266 -8.195 1 98.81 86 LEU B N 1
ATOM 2582 C CA . LEU B 1 86 ? 7.703 -20.391 -8.328 1 98.81 86 LEU B CA 1
ATOM 2583 C C . LEU B 1 86 ? 7.035 -20.172 -6.973 1 98.81 86 LEU B C 1
ATOM 2585 O O . LEU B 1 86 ? 6.805 -21.125 -6.223 1 98.81 86 LEU B O 1
ATOM 2589 N N . LEU B 1 87 ? 6.879 -18.922 -6.574 1 98.94 87 LEU B N 1
ATOM 2590 C CA . LEU B 1 87 ? 6.082 -18.531 -5.418 1 98.94 87 LEU B CA 1
ATOM 2591 C C . LEU B 1 87 ? 4.793 -17.844 -5.848 1 98.94 87 LEU B C 1
ATOM 2593 O O . LEU B 1 87 ? 4.824 -16.891 -6.633 1 98.94 87 LEU B O 1
ATOM 2597 N N . VAL B 1 88 ? 3.654 -18.391 -5.465 1 98.94 88 VAL B N 1
ATOM 2598 C CA . VAL B 1 88 ? 2.365 -17.719 -5.617 1 98.94 88 VAL B CA 1
ATOM 2599 C C . VAL B 1 88 ? 1.922 -17.141 -4.273 1 98.94 88 VAL B C 1
ATOM 2601 O O . VAL B 1 88 ? 1.46 -17.875 -3.396 1 98.94 88 VAL B O 1
ATOM 2604 N N . ASN B 1 89 ? 2.115 -15.852 -4.141 1 98.94 89 ASN B N 1
ATOM 2605 C CA . ASN B 1 89 ? 1.546 -15.133 -3.006 1 98.94 89 ASN B CA 1
ATOM 2606 C C . ASN B 1 89 ? 0.05 -14.891 -3.188 1 98.94 89 ASN B C 1
ATOM 2608 O O . ASN B 1 89 ? -0.356 -13.883 -3.771 1 98.94 89 ASN B O 1
ATOM 2612 N N . ASN B 1 90 ? -0.733 -15.789 -2.619 1 98.75 90 ASN B N 1
ATOM 2613 C CA . ASN B 1 90 ? -2.176 -15.773 -2.836 1 98.75 90 ASN B CA 1
ATOM 2614 C C . ASN B 1 90 ? -2.936 -15.531 -1.536 1 98.75 90 ASN B C 1
ATOM 2616 O O . ASN B 1 90 ? -4.051 -15.008 -1.553 1 98.75 90 ASN B O 1
ATOM 2620 N N . ALA B 1 91 ? -2.311 -15.953 -0.385 1 98.25 91 ALA B N 1
ATOM 2621 C CA . ALA B 1 91 ? -2.99 -15.758 0.893 1 98.25 91 ALA B CA 1
ATOM 2622 C C . ALA B 1 91 ? -3.391 -14.297 1.083 1 98.25 91 ALA B C 1
ATOM 2624 O O . ALA B 1 91 ? -2.596 -13.391 0.823 1 98.25 91 ALA B O 1
ATOM 2625 N N . GLY B 1 92 ? -4.527 -14.078 1.455 1 96.38 92 GLY B N 1
ATOM 2626 C CA . GLY B 1 92 ? -5.051 -12.742 1.696 1 96.38 92 GLY B CA 1
ATOM 2627 C C . GLY B 1 92 ? -6.508 -12.734 2.131 1 96.38 92 GLY B C 1
ATOM 2628 O O . GLY B 1 92 ? -7.188 -13.758 2.033 1 96.38 92 GLY B O 1
ATOM 2629 N N . VAL B 1 93 ? -6.891 -11.648 2.662 1 95.25 93 VAL B N 1
ATOM 2630 C CA . VAL B 1 93 ? -8.281 -11.43 3.043 1 95.25 93 VAL B CA 1
ATOM 2631 C C . VAL B 1 93 ? -8.734 -10.047 2.59 1 95.25 93 VAL B C 1
ATOM 2633 O O . VAL B 1 93 ? -7.898 -9.188 2.281 1 95.25 93 VAL B O 1
ATOM 2636 N N . GLY B 1 94 ? -10.031 -9.945 2.457 1 93.81 94 GLY B N 1
ATOM 2637 C CA . GLY B 1 94 ? -10.609 -8.656 2.088 1 93.81 94 GLY B CA 1
ATOM 2638 C C . GLY B 1 94 ? -11.508 -8.078 3.164 1 93.81 94 GLY B C 1
ATOM 2639 O O . GLY B 1 94 ? -11.516 -8.562 4.301 1 93.81 94 GLY B O 1
ATOM 2640 N N . GLY B 1 95 ? -12.078 -7.031 2.9 1 91.75 95 GLY B N 1
ATOM 2641 C CA . GLY B 1 95 ? -13.07 -6.344 3.711 1 91.75 95 GLY B CA 1
ATOM 2642 C C . GLY B 1 95 ? -14.008 -5.48 2.895 1 91.75 95 GLY B C 1
ATOM 2643 O O . GLY B 1 95 ? -13.609 -4.883 1.895 1 91.75 95 GLY B O 1
ATOM 2644 N N . THR B 1 96 ? -15.258 -5.457 3.414 1 91.12 96 THR B N 1
ATOM 2645 C CA . THR B 1 96 ? -16.234 -4.652 2.686 1 91.12 96 THR B CA 1
ATOM 2646 C C . THR B 1 96 ? -16.781 -3.539 3.572 1 91.12 96 THR B C 1
ATOM 2648 O O . THR B 1 96 ? -17.391 -2.59 3.078 1 91.12 96 THR B O 1
ATOM 2651 N N . ALA B 1 97 ? -16.594 -3.635 4.816 1 92.19 97 ALA B N 1
ATOM 2652 C CA . ALA B 1 97 ? -17.141 -2.637 5.734 1 92.19 97 ALA B CA 1
ATOM 2653 C C . ALA B 1 97 ? -16.453 -1.29 5.555 1 92.19 97 ALA B C 1
ATOM 2655 O O . ALA B 1 97 ? -15.219 -1.226 5.484 1 92.19 97 ALA B O 1
ATOM 2656 N N . PRO B 1 98 ? -17.25 -0.225 5.453 1 93.69 98 PRO B N 1
ATOM 2657 C CA . PRO B 1 98 ? -16.609 1.096 5.445 1 93.69 98 PRO B CA 1
ATOM 2658 C C . PRO B 1 98 ? -15.883 1.407 6.746 1 93.69 98 PRO B C 1
ATOM 2660 O O . PRO B 1 98 ? -16.078 0.72 7.754 1 93.69 98 PRO B O 1
ATOM 2663 N N . LEU B 1 99 ? -15.047 2.441 6.711 1 95.81 99 LEU B N 1
ATOM 2664 C CA . LEU B 1 99 ? -14.164 2.793 7.816 1 95.81 99 LEU B CA 1
ATOM 2665 C C . LEU B 1 99 ? -14.953 2.93 9.117 1 95.81 99 LEU B C 1
ATOM 2667 O O . LEU B 1 99 ? -14.578 2.348 10.141 1 95.81 99 LEU B O 1
ATOM 2671 N N . LEU B 1 100 ? -16.078 3.615 9.102 1 96.06 100 LEU B N 1
ATOM 2672 C CA . LEU B 1 100 ? -16.828 3.959 10.305 1 96.06 100 LEU B CA 1
ATOM 2673 C C . LEU B 1 100 ? -17.484 2.723 10.906 1 96.06 100 LEU B C 1
ATOM 2675 O O . LEU B 1 100 ? -17.938 2.75 12.055 1 96.06 100 LEU B O 1
ATOM 2679 N N . GLN B 1 101 ? -17.484 1.592 10.156 1 95.81 101 GLN B N 1
ATOM 2680 C CA . GLN B 1 101 ? -18.109 0.361 10.617 1 95.81 101 GLN B CA 1
ATOM 2681 C C . GLN B 1 101 ? -17.094 -0.765 10.758 1 95.81 101 GLN B C 1
ATOM 2683 O O . GLN B 1 101 ? -17.438 -1.881 11.148 1 95.81 101 GLN B O 1
ATOM 2688 N N . ALA B 1 102 ? -15.906 -0.462 10.445 1 95.81 102 ALA B N 1
ATOM 2689 C CA . ALA B 1 102 ? -14.883 -1.501 10.414 1 95.81 102 ALA B CA 1
ATOM 2690 C C . ALA B 1 102 ? -14.18 -1.627 11.766 1 95.81 102 ALA B C 1
ATOM 2692 O O . ALA B 1 102 ? -14.086 -0.65 12.516 1 95.81 102 ALA B O 1
ATOM 2693 N N . ASP B 1 103 ? -13.742 -2.846 12.086 1 96.75 103 ASP B N 1
ATOM 2694 C CA . ASP B 1 103 ? -12.891 -3.131 13.234 1 96.75 103 ASP B CA 1
ATOM 2695 C C . ASP B 1 103 ? -11.422 -2.891 12.898 1 96.75 103 ASP B C 1
ATOM 2697 O O . ASP B 1 103 ? -10.836 -3.621 12.102 1 96.75 103 ASP B O 1
ATOM 2701 N N . VAL B 1 104 ? -10.828 -1.935 13.578 1 97.69 104 VAL B N 1
ATOM 2702 C CA . VAL B 1 104 ? -9.492 -1.479 13.211 1 97.69 104 VAL B CA 1
ATOM 2703 C C . VAL B 1 104 ? -8.477 -2.596 13.461 1 97.69 104 VAL B C 1
ATOM 2705 O O . VAL B 1 104 ? -7.473 -2.699 12.758 1 97.69 104 VAL B O 1
ATOM 2708 N N . ASP B 1 105 ? -8.672 -3.41 14.477 1 97.94 105 ASP B N 1
ATOM 2709 C CA . ASP B 1 105 ? -7.77 -4.535 14.719 1 97.94 105 ASP B CA 1
ATOM 2710 C C . ASP B 1 105 ? -7.828 -5.539 13.562 1 97.94 105 ASP B C 1
ATOM 2712 O O . ASP B 1 105 ? -6.812 -6.145 13.211 1 97.94 105 ASP B O 1
ATOM 2716 N N . LYS B 1 106 ? -9.016 -5.758 12.969 1 97.38 106 LYS B N 1
ATOM 2717 C CA . LYS B 1 106 ? -9.141 -6.605 11.781 1 97.38 106 LYS B CA 1
ATOM 2718 C C . LYS B 1 106 ? -8.438 -5.984 10.578 1 97.38 106 LYS B C 1
ATOM 2720 O O . LYS B 1 106 ? -7.887 -6.695 9.734 1 97.38 106 LYS B O 1
ATOM 2725 N N . MET B 1 107 ? -8.5 -4.652 10.5 1 98.31 107 MET B N 1
ATOM 2726 C CA . MET B 1 107 ? -7.777 -3.951 9.445 1 98.31 107 MET B CA 1
ATOM 2727 C C . MET B 1 107 ? -6.273 -4.176 9.57 1 98.31 107 MET B C 1
ATOM 2729 O O . MET B 1 107 ? -5.594 -4.418 8.57 1 98.31 107 MET B O 1
ATOM 2733 N N . GLU B 1 108 ? -5.785 -4.07 10.812 1 98.38 108 GLU B N 1
ATOM 2734 C CA . GLU B 1 108 ? -4.363 -4.324 11.031 1 98.38 108 GLU B CA 1
ATOM 2735 C C . GLU B 1 108 ? -3.996 -5.758 10.672 1 98.38 108 GLU B C 1
ATOM 2737 O O . GLU B 1 108 ? -2.949 -6.004 10.062 1 98.38 108 GLU B O 1
ATOM 2742 N N . ALA B 1 109 ? -4.816 -6.723 11.062 1 98.19 109 ALA B N 1
ATOM 2743 C CA . ALA B 1 109 ? -4.578 -8.117 10.703 1 98.19 109 ALA B CA 1
ATOM 2744 C C . ALA B 1 109 ? -4.547 -8.297 9.188 1 98.19 109 ALA B C 1
ATOM 2746 O O . ALA B 1 109 ? -3.75 -9.078 8.664 1 98.19 109 ALA B O 1
ATOM 2747 N N . MET B 1 110 ? -5.422 -7.609 8.477 1 98.38 110 MET B N 1
ATOM 2748 C CA . MET B 1 110 ? -5.445 -7.633 7.016 1 98.38 110 MET B CA 1
ATOM 2749 C C . MET B 1 110 ? -4.145 -7.09 6.438 1 98.38 110 MET B C 1
ATOM 2751 O O . MET B 1 110 ? -3.574 -7.68 5.516 1 98.38 110 MET B O 1
ATOM 2755 N N . ILE B 1 111 ? -3.654 -5.98 6.984 1 98.81 111 ILE B N 1
ATOM 2756 C CA . ILE B 1 111 ? -2.381 -5.418 6.551 1 98.81 111 ILE B CA 1
ATOM 2757 C C . ILE B 1 111 ? -1.263 -6.434 6.773 1 98.81 111 ILE B C 1
ATOM 2759 O O . ILE B 1 111 ? -0.432 -6.656 5.887 1 98.81 111 ILE B O 1
ATOM 2763 N N . ASN B 1 112 ? -1.262 -7.047 7.926 1 98.75 112 ASN B N 1
ATOM 2764 C CA . ASN B 1 112 ? -0.229 -8.023 8.25 1 98.75 112 ASN B CA 1
ATOM 2765 C C . ASN B 1 112 ? -0.213 -9.18 7.25 1 98.75 112 ASN B C 1
ATOM 2767 O O . ASN B 1 112 ? 0.854 -9.586 6.789 1 98.75 112 ASN B O 1
ATOM 2771 N N . LEU B 1 113 ? -1.335 -9.625 6.918 1 98.69 113 LEU B N 1
ATOM 2772 C CA . LEU B 1 113 ? -1.431 -10.773 6.012 1 98.69 113 LEU B CA 1
ATOM 2773 C C . LEU B 1 113 ? -1.154 -10.352 4.574 1 98.69 113 LEU B C 1
ATOM 2775 O O . LEU B 1 113 ? -0.276 -10.914 3.916 1 98.69 113 LEU B O 1
ATOM 2779 N N . ASN B 1 114 ? -1.899 -9.32 4.043 1 98.81 114 ASN B N 1
ATOM 2780 C CA . ASN B 1 114 ? -1.868 -8.953 2.635 1 98.81 114 ASN B CA 1
ATOM 2781 C C . ASN B 1 114 ? -0.55 -8.281 2.262 1 98.81 114 ASN B C 1
ATOM 2783 O O . ASN B 1 114 ? -0.124 -8.336 1.106 1 98.81 114 ASN B O 1
ATOM 2787 N N . VAL B 1 115 ? 0.039 -7.605 3.246 1 98.88 115 VAL B N 1
ATOM 2788 C CA . VAL B 1 115 ? 1.196 -6.773 2.934 1 98.88 115 VAL B CA 1
ATOM 2789 C C . VAL B 1 115 ? 2.453 -7.387 3.545 1 98.88 115 VAL B C 1
ATOM 2791 O O . VAL B 1 115 ? 3.348 -7.836 2.824 1 98.88 115 VAL B O 1
ATOM 2794 N N . THR B 1 116 ? 2.471 -7.543 4.859 1 98.88 116 THR B N 1
ATOM 2795 C CA . THR B 1 116 ? 3.689 -7.934 5.562 1 98.88 116 THR B CA 1
ATOM 2796 C C . THR B 1 116 ? 4.086 -9.359 5.203 1 98.88 116 THR B C 1
ATOM 2798 O O . THR B 1 116 ? 5.234 -9.617 4.836 1 98.88 116 THR B O 1
ATOM 2801 N N . ALA B 1 117 ? 3.16 -10.289 5.312 1 98.94 117 ALA B N 1
ATOM 2802 C CA . ALA B 1 117 ? 3.465 -11.688 5.016 1 98.94 117 ALA B CA 1
ATOM 2803 C C . ALA B 1 117 ? 3.945 -11.852 3.576 1 98.94 117 ALA B C 1
ATOM 2805 O O . ALA B 1 117 ? 4.965 -12.5 3.324 1 98.94 117 ALA B O 1
ATOM 2806 N N . LEU B 1 118 ? 3.205 -11.266 2.65 1 98.88 118 LEU B N 1
ATOM 2807 C CA . LEU B 1 118 ? 3.586 -11.32 1.243 1 98.88 118 LEU B CA 1
ATOM 2808 C C . LEU B 1 118 ? 5 -10.789 1.042 1 98.88 118 LEU B C 1
ATOM 2810 O O . LEU B 1 118 ? 5.805 -11.398 0.334 1 98.88 118 LEU B O 1
ATOM 2814 N N . THR B 1 119 ? 5.32 -9.648 1.638 1 98.94 119 THR B N 1
ATOM 2815 C CA . THR B 1 119 ? 6.625 -9.016 1.508 1 98.94 119 THR B CA 1
ATOM 2816 C C . THR B 1 119 ? 7.727 -9.922 2.045 1 98.94 119 THR B C 1
ATOM 2818 O O . THR B 1 119 ? 8.719 -10.172 1.36 1 98.94 119 THR B O 1
ATOM 2821 N N . ARG B 1 120 ? 7.5 -10.43 3.238 1 98.88 120 ARG B N 1
ATOM 2822 C CA . ARG B 1 120 ? 8.523 -11.242 3.889 1 98.88 120 ARG B CA 1
ATOM 2823 C C . ARG B 1 120 ? 8.781 -12.531 3.107 1 98.88 120 ARG B C 1
ATOM 2825 O O . ARG B 1 120 ? 9.93 -12.953 2.963 1 98.88 120 ARG B O 1
ATOM 2832 N N . LEU B 1 121 ? 7.734 -13.156 2.582 1 98.94 121 LEU B N 1
ATOM 2833 C CA . LEU B 1 121 ? 7.902 -14.383 1.805 1 98.94 121 LEU B CA 1
ATOM 2834 C C . LEU B 1 121 ? 8.641 -14.102 0.5 1 98.94 121 LEU B C 1
ATOM 2836 O O . LEU B 1 121 ? 9.469 -14.898 0.063 1 98.94 121 LEU B O 1
ATOM 2840 N N . THR B 1 122 ? 8.32 -12.969 -0.147 1 98.94 122 THR B N 1
ATOM 2841 C CA . THR B 1 122 ? 9.031 -12.562 -1.357 1 98.94 122 THR B CA 1
ATOM 2842 C C . THR B 1 122 ? 10.516 -12.352 -1.074 1 98.94 122 THR B C 1
ATOM 2844 O O . THR B 1 122 ? 11.367 -12.836 -1.816 1 98.94 122 THR B O 1
ATOM 2847 N N . TYR B 1 123 ? 10.828 -11.688 0.026 1 98.81 123 TYR B N 1
ATOM 2848 C CA . TYR B 1 123 ? 12.211 -11.445 0.418 1 98.81 123 TYR B CA 1
ATOM 2849 C C . TYR B 1 123 ? 12.938 -12.758 0.69 1 98.81 123 TYR B C 1
ATOM 2851 O O . TYR B 1 123 ? 14.141 -12.875 0.442 1 98.81 123 TYR B O 1
ATOM 2859 N N . ALA B 1 124 ? 12.242 -13.742 1.202 1 98.88 124 ALA B N 1
ATOM 2860 C CA . ALA B 1 124 ? 12.828 -15.023 1.564 1 98.88 124 ALA B CA 1
ATOM 2861 C C . ALA B 1 124 ? 13.203 -15.828 0.321 1 98.88 124 ALA B C 1
ATOM 2863 O O . ALA B 1 124 ? 14.234 -16.5 0.299 1 98.88 124 ALA B O 1
ATOM 2864 N N . VAL B 1 125 ? 12.406 -15.727 -0.761 1 98.88 125 VAL B N 1
ATOM 2865 C CA . VAL B 1 125 ? 12.57 -16.656 -1.878 1 98.88 125 VAL B CA 1
ATOM 2866 C C . VAL B 1 125 ? 13.547 -16.062 -2.895 1 98.88 125 VAL B C 1
ATOM 2868 O O . VAL B 1 125 ? 14.234 -16.797 -3.598 1 98.88 125 VAL B O 1
ATOM 2871 N N . VAL B 1 126 ? 13.641 -14.742 -3.035 1 98.69 126 VAL B N 1
ATOM 2872 C CA . VAL B 1 126 ? 14.281 -14.055 -4.156 1 98.69 126 VAL B CA 1
ATOM 2873 C C . VAL B 1 126 ? 15.766 -14.414 -4.195 1 98.69 126 VAL B C 1
ATOM 2875 O O . VAL B 1 126 ? 16.297 -14.766 -5.25 1 98.69 126 VAL B O 1
ATOM 2878 N N . PRO B 1 127 ? 16.484 -14.383 -3.004 1 98.5 127 PRO B N 1
ATOM 2879 C CA . PRO B 1 127 ? 17.906 -14.734 -3.092 1 98.5 127 PRO B CA 1
ATOM 2880 C C . PRO B 1 127 ? 18.141 -16.125 -3.67 1 98.5 127 PRO B C 1
ATOM 2882 O O . PRO B 1 127 ? 19.047 -16.328 -4.477 1 98.5 127 PRO B O 1
ATOM 2885 N N . GLY B 1 128 ? 17.359 -17.078 -3.277 1 98.44 128 GLY B N 1
ATOM 2886 C CA . GLY B 1 128 ? 17.469 -18.422 -3.812 1 98.44 128 GLY B CA 1
ATOM 2887 C C . GLY B 1 128 ? 17.172 -18.5 -5.301 1 98.44 128 GLY B C 1
ATOM 2888 O O . GLY B 1 128 ? 17.891 -19.172 -6.043 1 98.44 128 GLY B O 1
ATOM 2889 N N . LEU B 1 129 ? 16.062 -17.828 -5.742 1 98.62 129 LEU B N 1
ATOM 2890 C CA . LEU B 1 129 ? 15.727 -17.797 -7.164 1 98.62 129 LEU B CA 1
ATOM 2891 C C . LEU B 1 129 ? 16.875 -17.219 -7.984 1 98.62 129 LEU B C 1
ATOM 2893 O O . LEU B 1 129 ? 17.203 -17.75 -9.047 1 98.62 129 LEU B O 1
ATOM 2897 N N . VAL B 1 130 ? 17.453 -16.125 -7.492 1 97.75 130 VAL B N 1
ATOM 2898 C CA . VAL B 1 130 ? 18.578 -15.5 -8.18 1 97.75 130 VAL B CA 1
ATOM 2899 C C . VAL B 1 130 ? 19.734 -16.484 -8.273 1 97.75 130 VAL B C 1
ATOM 2901 O O . VAL B 1 130 ? 20.328 -16.656 -9.344 1 97.75 130 VAL B O 1
ATOM 2904 N N . ALA B 1 131 ? 20.031 -17.125 -7.195 1 97.06 131 ALA B N 1
ATOM 2905 C CA . ALA B 1 131 ? 21.156 -18.047 -7.121 1 97.06 131 ALA B CA 1
ATOM 2906 C C . ALA B 1 131 ? 20.969 -19.219 -8.086 1 97.06 131 ALA B C 1
ATOM 2908 O O . ALA B 1 131 ? 21.953 -19.734 -8.641 1 97.06 131 ALA B O 1
ATOM 2909 N N . ARG B 1 132 ? 19.781 -19.562 -8.367 1 95.81 132 ARG B N 1
ATOM 2910 C CA . ARG B 1 132 ? 19.484 -20.719 -9.203 1 95.81 132 ARG B CA 1
ATOM 2911 C C . ARG B 1 132 ? 19.281 -20.312 -10.656 1 95.81 132 ARG B C 1
ATOM 2913 O O . ARG B 1 132 ? 18.938 -21.141 -11.508 1 95.81 132 ARG B O 1
ATOM 2920 N N . GLY B 1 133 ? 19.375 -19.062 -10.93 1 95.25 133 GLY B N 1
ATOM 2921 C CA . GLY B 1 133 ? 19.375 -18.578 -12.297 1 95.25 133 GLY B CA 1
ATOM 2922 C C . GLY B 1 133 ? 18 -18.109 -12.758 1 95.25 133 GLY B C 1
ATOM 2923 O O . GLY B 1 133 ? 17.781 -17.906 -13.961 1 95.25 133 GLY B O 1
ATOM 2924 N N . GLY B 1 134 ? 17.062 -18.094 -11.828 1 96.69 134 GLY B N 1
ATOM 2925 C CA . GLY B 1 134 ? 15.781 -17.531 -12.203 1 96.69 134 GLY B CA 1
ATOM 2926 C C . GLY B 1 134 ? 14.609 -18.203 -11.516 1 96.69 134 GLY B C 1
ATOM 2927 O O . GLY B 1 134 ? 14.797 -19.062 -10.641 1 96.69 134 GLY B O 1
ATOM 2928 N N . GLY B 1 135 ? 13.422 -17.781 -11.906 1 97.94 135 GLY B N 1
ATOM 2929 C CA . GLY B 1 135 ? 12.156 -18.25 -11.359 1 97.94 135 GLY B CA 1
ATOM 2930 C C . GLY B 1 135 ? 11.008 -17.281 -11.578 1 97.94 135 GLY B C 1
ATOM 2931 O O . GLY B 1 135 ? 11.055 -16.453 -12.492 1 97.94 135 GLY B O 1
ATOM 2932 N N . SER B 1 136 ? 9.898 -17.547 -10.828 1 98.56 136 SER B N 1
ATOM 2933 C CA . SER B 1 136 ? 8.719 -16.688 -10.992 1 98.56 136 SER B CA 1
ATOM 2934 C C . SER B 1 136 ? 8.062 -16.391 -9.648 1 98.56 136 SER B C 1
ATOM 2936 O O . SER B 1 136 ? 8.125 -17.203 -8.727 1 98.56 136 SER B O 1
ATOM 2938 N N . ILE B 1 137 ? 7.594 -15.258 -9.555 1 98.88 137 ILE B N 1
ATOM 2939 C CA . ILE B 1 137 ? 6.77 -14.828 -8.43 1 98.88 137 ILE B CA 1
ATOM 2940 C C . ILE B 1 137 ? 5.441 -14.281 -8.945 1 98.88 137 ILE B C 1
ATOM 2942 O O . ILE B 1 137 ? 5.418 -13.383 -9.789 1 98.88 137 ILE B O 1
ATOM 2946 N N . ILE B 1 138 ? 4.352 -14.867 -8.547 1 98.94 138 ILE B N 1
ATOM 2947 C CA . ILE B 1 138 ? 3.006 -14.391 -8.844 1 98.94 138 ILE B CA 1
ATOM 2948 C C . ILE B 1 138 ? 2.381 -13.789 -7.59 1 98.94 138 ILE B C 1
ATOM 2950 O O . ILE B 1 138 ? 2.207 -14.484 -6.582 1 98.94 138 ILE B O 1
ATOM 2954 N N . ASN B 1 139 ? 2.141 -12.539 -7.586 1 98.94 139 ASN B N 1
ATOM 2955 C CA . ASN B 1 139 ? 1.434 -11.844 -6.516 1 98.94 139 ASN B CA 1
ATOM 2956 C C . ASN B 1 139 ? -0.034 -11.617 -6.871 1 98.94 139 ASN B C 1
ATOM 2958 O O . ASN B 1 139 ? -0.346 -10.969 -7.867 1 98.94 139 ASN B O 1
ATOM 2962 N N . ILE B 1 140 ? -0.922 -12.18 -6.074 1 98.88 140 ILE B N 1
ATOM 2963 C CA . ILE B 1 140 ? -2.35 -11.953 -6.273 1 98.88 140 ILE B CA 1
ATOM 2964 C C . ILE B 1 140 ? -2.762 -10.641 -5.613 1 98.88 140 ILE B C 1
ATOM 2966 O O . ILE B 1 140 ? -2.887 -10.562 -4.387 1 98.88 140 ILE B O 1
ATOM 2970 N N . ALA B 1 141 ? -2.939 -9.68 -6.41 1 98.62 141 ALA B N 1
ATOM 2971 C CA . ALA B 1 141 ? -3.432 -8.375 -5.973 1 98.62 141 ALA B CA 1
ATOM 2972 C C . ALA B 1 141 ? -4.953 -8.297 -6.074 1 98.62 141 ALA B C 1
ATOM 2974 O O . ALA B 1 141 ? -5.664 -9.102 -5.461 1 98.62 141 ALA B O 1
ATOM 2975 N N . SER B 1 142 ? -5.461 -7.293 -6.742 1 98.5 142 SER B N 1
ATOM 2976 C CA . SER B 1 142 ? -6.879 -7.035 -6.977 1 98.5 142 SER B CA 1
ATOM 2977 C C . SER B 1 142 ? -7.086 -5.809 -7.859 1 98.5 142 SER B C 1
ATOM 2979 O O . SER B 1 142 ? -6.203 -4.949 -7.949 1 98.5 142 SER B O 1
ATOM 2981 N N . ILE B 1 143 ? -8.211 -5.75 -8.492 1 98 143 ILE B N 1
ATOM 2982 C CA . ILE B 1 143 ? -8.562 -4.559 -9.25 1 98 143 ILE B CA 1
ATOM 2983 C C . ILE B 1 143 ? -8.68 -3.359 -8.312 1 98 143 ILE B C 1
ATOM 2985 O O . ILE B 1 143 ? -8.555 -2.211 -8.742 1 98 143 ILE B O 1
ATOM 2989 N N . VAL B 1 144 ? -8.867 -3.551 -7.039 1 97.88 144 VAL B N 1
ATOM 2990 C CA . VAL B 1 144 ? -9 -2.438 -6.105 1 97.88 144 VAL B CA 1
ATOM 2991 C C . VAL B 1 144 ? -7.645 -1.761 -5.91 1 97.88 144 VAL B C 1
ATOM 2993 O O . VAL B 1 144 ? -7.566 -0.669 -5.344 1 97.88 144 VAL B O 1
ATOM 2996 N N . ALA B 1 145 ? -6.535 -2.402 -6.395 1 98.5 145 ALA B N 1
ATOM 2997 C CA . ALA B 1 145 ? -5.238 -1.731 -6.422 1 98.5 145 ALA B CA 1
ATOM 2998 C C . ALA B 1 145 ? -5.297 -0.454 -7.254 1 98.5 145 ALA B C 1
ATOM 3000 O O . ALA B 1 145 ? -4.566 0.504 -6.988 1 98.5 145 ALA B O 1
ATOM 3001 N N . VAL B 1 146 ? -6.211 -0.475 -8.289 1 97.94 146 VAL B N 1
ATOM 3002 C CA . VAL B 1 146 ? -6.332 0.688 -9.156 1 97.94 146 VAL B CA 1
ATOM 3003 C C . VAL B 1 146 ? -7.723 1.304 -9.016 1 97.94 146 VAL B C 1
ATOM 3005 O O . VAL B 1 146 ? -8.023 2.324 -9.633 1 97.94 146 VAL B O 1
ATOM 3008 N N . ALA B 1 147 ? -8.578 0.723 -8.281 1 97.5 147 ALA B N 1
ATOM 3009 C CA . ALA B 1 147 ? -9.898 1.242 -7.949 1 97.5 147 ALA B CA 1
ATOM 3010 C C . ALA B 1 147 ? -10.188 1.108 -6.457 1 97.5 147 ALA B C 1
ATOM 3012 O O . ALA B 1 147 ? -11.141 0.44 -6.059 1 97.5 147 ALA B O 1
ATOM 3013 N N . PRO B 1 148 ? -9.414 1.81 -5.664 1 95.75 148 PRO B N 1
ATOM 3014 C CA . PRO B 1 148 ? -9.523 1.627 -4.211 1 95.75 148 PRO B CA 1
ATOM 3015 C C . PRO B 1 148 ? -10.836 2.162 -3.648 1 95.75 148 PRO B C 1
ATOM 3017 O O . PRO B 1 148 ? -11.156 1.919 -2.48 1 95.75 148 PRO B O 1
ATOM 3020 N N . GLU B 1 149 ? -11.711 2.781 -4.426 1 93.81 149 GLU B N 1
ATOM 3021 C CA . GLU B 1 149 ? -13.008 3.305 -4.016 1 93.81 149 GLU B CA 1
ATOM 3022 C C . GLU B 1 149 ? -14.055 2.193 -3.936 1 93.81 149 GLU B C 1
ATOM 3024 O O . GLU B 1 149 ? -15.133 2.387 -3.373 1 93.81 149 GLU B O 1
ATOM 3029 N N . VAL B 1 150 ? -13.836 1.035 -4.527 1 89.94 150 VAL B N 1
ATOM 3030 C CA . VAL B 1 150 ? -14.844 0.011 -4.773 1 89.94 150 VAL B CA 1
ATOM 3031 C C . VAL B 1 150 ? -15.117 -0.769 -3.49 1 89.94 150 VAL B C 1
ATOM 3033 O O . VAL B 1 150 ? -16.266 -1.108 -3.191 1 89.94 150 VAL B O 1
ATOM 3036 N N . LEU B 1 151 ? -14.094 -1.123 -2.662 1 91.25 151 LEU B N 1
ATOM 3037 C CA . LEU B 1 151 ? -14.227 -1.906 -1.438 1 91.25 151 LEU B CA 1
ATOM 3038 C C . LEU B 1 151 ? -13.656 -1.148 -0.244 1 91.25 151 LEU B C 1
ATOM 3040 O O . LEU B 1 151 ? -13.727 0.081 -0.192 1 91.25 151 LEU B O 1
ATOM 3044 N N . ASN B 1 152 ? -13.383 -1.918 0.778 1 92.44 152 ASN B N 1
ATOM 3045 C CA . ASN B 1 152 ? -12.797 -1.353 1.985 1 92.44 152 ASN B CA 1
ATOM 3046 C C . ASN B 1 152 ? -11.469 -0.649 1.687 1 92.44 152 ASN B C 1
ATOM 3048 O O . ASN B 1 152 ? -10.68 -1.129 0.875 1 92.44 152 ASN B O 1
ATOM 3052 N N . GLY B 1 153 ? -11.305 0.489 2.314 1 96.5 153 GLY B N 1
ATOM 3053 C CA . GLY B 1 153 ? -10.141 1.303 2.014 1 96.5 153 GLY B CA 1
ATOM 3054 C C . GLY B 1 153 ? -8.828 0.623 2.369 1 96.5 153 GLY B C 1
ATOM 3055 O O . GLY B 1 153 ? -7.82 0.816 1.688 1 96.5 153 GLY B O 1
ATOM 3056 N N . VAL B 1 154 ? -8.812 -0.117 3.469 1 98.31 154 VAL B N 1
ATOM 3057 C CA . VAL B 1 154 ? -7.594 -0.81 3.875 1 98.31 154 VAL B CA 1
ATOM 3058 C C . VAL B 1 154 ? -7.301 -1.949 2.9 1 98.31 154 VAL B C 1
ATOM 3060 O O . VAL B 1 154 ? -6.145 -2.174 2.529 1 98.31 154 VAL B O 1
ATOM 3063 N N . TYR B 1 155 ? -8.336 -2.686 2.48 1 98.19 155 TYR B N 1
ATOM 3064 C CA . TYR B 1 155 ? -8.148 -3.715 1.461 1 98.19 155 TYR B CA 1
ATOM 3065 C C . TYR B 1 155 ? -7.586 -3.117 0.178 1 98.19 155 TYR B C 1
ATOM 3067 O O . TYR B 1 155 ? -6.594 -3.613 -0.362 1 98.19 155 TYR B O 1
ATOM 3075 N N . GLY B 1 156 ? -8.227 -2.002 -0.312 1 98.31 156 GLY B N 1
ATOM 3076 C CA . GLY B 1 156 ? -7.703 -1.311 -1.48 1 98.31 156 GLY B CA 1
ATOM 3077 C C . GLY B 1 156 ? -6.262 -0.874 -1.319 1 98.31 156 GLY B C 1
ATOM 3078 O O . GLY B 1 156 ? -5.438 -1.084 -2.215 1 98.31 156 GLY B O 1
ATOM 3079 N N . GLY B 1 157 ? -5.953 -0.258 -0.163 1 98.75 157 GLY B N 1
ATOM 3080 C CA . GLY B 1 157 ? -4.582 0.118 0.131 1 98.75 157 GLY B CA 1
ATOM 3081 C C . GLY B 1 157 ? -3.619 -1.055 0.091 1 98.75 157 GLY B C 1
ATOM 3082 O O . GLY B 1 157 ? -2.539 -0.959 -0.495 1 98.75 157 GLY B O 1
ATOM 3083 N N . SER B 1 158 ? -3.973 -2.168 0.687 1 98.81 158 SER B N 1
ATOM 3084 C CA . SER B 1 158 ? -3.104 -3.338 0.743 1 98.81 158 SER B CA 1
ATOM 3085 C C . SER B 1 158 ? -2.793 -3.865 -0.654 1 98.81 158 SER B C 1
ATOM 3087 O O . SER B 1 158 ? -1.659 -4.254 -0.939 1 98.81 158 SER B O 1
ATOM 3089 N N . LYS B 1 159 ? -3.781 -3.859 -1.512 1 98.88 159 LYS B N 1
ATOM 3090 C CA . LYS B 1 159 ? -3.566 -4.398 -2.852 1 98.88 159 LYS B CA 1
ATOM 3091 C C . LYS B 1 159 ? -2.855 -3.387 -3.744 1 98.88 159 LYS B C 1
ATOM 3093 O O . LYS B 1 159 ? -2.113 -3.766 -4.652 1 98.88 159 LYS B O 1
ATOM 3098 N N . ALA B 1 160 ? -3.029 -2.08 -3.443 1 98.88 160 ALA B N 1
ATOM 3099 C CA . ALA B 1 160 ? -2.186 -1.072 -4.082 1 98.88 160 ALA B CA 1
ATOM 3100 C C . ALA B 1 160 ? -0.72 -1.266 -3.701 1 98.88 160 ALA B C 1
ATOM 3102 O O . ALA B 1 160 ? 0.172 -1.099 -4.539 1 98.88 160 ALA B O 1
ATOM 3103 N N . PHE B 1 161 ? -0.458 -1.58 -2.426 1 98.94 161 PHE B N 1
ATOM 3104 C CA . PHE B 1 161 ? 0.89 -1.928 -1.992 1 98.94 161 PHE B CA 1
ATOM 3105 C C . PHE B 1 161 ? 1.445 -3.082 -2.82 1 98.94 161 PHE B C 1
ATOM 3107 O O . PHE B 1 161 ? 2.559 -2.998 -3.34 1 98.94 161 PHE B O 1
ATOM 3114 N N . VAL B 1 162 ? 0.665 -4.125 -2.973 1 98.94 162 VAL B N 1
ATOM 3115 C CA . VAL B 1 162 ? 1.1 -5.336 -3.658 1 98.94 162 VAL B CA 1
ATOM 3116 C C . VAL B 1 162 ? 1.457 -5.012 -5.105 1 98.94 162 VAL B C 1
ATOM 3118 O O . VAL B 1 162 ? 2.484 -5.465 -5.617 1 98.94 162 VAL B O 1
ATOM 3121 N N . LEU B 1 163 ? 0.621 -4.207 -5.789 1 98.88 163 LEU B N 1
ATOM 3122 C CA . LEU B 1 163 ? 0.889 -3.834 -7.172 1 98.88 163 LEU B CA 1
ATOM 3123 C C . LEU B 1 163 ? 2.174 -3.02 -7.273 1 98.88 163 LEU B C 1
ATOM 3125 O O . LEU B 1 163 ? 3.041 -3.322 -8.102 1 98.88 163 LEU B O 1
ATOM 3129 N N . ALA B 1 164 ? 2.344 -2.031 -6.422 1 98.81 164 ALA B N 1
ATOM 3130 C CA . ALA B 1 164 ? 3.523 -1.172 -6.449 1 98.81 164 ALA B CA 1
ATOM 3131 C C . ALA B 1 164 ? 4.785 -1.963 -6.117 1 98.81 164 ALA B C 1
ATOM 3133 O O . ALA B 1 164 ? 5.82 -1.796 -6.766 1 98.81 164 ALA B O 1
ATOM 3134 N N . PHE B 1 165 ? 4.707 -2.834 -5.125 1 98.88 165 PHE B N 1
ATOM 3135 C CA . PHE B 1 165 ? 5.816 -3.695 -4.734 1 98.88 165 PHE B CA 1
ATOM 3136 C C . PHE B 1 165 ? 6.227 -4.605 -5.883 1 98.88 165 PHE B C 1
ATOM 3138 O O . PHE B 1 165 ? 7.418 -4.766 -6.16 1 98.88 165 PHE B O 1
ATOM 3145 N N . SER B 1 166 ? 5.23 -5.133 -6.574 1 98.88 166 SER B N 1
ATOM 3146 C CA . SER B 1 166 ? 5.492 -5.984 -7.73 1 98.88 166 SER B CA 1
ATOM 3147 C C . SER B 1 166 ? 6.207 -5.215 -8.836 1 98.88 166 SER B C 1
ATOM 3149 O O . SER B 1 166 ? 7.117 -5.742 -9.477 1 98.88 166 SER B O 1
ATOM 3151 N N . GLN B 1 167 ? 5.734 -3.988 -9.039 1 98.38 167 GLN B N 1
ATOM 3152 C CA . GLN B 1 167 ? 6.367 -3.145 -10.047 1 98.38 167 GLN B CA 1
ATOM 3153 C C . GLN B 1 167 ? 7.824 -2.867 -9.703 1 98.38 167 GLN B C 1
ATOM 3155 O O . GLN B 1 167 ? 8.688 -2.873 -10.578 1 98.38 167 GLN B O 1
ATOM 3160 N N . SER B 1 168 ? 8.094 -2.576 -8.461 1 98.12 168 SER B N 1
ATOM 3161 C CA . SER B 1 168 ? 9.469 -2.373 -8.008 1 98.12 168 SER B CA 1
ATOM 3162 C C . SER B 1 168 ? 10.297 -3.637 -8.188 1 98.12 168 SER B C 1
ATOM 3164 O O . SER B 1 168 ? 11.453 -3.57 -8.617 1 98.12 168 SER B O 1
ATOM 3166 N N . LEU B 1 169 ? 9.727 -4.805 -7.844 1 98.19 169 LEU B N 1
ATOM 3167 C CA . LEU B 1 169 ? 10.406 -6.082 -8.016 1 98.19 169 LEU B CA 1
ATOM 3168 C C . LEU B 1 169 ? 10.82 -6.289 -9.469 1 98.19 169 LEU B C 1
ATOM 3170 O O . LEU B 1 169 ? 11.961 -6.664 -9.75 1 98.19 169 LEU B O 1
ATOM 3174 N N . LYS B 1 170 ? 9.844 -6.086 -10.352 1 97.94 170 LYS B N 1
ATOM 3175 C CA . LYS B 1 170 ? 10.125 -6.242 -11.773 1 97.94 170 LYS B CA 1
ATOM 3176 C C . LYS B 1 170 ? 11.32 -5.395 -12.195 1 97.94 170 LYS B C 1
ATOM 3178 O O . LYS B 1 170 ? 12.211 -5.871 -12.906 1 97.94 170 LYS B O 1
ATOM 3183 N N . HIS B 1 171 ? 11.352 -4.137 -11.719 1 96.75 171 HIS B N 1
ATOM 3184 C CA . HIS B 1 171 ? 12.422 -3.209 -12.047 1 96.75 171 HIS B CA 1
ATOM 3185 C C . HIS B 1 171 ? 13.75 -3.672 -11.453 1 96.75 171 HIS B C 1
ATOM 3187 O O . HIS B 1 171 ? 14.75 -3.777 -12.164 1 96.75 171 HIS B O 1
ATOM 3193 N N . GLU B 1 172 ? 13.766 -4.008 -10.219 1 95.31 172 GLU B N 1
ATOM 3194 C CA . GLU B 1 172 ? 14.977 -4.332 -9.477 1 95.31 172 GLU B CA 1
ATOM 3195 C C . GLU B 1 172 ? 15.578 -5.656 -9.945 1 95.31 172 GLU B C 1
ATOM 3197 O O . GLU B 1 172 ? 16.797 -5.84 -9.906 1 95.31 172 GLU B O 1
ATOM 3202 N N . LEU B 1 173 ? 14.719 -6.574 -10.359 1 95.94 173 LEU B N 1
ATOM 3203 C CA . LEU B 1 173 ? 15.188 -7.918 -10.688 1 95.94 173 LEU B CA 1
ATOM 3204 C C . LEU B 1 173 ? 15.211 -8.133 -12.195 1 95.94 173 LEU B C 1
ATOM 3206 O O . LEU B 1 173 ? 15.258 -9.273 -12.664 1 95.94 173 LEU B O 1
ATOM 3210 N N . ALA B 1 174 ? 15.172 -7.098 -12.969 1 92.69 174 ALA B N 1
ATOM 3211 C CA . ALA B 1 174 ? 15.062 -7.148 -14.422 1 92.69 174 ALA B CA 1
ATOM 3212 C C . ALA B 1 174 ? 16.188 -7.973 -15.031 1 92.69 174 ALA B C 1
ATOM 3214 O O . ALA B 1 174 ? 16 -8.641 -16.047 1 92.69 174 ALA B O 1
ATOM 3215 N N . ASP B 1 175 ? 17.328 -8.055 -14.414 1 94.56 175 ASP B N 1
ATOM 3216 C CA . ASP B 1 175 ? 18.484 -8.75 -14.992 1 94.56 175 ASP B CA 1
ATOM 3217 C C . ASP B 1 175 ? 18.734 -10.078 -14.289 1 94.56 175 ASP B C 1
ATOM 3219 O O . ASP B 1 175 ? 19.766 -10.719 -14.508 1 94.56 175 ASP B O 1
ATOM 3223 N N . LYS B 1 176 ? 17.812 -10.555 -13.484 1 96.25 176 LYS B N 1
ATOM 3224 C CA . LYS B 1 176 ? 18.016 -11.75 -12.672 1 96.25 176 LYS B CA 1
ATOM 3225 C C . LYS B 1 176 ? 17.203 -12.922 -13.203 1 96.25 176 LYS B C 1
ATOM 3227 O O . LYS B 1 176 ? 17.125 -13.977 -12.57 1 96.25 176 LYS B O 1
ATOM 3232 N N . HIS B 1 177 ? 16.484 -12.742 -14.367 1 96.5 177 HIS B N 1
ATOM 3233 C CA . HIS B 1 177 ? 15.695 -13.789 -15.023 1 96.5 177 HIS B CA 1
ATOM 3234 C C . HIS B 1 177 ? 14.562 -14.266 -14.125 1 96.5 177 HIS B C 1
ATOM 3236 O O . HIS B 1 177 ? 14.281 -15.469 -14.062 1 96.5 177 HIS B O 1
ATOM 3242 N N . ILE B 1 178 ? 14.117 -13.422 -13.242 1 98.06 178 ILE B N 1
ATOM 3243 C CA . ILE B 1 178 ? 12.953 -13.711 -12.422 1 98.06 178 ILE B CA 1
ATOM 3244 C C . ILE B 1 178 ? 11.719 -13.031 -13.016 1 98.06 178 ILE B C 1
ATOM 3246 O O . ILE B 1 178 ? 11.711 -11.82 -13.219 1 98.06 178 ILE B O 1
ATOM 3250 N N . THR B 1 179 ? 10.711 -13.812 -13.375 1 98.38 179 THR B N 1
ATOM 3251 C CA . THR B 1 179 ? 9.445 -13.289 -13.883 1 98.38 179 THR B CA 1
ATOM 3252 C C . THR B 1 179 ? 8.539 -12.852 -12.734 1 98.38 179 THR B C 1
ATOM 3254 O O . THR B 1 179 ? 8.32 -13.609 -11.781 1 98.38 179 THR B O 1
ATOM 3257 N N . ILE B 1 180 ? 8.109 -11.586 -12.773 1 98.75 180 ILE B N 1
ATOM 3258 C CA . ILE B 1 180 ? 7.16 -11.062 -11.797 1 98.75 180 ILE B CA 1
ATOM 3259 C C . ILE B 1 180 ? 5.797 -10.875 -12.461 1 98.75 180 ILE B C 1
ATOM 3261 O O . ILE B 1 180 ? 5.703 -10.273 -13.539 1 98.75 180 ILE B O 1
ATOM 3265 N N . GLN B 1 181 ? 4.754 -11.406 -11.867 1 98.88 181 GLN B N 1
ATOM 3266 C CA . GLN B 1 181 ? 3.391 -11.156 -12.328 1 98.88 181 GLN B CA 1
ATOM 3267 C C . GLN B 1 181 ? 2.508 -10.656 -11.188 1 98.88 181 GLN B C 1
ATOM 3269 O O . GLN B 1 181 ? 2.551 -11.195 -10.078 1 98.88 181 GLN B O 1
ATOM 3274 N N . ALA B 1 182 ? 1.832 -9.594 -11.406 1 98.94 182 ALA B N 1
ATOM 3275 C CA . ALA B 1 182 ? 0.741 -9.141 -10.547 1 98.94 182 ALA B CA 1
ATOM 3276 C C . ALA B 1 182 ? -0.615 -9.422 -11.188 1 98.94 182 ALA B C 1
ATOM 3278 O O . ALA B 1 182 ? -0.918 -8.914 -12.266 1 98.94 182 ALA B O 1
ATOM 3279 N N . VAL B 1 183 ? -1.404 -10.242 -10.555 1 98.94 183 VAL B N 1
ATOM 3280 C CA . VAL B 1 183 ? -2.746 -10.562 -11.031 1 98.94 183 VAL B CA 1
ATOM 3281 C C . VAL B 1 183 ? -3.773 -9.703 -10.297 1 98.94 183 VAL B C 1
ATOM 3283 O O . VAL B 1 183 ? -3.727 -9.578 -9.07 1 98.94 183 VAL B O 1
ATOM 3286 N N . LEU B 1 184 ? -4.605 -9.039 -11.055 1 98.81 184 LEU B N 1
ATOM 3287 C CA . LEU B 1 184 ? -5.641 -8.188 -10.477 1 98.81 184 LEU B CA 1
ATOM 3288 C C . LEU B 1 184 ? -7.027 -8.766 -10.742 1 98.81 184 LEU B C 1
ATOM 3290 O O . LEU B 1 184 ? -7.688 -8.375 -11.711 1 98.81 184 LEU B O 1
ATOM 3294 N N . PRO B 1 185 ? -7.48 -9.648 -9.867 1 98.5 185 PRO B N 1
ATOM 3295 C CA . PRO B 1 185 ? -8.828 -10.203 -10.016 1 98.5 185 PRO B CA 1
ATOM 3296 C C . PRO B 1 185 ? -9.922 -9.18 -9.734 1 98.5 185 PRO B C 1
ATOM 3298 O O . PRO B 1 185 ? -9.773 -8.336 -8.844 1 98.5 185 PRO B O 1
ATOM 3301 N N . GLY B 1 186 ? -11 -9.164 -10.555 1 97.25 186 GLY B N 1
ATOM 3302 C CA . GLY B 1 186 ? -12.273 -8.609 -10.117 1 97.25 186 GLY B CA 1
ATOM 3303 C C . GLY B 1 186 ? -13.039 -9.531 -9.195 1 97.25 186 GLY B C 1
ATOM 3304 O O . GLY B 1 186 ? -12.438 -10.352 -8.492 1 97.25 186 GLY B O 1
ATOM 3305 N N . ALA B 1 187 ? -14.344 -9.32 -9.086 1 96 187 ALA B N 1
ATOM 3306 C CA . ALA B 1 187 ? -15.148 -10.234 -8.281 1 96 187 ALA B CA 1
ATOM 3307 C C . ALA B 1 187 ? -15.016 -11.672 -8.781 1 96 187 ALA B C 1
ATOM 3309 O O . ALA B 1 187 ? -15.234 -11.945 -9.961 1 96 187 ALA B O 1
ATOM 3310 N N . THR B 1 188 ? -14.562 -12.531 -7.938 1 96.19 188 THR B N 1
ATOM 3311 C CA . THR B 1 188 ? -14.359 -13.938 -8.25 1 96.19 188 THR B CA 1
ATOM 3312 C C . THR B 1 188 ? -15.156 -14.82 -7.293 1 96.19 188 THR B C 1
ATOM 3314 O O . THR B 1 188 ? -15.242 -14.539 -6.098 1 96.19 188 THR B O 1
ATOM 3317 N N . ALA B 1 189 ? -15.703 -15.867 -7.82 1 92.88 189 ALA B N 1
ATOM 3318 C CA . ALA B 1 189 ? -16.547 -16.766 -7.035 1 92.88 189 ALA B CA 1
ATOM 3319 C C . ALA B 1 189 ? -15.695 -17.609 -6.078 1 92.88 189 ALA B C 1
ATOM 3321 O O . ALA B 1 189 ? -15.18 -18.656 -6.461 1 92.88 189 ALA B O 1
ATOM 3322 N N . THR B 1 190 ? -15.523 -17.125 -4.875 1 92.25 190 THR B N 1
ATOM 3323 C CA . THR B 1 190 ? -14.781 -17.812 -3.826 1 92.25 190 THR B CA 1
ATOM 3324 C C . THR B 1 190 ? -15.398 -17.531 -2.457 1 92.25 190 THR B C 1
ATOM 3326 O O . THR B 1 190 ? -16.281 -16.688 -2.328 1 92.25 190 THR B O 1
ATOM 3329 N N . GLU B 1 191 ? -14.938 -18.25 -1.481 1 87.88 191 GLU B N 1
ATOM 3330 C CA . GLU B 1 191 ? -15.359 -18.047 -0.1 1 87.88 191 GLU B CA 1
ATOM 3331 C C . GLU B 1 191 ? -14.867 -16.703 0.435 1 87.88 191 GLU B C 1
ATOM 3333 O O . GLU B 1 191 ? -15.227 -16.312 1.546 1 87.88 191 GLU B O 1
ATOM 3338 N N . PHE B 1 192 ? -14.094 -16.016 -0.331 1 84.88 192 PHE B N 1
ATOM 3339 C CA . PHE B 1 192 ? -13.539 -14.703 -0.001 1 84.88 192 PHE B CA 1
ATOM 3340 C C . PHE B 1 192 ? -14.625 -13.75 0.478 1 84.88 192 PHE B C 1
ATOM 3342 O O . PHE B 1 192 ? -14.438 -13.023 1.452 1 84.88 192 PHE B O 1
ATOM 3349 N N . TRP B 1 193 ? -15.742 -13.773 -0.089 1 86.38 193 TRP B N 1
ATOM 3350 C CA . TRP B 1 193 ? -16.797 -12.773 0.093 1 86.38 193 TRP B CA 1
ATOM 3351 C C . TRP B 1 193 ? -17.484 -12.945 1.444 1 86.38 193 TRP B C 1
ATOM 3353 O O . TRP B 1 193 ? -17.797 -11.961 2.113 1 86.38 193 TRP B O 1
ATOM 3363 N N . GLY B 1 194 ? -17.734 -14.203 1.779 1 84.94 194 GLY B N 1
ATOM 3364 C CA . GLY B 1 194 ? -18.25 -14.438 3.117 1 84.94 194 GLY B CA 1
ATOM 3365 C C . GLY B 1 194 ? -17.328 -13.922 4.211 1 84.94 194 GLY B C 1
ATOM 3366 O O . GLY B 1 194 ? -17.797 -13.289 5.164 1 84.94 194 GLY B O 1
ATOM 3367 N N . ILE B 1 195 ? -16.047 -14.117 4.039 1 85.25 195 ILE B N 1
ATOM 3368 C CA . ILE B 1 195 ? -15.031 -13.695 4.996 1 85.25 195 ILE B CA 1
ATOM 3369 C C . ILE B 1 195 ? -14.922 -12.172 4.992 1 85.25 195 ILE B C 1
ATOM 3371 O O . ILE B 1 195 ? -14.727 -11.562 6.043 1 85.25 195 ILE B O 1
ATOM 3375 N N . ALA B 1 196 ? -15.125 -11.57 3.844 1 86.62 196 ALA B N 1
ATOM 3376 C CA . ALA B 1 196 ? -14.992 -10.133 3.674 1 86.62 196 ALA B CA 1
ATOM 3377 C C . ALA B 1 196 ? -16.219 -9.398 4.203 1 86.62 196 ALA B C 1
ATOM 3379 O O . ALA B 1 196 ? -16.188 -8.172 4.383 1 86.62 196 ALA B O 1
ATOM 3380 N N . GLY B 1 197 ? -17.312 -10.125 4.453 1 86.31 197 GLY B N 1
ATOM 3381 C CA . GLY B 1 197 ? -18.484 -9.523 5.074 1 86.31 197 GLY B CA 1
ATOM 3382 C C . GLY B 1 197 ? -19.625 -9.297 4.102 1 86.31 197 GLY B C 1
ATOM 3383 O O . GLY B 1 197 ? -20.609 -8.625 4.434 1 86.31 197 GLY B O 1
ATOM 3384 N N . THR B 1 198 ? -19.469 -9.664 2.828 1 86.12 198 THR B N 1
ATOM 3385 C CA . THR B 1 198 ? -20.516 -9.562 1.826 1 86.12 198 THR B CA 1
ATOM 3386 C C . THR B 1 198 ? -20.703 -10.898 1.104 1 86.12 198 THR B C 1
ATOM 3388 O O . THR B 1 198 ? -19.859 -11.289 0.296 1 86.12 198 THR B O 1
ATOM 3391 N N . PRO B 1 199 ? -21.828 -11.492 1.338 1 86.12 199 PRO B N 1
ATOM 3392 C CA . PRO B 1 199 ? -22.062 -12.75 0.625 1 86.12 199 PRO B CA 1
ATOM 3393 C C . PRO B 1 199 ? -22.047 -12.578 -0.893 1 86.12 199 PRO B C 1
ATOM 3395 O O . PRO B 1 199 ? -22.562 -11.578 -1.405 1 86.12 199 PRO B O 1
ATOM 3398 N N . ILE B 1 200 ? -21.484 -13.516 -1.538 1 85 200 ILE B N 1
ATOM 3399 C CA . ILE B 1 200 ? -21.281 -13.469 -2.982 1 85 200 ILE B CA 1
ATOM 3400 C C . ILE B 1 200 ? -22.641 -13.359 -3.686 1 85 200 ILE B C 1
ATOM 3402 O O . ILE B 1 200 ? -22.734 -12.758 -4.758 1 85 200 ILE B O 1
ATOM 3406 N N . GLU B 1 201 ? -23.656 -13.844 -3.092 1 86.44 201 GLU B N 1
ATOM 3407 C CA . GLU B 1 201 ? -25 -13.859 -3.674 1 86.44 201 GLU B CA 1
ATOM 3408 C C . GLU B 1 201 ? -25.547 -12.445 -3.846 1 86.44 201 GLU B C 1
ATOM 3410 O O . GLU B 1 201 ? -26.516 -12.227 -4.578 1 86.44 201 GLU B O 1
ATOM 3415 N N . HIS B 1 202 ? -24.922 -11.523 -3.17 1 87.25 202 HIS B N 1
ATOM 3416 C CA . HIS B 1 202 ? -25.391 -10.141 -3.234 1 87.25 202 HIS B CA 1
ATOM 3417 C C . HIS B 1 202 ? -24.703 -9.383 -4.367 1 87.25 202 HIS B C 1
ATOM 3419 O O . HIS B 1 202 ? -25.031 -8.234 -4.641 1 87.25 202 HIS B O 1
ATOM 3425 N N . LEU B 1 203 ? -23.766 -10.07 -5.016 1 89.5 203 LEU B N 1
ATOM 3426 C CA . LEU B 1 203 ? -23.109 -9.438 -6.148 1 89.5 203 LEU B CA 1
ATOM 3427 C C . LEU B 1 203 ? -23.828 -9.742 -7.453 1 89.5 203 LEU B C 1
ATOM 3429 O O . LEU B 1 203 ? -24.344 -10.852 -7.637 1 89.5 203 LEU B O 1
ATOM 3433 N N . PRO B 1 204 ? -23.891 -8.734 -8.352 1 91.69 204 PRO B N 1
ATOM 3434 C CA . PRO B 1 204 ? -24.422 -9.047 -9.68 1 91.69 204 PRO B CA 1
ATOM 3435 C C . PRO B 1 204 ? -23.656 -10.164 -10.383 1 91.69 204 PRO B C 1
ATOM 3437 O O . PRO B 1 204 ? -22.422 -10.117 -10.453 1 91.69 204 PRO B O 1
ATOM 3440 N N . THR B 1 205 ? -24.312 -11.086 -10.875 1 92.12 205 THR B N 1
ATOM 3441 C CA . THR B 1 205 ? -23.703 -12.258 -11.492 1 92.12 205 THR B CA 1
ATOM 3442 C C . THR B 1 205 ? -22.844 -11.844 -12.688 1 92.12 205 THR B C 1
ATOM 3444 O O . THR B 1 205 ? -21.828 -12.484 -12.977 1 92.12 205 THR B O 1
ATOM 3447 N N . GLU B 1 206 ? -23.172 -10.703 -13.312 1 93.69 206 GLU B N 1
ATOM 3448 C CA . GLU B 1 206 ? -22.484 -10.25 -14.523 1 93.69 206 GLU B CA 1
ATOM 3449 C C . GLU B 1 206 ? -21.062 -9.812 -14.227 1 93.69 206 GLU B C 1
ATOM 3451 O O . GLU B 1 206 ? -20.25 -9.648 -15.148 1 93.69 206 GLU B O 1
ATOM 3456 N N . ILE B 1 207 ? -20.797 -9.695 -12.977 1 94.25 207 ILE B N 1
ATOM 3457 C CA . ILE B 1 207 ? -19.453 -9.211 -12.688 1 94.25 207 ILE B CA 1
ATOM 3458 C C . ILE B 1 207 ? -18.656 -10.297 -11.961 1 94.25 207 ILE B C 1
ATOM 3460 O O . ILE B 1 207 ? -17.484 -10.102 -11.633 1 94.25 207 ILE B O 1
ATOM 3464 N N . VAL B 1 208 ? -19.219 -11.445 -11.648 1 96.56 208 VAL B N 1
ATOM 3465 C CA . VAL B 1 208 ? -18.562 -12.5 -10.875 1 96.56 208 VAL B CA 1
ATOM 3466 C C . VAL B 1 208 ? -17.953 -13.539 -11.82 1 96.56 208 VAL B C 1
ATOM 3468 O O . VAL B 1 208 ? -18.688 -14.242 -12.531 1 96.56 208 VAL B O 1
ATOM 3471 N N . MET B 1 209 ? -16.719 -13.664 -11.836 1 97.56 209 MET B N 1
ATOM 3472 C CA . MET B 1 209 ? -16 -14.633 -12.656 1 97.56 209 MET B CA 1
ATOM 3473 C C . MET B 1 209 ? -15.773 -15.93 -11.898 1 97.56 209 MET B C 1
ATOM 3475 O O . MET B 1 209 ? -15.57 -15.914 -10.68 1 97.56 209 MET B O 1
ATOM 3479 N N . SER B 1 210 ? -15.844 -17.109 -12.57 1 97.38 210 SER B N 1
ATOM 3480 C CA . SER B 1 210 ? -15.484 -18.359 -11.914 1 97.38 210 SER B CA 1
ATOM 3481 C C . SER B 1 210 ? -14.016 -18.375 -11.523 1 97.38 210 SER B C 1
ATOM 3483 O O . SER B 1 210 ? -13.188 -17.703 -12.156 1 97.38 210 SER B O 1
ATOM 3485 N N . THR B 1 211 ? -13.711 -19.094 -10.508 1 98.06 211 THR B N 1
ATOM 3486 C CA . THR B 1 211 ? -12.336 -19.203 -10.039 1 98.06 211 THR B CA 1
ATOM 3487 C C . THR B 1 211 ? -11.453 -19.844 -11.117 1 98.06 211 THR B C 1
ATOM 3489 O O . THR B 1 211 ? -10.32 -19.406 -11.336 1 98.06 211 THR B O 1
ATOM 3492 N N . GLU B 1 212 ? -11.938 -20.844 -11.797 1 98.19 212 GLU B N 1
ATOM 3493 C CA . GLU B 1 212 ? -11.219 -21.531 -12.867 1 98.19 212 GLU B CA 1
ATOM 3494 C C . GLU B 1 212 ? -10.875 -20.578 -14 1 98.19 212 GLU B C 1
ATOM 3496 O O . GLU B 1 212 ? -9.734 -20.547 -14.469 1 98.19 212 GLU B O 1
ATOM 3501 N N . ASP B 1 213 ? -11.883 -19.766 -14.422 1 98.31 213 ASP B N 1
ATOM 3502 C CA . ASP B 1 213 ? -11.664 -18.797 -15.492 1 98.31 213 ASP B CA 1
ATOM 3503 C C . ASP B 1 213 ? -10.602 -17.781 -15.094 1 98.31 213 ASP B C 1
ATOM 3505 O O . ASP B 1 213 ? -9.742 -17.422 -15.906 1 98.31 213 ASP B O 1
ATOM 3509 N N . LEU B 1 214 ? -10.656 -17.344 -13.891 1 98.56 214 LEU B N 1
ATOM 3510 C CA . LEU B 1 214 ? -9.695 -16.359 -13.398 1 98.56 214 LEU B CA 1
ATOM 3511 C C . LEU B 1 214 ? -8.273 -16.906 -13.477 1 98.56 214 LEU B C 1
ATOM 3513 O O . LEU B 1 214 ? -7.383 -16.25 -14.031 1 98.56 214 LEU B O 1
ATOM 3517 N N . VAL B 1 215 ? -8.047 -18.094 -12.938 1 98.81 215 VAL B N 1
ATOM 3518 C CA . VAL B 1 215 ? -6.707 -18.672 -12.844 1 98.81 215 VAL B CA 1
ATOM 3519 C C . VAL B 1 215 ? -6.199 -19.016 -14.234 1 98.81 215 VAL B C 1
ATOM 3521 O O . VAL B 1 215 ? -5.027 -18.797 -14.555 1 98.81 215 VAL B O 1
ATOM 3524 N N . ASP B 1 216 ? -7.094 -19.547 -15.086 1 98.75 216 ASP B N 1
ATOM 3525 C CA . ASP B 1 216 ? -6.699 -19.875 -16.453 1 98.75 216 ASP B CA 1
ATOM 3526 C C . ASP B 1 216 ? -6.266 -18.625 -17.219 1 98.75 216 ASP B C 1
ATOM 3528 O O . ASP B 1 216 ? -5.258 -18.625 -17.922 1 98.75 216 ASP B O 1
ATOM 3532 N N . ALA B 1 217 ? -7.027 -17.531 -17.062 1 98.69 217 ALA B N 1
ATOM 3533 C CA . ALA B 1 217 ? -6.66 -16.266 -17.703 1 98.69 217 ALA B CA 1
ATOM 3534 C C . ALA B 1 217 ? -5.352 -15.734 -17.125 1 98.69 217 ALA B C 1
ATOM 3536 O O . ALA B 1 217 ? -4.508 -15.219 -17.875 1 98.69 217 ALA B O 1
ATOM 3537 N N . ALA B 1 218 ? -5.195 -15.812 -15.828 1 98.81 218 ALA B N 1
ATOM 3538 C CA . ALA B 1 218 ? -3.975 -15.344 -15.172 1 98.81 218 ALA B CA 1
ATOM 3539 C C . ALA B 1 218 ? -2.752 -16.109 -15.68 1 98.81 218 ALA B C 1
ATOM 3541 O O . ALA B 1 218 ? -1.713 -15.5 -15.961 1 98.81 218 ALA B O 1
ATOM 3542 N N . LEU B 1 219 ? -2.855 -17.422 -15.805 1 98.75 219 LEU B N 1
ATOM 3543 C CA . LEU B 1 219 ? -1.743 -18.25 -16.281 1 98.75 219 LEU B CA 1
ATOM 3544 C C . LEU B 1 219 ? -1.477 -18 -17.766 1 98.75 219 LEU B C 1
ATOM 3546 O O . LEU B 1 219 ? -0.326 -18.031 -18.203 1 98.75 219 LEU B O 1
ATOM 3550 N N . ALA B 1 220 ? -2.555 -17.75 -18.562 1 98.62 220 ALA B N 1
ATOM 3551 C CA . ALA B 1 220 ? -2.355 -17.328 -19.938 1 98.62 220 ALA B CA 1
ATOM 3552 C C . ALA B 1 220 ? -1.572 -16.031 -20.016 1 98.62 220 ALA B C 1
ATOM 3554 O O . ALA B 1 220 ? -0.668 -15.883 -20.844 1 98.62 220 ALA B O 1
ATOM 3555 N N . GLY B 1 221 ? -1.973 -15.086 -19.156 1 98.38 221 GLY B N 1
ATOM 3556 C CA . GLY B 1 221 ? -1.22 -13.844 -19.094 1 98.38 221 GLY B CA 1
ATOM 3557 C C . GLY B 1 221 ? 0.242 -14.047 -18.75 1 98.38 221 GLY B C 1
ATOM 3558 O O . GLY B 1 221 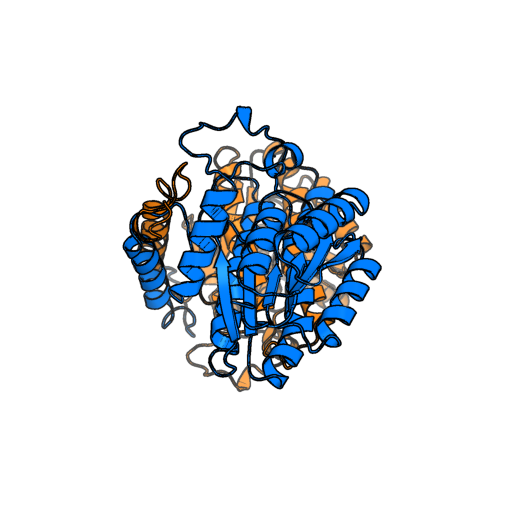? 1.12 -13.406 -19.312 1 98.38 221 GLY B O 1
ATOM 3559 N N . LEU B 1 222 ? 0.485 -14.961 -17.812 1 98.38 222 LEU B N 1
ATOM 3560 C CA . LEU B 1 222 ? 1.855 -15.297 -17.453 1 98.38 222 LEU B CA 1
ATOM 3561 C C . LEU B 1 222 ? 2.621 -15.836 -18.656 1 98.38 222 LEU B C 1
ATOM 3563 O O . LEU B 1 222 ? 3.752 -15.414 -18.922 1 98.38 222 LEU B O 1
ATOM 3567 N N . ASP B 1 223 ? 2.025 -16.734 -19.375 1 97.62 223 ASP B N 1
ATOM 3568 C CA . ASP B 1 223 ? 2.635 -17.328 -20.562 1 97.62 223 ASP B CA 1
ATOM 3569 C C . ASP B 1 223 ? 2.92 -16.281 -21.625 1 97.62 223 ASP B C 1
ATOM 3571 O O . ASP B 1 223 ? 3.891 -16.391 -22.375 1 97.62 223 ASP B O 1
ATOM 3575 N N . HIS B 1 224 ? 2.078 -15.227 -21.703 1 96.81 224 HIS B N 1
ATOM 3576 C CA . HIS B 1 224 ? 2.236 -14.133 -22.656 1 96.81 224 HIS B CA 1
ATOM 3577 C C . HIS B 1 224 ? 3.305 -13.148 -22.203 1 96.81 224 HIS B C 1
ATOM 3579 O O . HIS B 1 224 ? 3.643 -12.211 -22.922 1 96.81 224 HIS B O 1
ATOM 3585 N N . GLY B 1 225 ? 3.83 -13.312 -20.969 1 96.5 225 GLY B N 1
ATOM 3586 C CA . GLY B 1 225 ? 4.84 -12.414 -20.422 1 96.5 225 GLY B CA 1
ATOM 3587 C C . GLY B 1 225 ? 4.258 -11.141 -19.844 1 96.5 225 GLY B C 1
ATOM 3588 O O . GLY B 1 225 ? 4.961 -10.141 -19.703 1 96.5 225 GLY B O 1
ATOM 3589 N N . GLU B 1 226 ? 2.928 -11.164 -19.5 1 97.69 226 GLU B N 1
ATOM 3590 C CA . GLU B 1 226 ? 2.299 -9.984 -18.922 1 97.69 226 GLU B CA 1
ATOM 3591 C C . GLU B 1 226 ? 2.801 -9.734 -17.5 1 97.69 226 GLU B C 1
ATOM 3593 O O . GLU B 1 226 ? 2.85 -10.656 -16.672 1 97.69 226 GLU B O 1
ATOM 3598 N N . PHE B 1 227 ? 3.205 -8.547 -17.25 1 98.25 227 PHE B N 1
ATOM 3599 C CA . PHE B 1 227 ? 3.529 -8.172 -15.875 1 98.25 227 PHE B CA 1
ATOM 3600 C C . PHE B 1 227 ? 2.262 -8.016 -15.047 1 98.25 227 PHE B C 1
ATOM 3602 O O . PHE B 1 227 ? 2.135 -8.625 -13.984 1 98.25 227 PHE B O 1
ATOM 3609 N N . VAL B 1 228 ? 1.354 -7.203 -15.531 1 98.75 228 VAL B N 1
ATOM 3610 C CA . VAL B 1 228 ? 0.053 -7.031 -14.891 1 98.75 228 VAL B CA 1
ATOM 3611 C C . VAL B 1 228 ? -1.021 -7.758 -15.703 1 98.75 228 VAL B C 1
ATOM 3613 O O . VAL B 1 228 ? -1.196 -7.492 -16.891 1 98.75 228 VAL B O 1
ATOM 3616 N N . THR B 1 229 ? -1.705 -8.664 -15.07 1 98.75 229 THR B N 1
ATOM 3617 C CA . THR B 1 229 ? -2.801 -9.398 -15.688 1 98.75 229 THR B CA 1
ATOM 3618 C C . THR B 1 229 ? -4.133 -9.039 -15.039 1 98.75 229 THR B C 1
ATOM 3620 O O . THR B 1 229 ? -4.328 -9.258 -13.844 1 98.75 229 THR B O 1
ATOM 3623 N N . ILE B 1 230 ? -4.957 -8.438 -15.797 1 98.75 230 ILE B N 1
ATOM 3624 C CA . ILE B 1 230 ? -6.328 -8.148 -15.398 1 98.75 230 ILE B CA 1
ATOM 3625 C C . ILE B 1 230 ? -7.297 -8.992 -16.219 1 98.75 230 ILE B C 1
ATOM 3627 O O . ILE B 1 230 ? -7.715 -8.578 -17.312 1 98.75 230 ILE B O 1
ATOM 3631 N N . PRO B 1 231 ? -7.727 -10.102 -15.688 1 98.56 231 PRO B N 1
ATOM 3632 C CA . PRO B 1 231 ? -8.469 -11.086 -16.484 1 98.56 231 PRO B CA 1
ATOM 3633 C C . PRO B 1 231 ? -9.734 -10.5 -17.109 1 98.56 231 PRO B C 1
ATOM 3635 O O . PRO B 1 231 ? -10.109 -10.875 -18.219 1 98.56 231 PRO B O 1
ATOM 3638 N N . SER B 1 232 ? -10.352 -9.531 -16.453 1 98.19 232 SER B N 1
ATOM 3639 C CA . SER B 1 232 ? -11.641 -9.008 -16.906 1 98.19 232 SER B CA 1
ATOM 3640 C C . SER B 1 232 ? -11.461 -7.91 -17.953 1 98.19 232 SER B C 1
ATOM 3642 O O . SER B 1 232 ? -12.406 -7.551 -18.641 1 98.19 232 SER B O 1
ATOM 3644 N N . LEU B 1 233 ? -10.297 -7.293 -18.047 1 98.38 233 LEU B N 1
ATOM 3645 C CA . LEU B 1 233 ? -10.102 -6.102 -18.875 1 98.38 233 LEU B CA 1
ATOM 3646 C C . LEU B 1 233 ? -10.055 -6.465 -20.344 1 98.38 233 LEU B C 1
ATOM 3648 O O . LEU B 1 233 ? -9.086 -7.062 -20.812 1 98.38 233 LEU B O 1
ATOM 3652 N N . PRO B 1 234 ? -11.055 -6.094 -21.078 1 97.06 234 PRO B N 1
ATOM 3653 C CA . PRO B 1 234 ? -11.133 -6.559 -22.469 1 97.06 234 PRO B CA 1
ATOM 3654 C C . PRO B 1 234 ? -10.039 -5.961 -23.344 1 97.06 234 PRO B C 1
ATOM 3656 O O . PRO B 1 234 ? -9.484 -6.656 -24.203 1 97.06 234 PRO B O 1
ATOM 3659 N N . ASP B 1 235 ? -9.742 -4.672 -23.156 1 96.75 235 ASP B N 1
ATOM 3660 C CA . ASP B 1 235 ? -8.797 -3.959 -24 1 96.75 235 ASP B CA 1
ATOM 3661 C C . ASP B 1 235 ? -7.539 -3.568 -23.234 1 96.75 235 ASP B C 1
ATOM 3663 O O . ASP B 1 235 ? -7.562 -2.627 -22.438 1 96.75 235 ASP B O 1
ATOM 3667 N N . ILE B 1 236 ? -6.453 -4.219 -23.531 1 96 236 ILE B N 1
ATOM 3668 C CA . ILE B 1 236 ? -5.188 -3.998 -22.844 1 96 236 ILE B CA 1
ATOM 3669 C C . ILE B 1 236 ? -4.723 -2.559 -23.062 1 96 236 ILE B C 1
ATOM 3671 O O . ILE B 1 236 ? -3.908 -2.041 -22.281 1 96 236 ILE B O 1
ATOM 3675 N N . ALA B 1 237 ? -5.25 -1.898 -24.078 1 97.44 237 ALA B N 1
ATOM 3676 C CA . ALA B 1 237 ? -4.871 -0.519 -24.375 1 97.44 237 ALA B CA 1
ATOM 3677 C C . ALA B 1 237 ? -5.242 0.411 -23.219 1 97.44 237 ALA B C 1
ATOM 3679 O O . ALA B 1 237 ? -4.598 1.441 -23.016 1 97.44 237 ALA B O 1
ATOM 3680 N N . HIS B 1 238 ? -6.277 0.027 -22.484 1 98.06 238 HIS B N 1
ATOM 3681 C CA . HIS B 1 238 ? -6.668 0.853 -21.344 1 98.06 238 HIS B CA 1
ATOM 3682 C C . HIS B 1 238 ? -5.613 0.819 -20.25 1 98.06 238 HIS B C 1
ATOM 3684 O O . HIS B 1 238 ? -5.277 1.856 -19.672 1 98.06 238 HIS B O 1
ATOM 3690 N N . TRP B 1 239 ? -5.051 -0.341 -19.969 1 98.19 239 TRP B N 1
ATOM 3691 C CA . TRP B 1 239 ? -3.945 -0.429 -19.031 1 98.19 239 TRP B CA 1
ATOM 3692 C C . TRP B 1 239 ? -2.715 0.302 -19.547 1 98.19 239 TRP B C 1
ATOM 3694 O O . TRP B 1 239 ? -2.033 1 -18.797 1 98.19 239 TRP B O 1
ATOM 3704 N N . ASP B 1 240 ? -2.432 0.142 -20.828 1 98.12 240 ASP B N 1
ATOM 3705 C CA . ASP B 1 240 ? -1.274 0.789 -21.438 1 98.12 240 ASP B CA 1
ATOM 3706 C C . ASP B 1 240 ? -1.374 2.309 -21.344 1 98.12 240 ASP B C 1
ATOM 3708 O O . ASP B 1 240 ? -0.373 2.988 -21.109 1 98.12 240 ASP B O 1
ATOM 3712 N N . ALA B 1 241 ? -2.574 2.855 -21.531 1 98.44 241 ALA B N 1
ATOM 3713 C CA . ALA B 1 241 ? -2.795 4.293 -21.406 1 98.44 241 ALA B CA 1
ATOM 3714 C C . ALA B 1 241 ? -2.553 4.762 -19.969 1 98.44 241 ALA B C 1
ATOM 3716 O O . ALA B 1 241 ? -1.971 5.828 -19.75 1 98.44 241 ALA B O 1
ATOM 3717 N N . TYR B 1 242 ? -3.002 3.988 -19.062 1 98.44 242 TYR B N 1
ATOM 3718 C CA . TYR B 1 242 ? -2.797 4.273 -17.641 1 98.44 242 TYR B CA 1
ATOM 3719 C C . TYR B 1 242 ? -1.312 4.305 -17.297 1 98.44 242 TYR B C 1
ATOM 3721 O O . TYR B 1 242 ? -0.83 5.258 -16.672 1 98.44 242 TYR B O 1
ATOM 3729 N N . GLU B 1 243 ? -0.608 3.271 -17.766 1 98 243 GLU B N 1
ATOM 3730 C CA . GLU B 1 243 ? 0.833 3.184 -17.531 1 98 243 GLU B CA 1
ATOM 3731 C C . GLU B 1 243 ? 1.571 4.305 -18.266 1 98 243 GLU B C 1
ATOM 3733 O O . GLU B 1 243 ? 2.52 4.883 -17.719 1 98 243 GLU B O 1
ATOM 3738 N N . ALA B 1 244 ? 1.164 4.637 -19.453 1 98.25 244 ALA B N 1
ATOM 3739 C CA . ALA B 1 244 ? 1.799 5.707 -20.203 1 98.25 244 ALA B CA 1
ATOM 3740 C C . ALA B 1 244 ? 1.641 7.051 -19.5 1 98.25 244 ALA B C 1
ATOM 3742 O O . ALA B 1 244 ? 2.586 7.84 -19.438 1 98.25 244 ALA B O 1
ATOM 3743 N N . ALA B 1 245 ? 0.437 7.289 -19.016 1 98.31 245 ALA B N 1
ATOM 3744 C CA . ALA B 1 245 ? 0.194 8.531 -18.297 1 98.31 245 ALA B CA 1
ATOM 3745 C C . ALA B 1 245 ? 1.065 8.625 -17.047 1 98.31 245 ALA B C 1
ATOM 3747 O O . ALA B 1 245 ? 1.572 9.695 -16.703 1 98.31 245 ALA B O 1
ATOM 3748 N N . ARG B 1 246 ? 1.188 7.52 -16.344 1 97.75 246 ARG B N 1
ATOM 3749 C CA . ARG B 1 246 ? 2.068 7.453 -15.172 1 97.75 246 ARG B CA 1
ATOM 3750 C C . ARG B 1 246 ? 3.502 7.812 -15.555 1 97.75 246 ARG B C 1
ATOM 3752 O O . ARG B 1 246 ? 4.133 8.641 -14.898 1 97.75 246 ARG B O 1
ATOM 3759 N N . GLN B 1 247 ? 4.043 7.258 -16.641 1 97.38 247 GLN B N 1
ATOM 3760 C CA . GLN B 1 247 ? 5.418 7.449 -17.094 1 97.38 247 GLN B CA 1
ATOM 3761 C C . GLN B 1 247 ? 5.664 8.898 -17.516 1 97.38 247 GLN B C 1
ATOM 3763 O O . GLN B 1 247 ? 6.758 9.43 -17.312 1 97.38 247 GLN B O 1
ATOM 3768 N N . VAL B 1 248 ? 4.711 9.539 -18.062 1 97.69 248 VAL B N 1
ATOM 3769 C CA . VAL B 1 248 ? 4.812 10.922 -18.516 1 97.69 248 VAL B CA 1
ATOM 3770 C C . VAL B 1 248 ? 5.145 11.828 -17.344 1 97.69 248 VAL B C 1
ATOM 3772 O O . VAL B 1 248 ? 5.879 12.812 -17.484 1 97.69 248 VAL B O 1
ATOM 3775 N N . MET B 1 249 ? 4.738 11.5 -16.109 1 97.69 249 MET B N 1
ATOM 3776 C CA . MET B 1 249 ? 4.902 12.352 -14.938 1 97.69 249 MET B CA 1
ATOM 3777 C C . MET B 1 249 ? 6.301 12.195 -14.344 1 97.69 249 MET B C 1
ATOM 3779 O O . MET B 1 249 ? 6.781 13.086 -13.641 1 97.69 249 MET B O 1
ATOM 3783 N N . MET B 1 250 ? 6.941 11.133 -14.672 1 96.19 250 MET B N 1
ATOM 3784 C CA . MET B 1 250 ? 8.109 10.672 -13.938 1 96.19 250 MET B CA 1
ATOM 3785 C C . MET B 1 250 ? 9.211 11.727 -13.938 1 96.19 250 MET B C 1
ATOM 3787 O O . MET B 1 250 ? 9.758 12.055 -12.883 1 96.19 250 MET B O 1
ATOM 3791 N N . PRO B 1 251 ? 9.523 12.406 -15.047 1 95.56 251 PRO B N 1
ATOM 3792 C CA . PRO B 1 251 ? 10.641 13.352 -15.07 1 95.56 251 PRO B CA 1
ATOM 3793 C C . PRO B 1 251 ? 10.375 14.602 -14.227 1 95.56 251 PRO B C 1
ATOM 3795 O O . PRO B 1 251 ? 11.305 15.367 -13.945 1 95.56 251 PRO B O 1
ATOM 3798 N N . ASN B 1 252 ? 9.109 14.773 -13.805 1 96.88 252 ASN B N 1
ATOM 3799 C CA . ASN B 1 252 ? 8.75 16.031 -13.164 1 96.88 252 ASN B CA 1
ATOM 3800 C C . ASN B 1 252 ? 8.281 15.812 -11.727 1 96.88 252 ASN B C 1
ATOM 3802 O O . ASN B 1 252 ? 7.727 16.719 -11.109 1 96.88 252 ASN B O 1
ATOM 3806 N N . LEU B 1 253 ? 8.492 14.625 -11.227 1 97.25 253 LEU B N 1
ATOM 3807 C CA . LEU B 1 253 ? 7.953 14.273 -9.914 1 97.25 253 LEU B CA 1
ATOM 3808 C C . LEU B 1 253 ? 8.852 14.805 -8.797 1 97.25 253 LEU B C 1
ATOM 3810 O O . LEU B 1 253 ? 8.438 14.852 -7.637 1 97.25 253 LEU B O 1
ATOM 3814 N N . SER B 1 254 ? 10.062 15.227 -9.094 1 97 254 SER B N 1
ATOM 3815 C CA . SER B 1 254 ? 11 15.781 -8.117 1 97 254 SER B CA 1
ATOM 3816 C C . SER B 1 254 ? 11.789 16.938 -8.711 1 97 254 SER B C 1
ATOM 3818 O O . SER B 1 254 ? 12.547 16.766 -9.672 1 97 254 SER B O 1
ATOM 3820 N N . LYS B 1 255 ? 11.523 18.078 -8.18 1 97.06 255 LYS B N 1
ATOM 3821 C CA . LYS B 1 255 ? 12.203 19.312 -8.586 1 97.06 255 LYS B CA 1
ATOM 3822 C C . LYS B 1 255 ? 12.602 20.141 -7.375 1 97.06 255 LYS B C 1
ATOM 3824 O O . LYS B 1 255 ? 11.977 20.047 -6.316 1 97.06 255 LYS B O 1
ATOM 3829 N N . ALA B 1 256 ? 13.617 20.984 -7.543 1 96.5 256 ALA B N 1
ATOM 3830 C CA . ALA B 1 256 ? 14.125 21.797 -6.445 1 96.5 256 ALA B CA 1
ATOM 3831 C C . ALA B 1 256 ? 13.141 22.906 -6.086 1 96.5 256 ALA B C 1
ATOM 3833 O O . ALA B 1 256 ? 13.125 23.391 -4.949 1 96.5 256 ALA B O 1
ATOM 3834 N N . LYS B 1 257 ? 12.32 23.266 -7.082 1 96.88 257 LYS B N 1
ATOM 3835 C CA . LYS B 1 257 ? 11.336 24.312 -6.863 1 96.88 257 LYS B CA 1
ATOM 3836 C C . LYS B 1 257 ? 9.914 23.781 -6.996 1 96.88 257 LYS B C 1
ATOM 3838 O O . LYS B 1 257 ? 9.648 22.922 -7.848 1 96.88 257 LYS B O 1
ATOM 3843 N N . PRO B 1 258 ? 8.992 24.266 -6.141 1 97.94 258 PRO B N 1
ATOM 3844 C CA . PRO B 1 258 ? 7.594 23.875 -6.332 1 97.94 258 PRO B CA 1
ATOM 3845 C C . PRO B 1 258 ? 7.031 24.344 -7.672 1 97.94 258 PRO B C 1
ATOM 3847 O O . PRO B 1 258 ? 7.527 25.312 -8.25 1 97.94 258 PRO B O 1
ATOM 3850 N N . ALA B 1 259 ? 6.051 23.656 -8.141 1 97.88 259 ALA B N 1
ATOM 3851 C CA . ALA B 1 259 ? 5.352 24.094 -9.344 1 97.88 259 ALA B CA 1
ATOM 3852 C C . ALA B 1 259 ? 4.844 25.516 -9.211 1 97.88 259 ALA B C 1
ATOM 3854 O O . ALA B 1 259 ? 4.375 25.922 -8.141 1 97.88 259 ALA B O 1
ATOM 3855 N N . ALA B 1 260 ? 4.828 26.266 -10.258 1 96.69 260 ALA B N 1
ATOM 3856 C CA . ALA B 1 260 ? 4.465 27.688 -10.273 1 96.69 260 ALA B CA 1
ATOM 3857 C C . ALA B 1 260 ? 3.006 27.875 -9.875 1 96.69 260 ALA B C 1
ATOM 3859 O O . ALA B 1 260 ? 2.639 28.922 -9.336 1 96.69 260 ALA B O 1
ATOM 3860 N N . ARG B 1 261 ? 2.211 26.891 -10.07 1 94.69 261 ARG B N 1
ATOM 3861 C CA . ARG B 1 261 ? 0.775 26.984 -9.828 1 94.69 261 ARG B CA 1
ATOM 3862 C C . ARG B 1 261 ? 0.483 27.172 -8.344 1 94.69 261 ARG B C 1
ATOM 3864 O O . ARG B 1 261 ? -0.624 27.562 -7.969 1 94.69 261 ARG B O 1
ATOM 3871 N N . TYR B 1 262 ? 1.464 26.922 -7.434 1 96.06 262 TYR B N 1
ATOM 3872 C CA . TYR B 1 262 ? 1.238 27.078 -6.004 1 96.06 262 TYR B CA 1
ATOM 3873 C C . TYR B 1 262 ? 1.586 28.5 -5.562 1 96.06 262 TYR B C 1
ATOM 3875 O O . TYR B 1 262 ? 1.276 28.906 -4.438 1 96.06 262 TYR B O 1
ATOM 3883 N N . GLU B 1 263 ? 2.254 29.297 -6.441 1 90.94 263 GLU B N 1
ATOM 3884 C CA . GLU B 1 263 ? 2.576 30.703 -6.215 1 90.94 263 GLU B CA 1
ATOM 3885 C C . GLU B 1 263 ? 3.33 30.891 -4.902 1 90.94 263 GLU B C 1
ATOM 3887 O O . GLU B 1 263 ? 3.004 31.781 -4.117 1 90.94 263 GLU B O 1
ATOM 3892 N N . ILE B 1 264 ? 4.117 29.938 -4.629 1 85.75 264 ILE B N 1
ATOM 3893 C CA . ILE B 1 264 ? 4.984 30.078 -3.461 1 85.75 264 ILE B CA 1
ATOM 3894 C C . ILE B 1 264 ? 6.191 30.938 -3.811 1 85.75 264 ILE B C 1
ATOM 3896 O O . ILE B 1 264 ? 6.688 30.906 -4.938 1 85.75 264 ILE B O 1
ATOM 3900 N N . ALA B 1 265 ? 6.344 32.062 -3.039 1 64.44 265 ALA B N 1
ATOM 3901 C CA . ALA B 1 265 ? 7.324 33.125 -3.293 1 64.44 265 ALA B CA 1
ATOM 3902 C C . ALA B 1 265 ? 8.75 32.562 -3.209 1 64.44 265 ALA B C 1
ATOM 3904 O O . ALA B 1 265 ? 9.008 31.594 -2.496 1 64.44 265 ALA B O 1
#

Secondary structure (DSSP, 8-state):
-------EEEEES-SSHHHHHHHHHHHHTT-EEEEEES-HHHHHHHHHHHHHHH---EEEEE--TTSHHHHHHHHHHHHH-TTEEEEEE-------S-GGGS-HHHHHHHHIIIIIIHHHHHHHHHHHHHHTT-EEEEEE--GGGT-TTSS-HHHHHHHHHHHHHHHHHHHHTTTTTEEEEEE---SBSSTHHHHHTS-GGGS-GGG-B-HHHHHHHHHHHHHTT-SEE-TT-S-HHHHHHHHHHHHHHGGGS--SS--GGG---/-------EEEEES-SSHHHHHHHHHHHHTT-EEEEEES-HHHHHHHHHHHHHHH---EEEEE--TTSHHHHHHHHHHHHH-TTEEEEEE-------S-GGGS-HHHHHHHHIIIIIIHHHHHHHHHHHHHHTT-EEEEEE--GGGT-TTSS-HHHHHHHHHHHHHHHHHHHHTTTTTEEEEEE---SBSSTHHHHHTS-GGGS-GGG-B-HHHHHHHHHHHHHTT-SEE-TT-S-HHHHHHHHHHHHHHGGGS--SS--GGG---

Organism: NCBI:txid484088

Nearest PDB structures (foldseek):
  4bmv-assembly4_I  TM=9.796E-01  e=2.060E-32  Sphingobium yanoikuyae
  4bmv-assembly4_H  TM=9.814E-01  e=3.804E-32  Sphingobium yanoikuyae
  6ze0-assembly1_A  TM=9.636E-01  e=4.158E-31  Comamonas sp. 26
  6ze0-assembly1_B  TM=9.636E-01  e=3.146E-30  Comamonas sp. 26
  6zdz-assembly1_A  TM=9.626E-01  e=2.380E-29  Comamonas sp. 26

pLDDT: mean 96.29, std 6.25, range [38.94, 98.94]

Radius of gyration: 23.35 Å; Cα contacts (8 Å, |Δi|>4): 1130; chains: 2; bounding box: 50×80×49 Å

Sequence (530 aa):
MTTANKGTALITGASSGIGAVYAHRLAKRGYDLILVARNADRLSALATRLTAETGRSVKTIAADLNDKSDLGRIETVLKNDTSIRLLVNNAGVGGTAPLLQADVDKMEAMINLNVTALTRLTYAVVPGLVARGGGSIINIASIVAVAPEVLNGVYGGSKAFVLAFSQSLKHELADKHITIQAVLPGATATEFWGIAGTPIEHLPTEIVMSTEDLVDAALAGLDHGEFVTIPSLPDIAHWDAYEAARQVMMPNLSKAKPAARYEIAMTTANKGTALITGASSGIGAVYAHRLAKRGYDLILVARNADRLSALATRLTAETGRSVKTIAADLNDKSDLGRIETVLKNDTSIRLLVNNAGVGGTAPLLQADVDKMEAMINLNVTALTRLTYAVVPGLVARGGGSIINIASIVAVAPEVLNGVYGGSKAFVLAFSQSLKHELADKHITIQAVLPGATATEFWGIAGTPIEHLPTEIVMSTEDLVDAALAGLDHGEFVTIPSLPDIAHWDAYEAARQVMMPNLSKAKPAARYEIA

Solvent-accessible surface area (backbone atoms only — not comparable to full-atom values): 25709 Å² total; per-residue (Å²): 129,86,66,64,75,66,38,24,33,39,30,29,37,22,57,45,52,62,28,32,49,45,50,52,54,41,32,71,69,19,23,25,36,37,38,27,23,65,54,50,68,49,32,51,54,50,33,53,51,46,26,73,74,55,70,36,59,55,47,71,45,66,33,48,57,75,37,68,68,43,35,49,53,52,27,50,48,40,51,66,47,81,53,52,32,31,41,34,45,47,46,63,69,59,41,53,52,50,76,96,72,46,58,66,69,58,49,48,51,38,40,38,29,41,38,47,37,44,49,52,45,50,65,28,30,46,63,46,22,48,74,70,65,22,34,37,38,38,39,58,43,25,38,31,37,74,37,17,65,78,53,9,29,64,42,11,8,31,20,15,17,43,47,28,29,44,51,12,46,40,60,76,34,61,87,39,58,46,47,48,30,35,35,22,51,39,50,54,62,42,69,58,28,57,75,17,72,44,55,63,85,77,49,64,65,70,27,39,13,48,39,64,51,46,47,53,25,42,51,40,28,50,76,72,66,36,44,71,30,47,35,24,40,66,57,67,64,46,58,51,47,24,52,49,30,43,57,70,40,57,86,35,37,37,28,37,54,57,20,70,84,48,68,70,130,130,85,66,64,76,66,36,23,33,39,31,30,37,23,58,46,51,62,27,32,49,44,51,52,55,42,32,71,69,19,23,25,37,38,39,27,23,64,52,51,67,50,33,51,54,49,34,52,52,46,25,73,74,56,70,36,58,55,46,72,44,65,33,48,55,76,38,68,69,42,35,50,52,54,28,50,49,40,52,64,45,82,53,51,32,32,40,35,45,46,45,64,69,60,41,53,51,51,76,94,73,45,58,66,71,58,50,48,51,39,40,38,30,41,38,47,38,45,49,52,44,50,63,29,29,47,63,46,22,48,75,71,63,22,34,38,38,37,38,58,43,27,38,32,38,74,38,17,65,78,54,9,30,64,41,11,8,31,20,15,16,45,48,29,28,44,51,12,46,41,60,75,34,61,87,41,56,46,48,49,30,35,34,22,51,40,51,56,62,43,70,59,28,57,74,16,71,44,54,62,86,76,49,64,66,70,28,39,14,48,40,64,53,47,48,53,26,43,52,39,28,50,75,73,67,36,46,70,31,46,35,24,40,65,57,65,63,46,58,50,46,25,52,49,30,43,58,70,41,57,84,36,37,36,28,37,54,57,19,71,86,47,68,71,129